Protein AF-A0A8K0JZA3-F1 (afdb_monomer_lite)

Structure (mmCIF, N/CA/C/O backbone):
data_AF-A0A8K0JZA3-F1
#
_entry.id   AF-A0A8K0JZA3-F1
#
loop_
_atom_site.group_PDB
_atom_site.id
_atom_site.type_symbol
_atom_site.label_atom_id
_atom_site.label_alt_id
_atom_site.label_comp_id
_atom_site.label_asym_id
_atom_site.label_entity_id
_atom_site.label_seq_id
_atom_site.pdbx_PDB_ins_code
_atom_site.Cartn_x
_atom_site.Cartn_y
_atom_site.Cartn_z
_atom_site.occupancy
_atom_site.B_iso_or_equiv
_atom_site.auth_seq_id
_atom_site.auth_comp_id
_atom_site.auth_asym_id
_atom_site.auth_atom_id
_atom_site.pdbx_PDB_model_num
ATOM 1 N N . MET A 1 1 ? 31.450 12.610 87.658 1.00 32.62 1 MET A N 1
ATOM 2 C CA . MET A 1 1 ? 32.458 13.675 87.463 1.00 32.62 1 MET A CA 1
ATOM 3 C C . MET A 1 1 ? 33.576 13.119 86.595 1.00 32.62 1 MET A C 1
ATOM 5 O O . MET A 1 1 ? 33.932 11.978 86.837 1.00 32.62 1 MET A O 1
ATOM 9 N N . SER A 1 2 ? 34.010 13.923 85.608 1.00 32.12 2 SER A N 1
ATOM 10 C CA . SER A 1 2 ? 35.163 13.786 84.678 1.00 32.12 2 SER A CA 1
ATOM 11 C C . SER A 1 2 ? 35.327 12.461 83.903 1.00 32.12 2 SER A C 1
ATOM 13 O O . SER A 1 2 ? 35.294 11.382 84.459 1.00 32.12 2 SER A O 1
ATOM 15 N N . GLY A 1 3 ? 35.555 12.414 82.592 1.00 28.33 3 GLY A N 1
ATOM 16 C CA . GLY A 1 3 ? 35.826 13.428 81.578 1.00 28.33 3 GLY A CA 1
ATOM 17 C C . GLY A 1 3 ? 36.446 12.730 80.350 1.00 28.33 3 GLY A C 1
ATOM 18 O O . GLY A 1 3 ? 37.358 11.930 80.499 1.00 28.33 3 GLY A O 1
ATOM 19 N N . ARG A 1 4 ? 35.880 13.009 79.165 1.00 26.39 4 ARG A N 1
ATOM 20 C CA . ARG A 1 4 ? 36.310 12.740 77.766 1.00 26.39 4 ARG A CA 1
ATOM 21 C C . ARG A 1 4 ? 37.779 12.317 77.516 1.00 26.39 4 ARG A C 1
ATOM 23 O O . ARG A 1 4 ? 38.672 12.984 78.011 1.00 26.39 4 ARG A O 1
ATOM 30 N N . PHE A 1 5 ? 38.028 11.439 76.526 1.00 27.62 5 PHE A N 1
ATOM 31 C CA . PHE A 1 5 ? 38.324 11.816 75.120 1.00 27.62 5 PHE A CA 1
ATOM 32 C C . PHE A 1 5 ? 38.429 10.614 74.137 1.00 27.62 5 PHE A C 1
ATOM 34 O O . PHE A 1 5 ? 38.645 9.475 74.528 1.00 27.62 5 PHE A O 1
ATOM 41 N N . LYS A 1 6 ? 38.202 10.955 72.856 1.00 26.27 6 LYS A N 1
ATOM 42 C CA . LYS A 1 6 ? 38.154 10.237 71.550 1.00 26.27 6 LYS A CA 1
ATOM 43 C C . LYS A 1 6 ? 39.289 9.197 71.331 1.00 26.27 6 LYS A C 1
ATOM 45 O O . LYS A 1 6 ? 40.330 9.330 71.945 1.00 26.27 6 LYS A O 1
ATOM 50 N N . SER A 1 7 ? 39.246 8.193 70.441 1.00 24.97 7 SER A N 1
ATOM 51 C CA . SER A 1 7 ? 38.935 8.202 68.997 1.00 24.97 7 SER A CA 1
ATOM 52 C C . SER A 1 7 ? 39.019 6.769 68.402 1.00 24.97 7 SER A C 1
ATOM 54 O O . SER A 1 7 ? 39.727 5.922 68.932 1.00 24.97 7 SER A O 1
ATOM 56 N N . SER A 1 8 ? 38.352 6.575 67.252 1.00 24.91 8 SER A N 1
ATOM 57 C CA . SER A 1 8 ? 38.540 5.553 66.196 1.00 24.91 8 SER A CA 1
ATOM 58 C C . SER A 1 8 ? 38.283 4.070 66.512 1.00 24.91 8 SER A C 1
ATOM 60 O O . SER A 1 8 ? 39.166 3.326 66.927 1.00 24.91 8 SER A O 1
ATOM 62 N N . LYS A 1 9 ? 37.069 3.621 66.153 1.00 27.72 9 LYS A N 1
ATOM 63 C CA . LYS A 1 9 ? 36.720 2.214 65.911 1.00 27.72 9 LYS A CA 1
ATOM 64 C C . LYS A 1 9 ? 37.271 1.763 64.555 1.00 27.72 9 LYS A C 1
ATOM 66 O O . LYS A 1 9 ? 36.874 2.283 63.517 1.00 27.72 9 LYS A O 1
ATOM 71 N N . VAL A 1 10 ? 38.127 0.749 64.595 1.00 25.98 10 VAL A N 1
ATOM 72 C CA . VAL A 1 10 ? 38.467 -0.138 63.479 1.00 25.98 10 VAL A CA 1
ATOM 73 C C . VAL A 1 10 ? 37.541 -1.350 63.579 1.00 25.98 10 VAL A C 1
ATOM 75 O O . VAL A 1 10 ? 37.567 -2.048 64.591 1.00 25.98 10 VAL A O 1
ATOM 78 N N . THR A 1 11 ? 36.728 -1.627 62.559 1.00 28.22 11 THR A N 1
ATOM 79 C CA . THR A 1 11 ? 35.971 -2.886 62.460 1.00 28.22 11 THR A CA 1
ATOM 80 C C . THR A 1 11 ? 36.545 -3.767 61.357 1.00 28.22 11 THR A C 1
ATOM 82 O O . THR A 1 11 ? 36.472 -3.460 60.170 1.00 28.22 11 THR A O 1
ATOM 85 N N . ARG A 1 12 ? 37.127 -4.888 61.796 1.00 25.56 12 ARG A N 1
ATOM 86 C CA . ARG A 1 12 ? 37.424 -6.089 61.008 1.00 25.56 12 ARG A CA 1
ATOM 87 C C . ARG A 1 12 ? 36.131 -6.860 60.713 1.00 25.56 12 ARG A C 1
ATOM 89 O O . ARG A 1 12 ? 35.264 -6.929 61.576 1.00 25.56 12 ARG A O 1
ATOM 96 N N . GLY A 1 13 ? 36.122 -7.584 59.593 1.00 25.00 13 GLY A N 1
ATOM 97 C CA . GLY A 1 13 ? 35.506 -8.916 59.519 1.00 25.00 13 GLY A CA 1
ATOM 98 C C . GLY A 1 13 ? 34.407 -9.083 58.473 1.00 25.00 13 GLY A C 1
ATOM 99 O O . GLY A 1 13 ? 33.308 -8.573 58.642 1.00 25.00 13 GLY A O 1
ATOM 100 N N . GLY A 1 14 ? 34.688 -9.869 57.427 1.00 25.42 14 GLY A N 1
ATOM 101 C CA . GLY A 1 14 ? 33.659 -10.348 56.500 1.00 25.42 14 GLY A CA 1
ATOM 102 C C . GLY A 1 14 ? 34.181 -10.875 55.165 1.00 25.42 14 GLY A C 1
ATOM 103 O O . GLY A 1 14 ? 33.793 -10.379 54.116 1.00 25.42 14 GLY A O 1
ATOM 104 N N . VAL A 1 15 ? 35.080 -11.863 55.190 1.00 24.34 15 VAL A N 1
ATOM 105 C CA . VAL A 1 15 ? 35.557 -12.582 53.998 1.00 24.34 15 VAL A CA 1
ATOM 106 C C . VAL A 1 15 ? 34.546 -13.669 53.621 1.00 24.34 15 VAL A C 1
ATOM 108 O O . VAL A 1 15 ? 34.349 -14.598 54.394 1.00 24.34 15 VAL A O 1
ATOM 111 N N . TYR A 1 16 ? 33.999 -13.625 52.404 1.00 27.30 16 TYR A N 1
ATOM 112 C CA . TYR A 1 16 ? 33.549 -14.826 51.690 1.00 27.30 16 TYR A CA 1
ATOM 113 C C . TYR A 1 16 ? 34.150 -14.830 50.280 1.00 27.30 16 TYR A C 1
ATOM 115 O O . TYR A 1 16 ? 33.793 -14.040 49.410 1.00 27.30 16 TYR A O 1
ATOM 123 N N . LYS A 1 17 ? 35.116 -15.733 50.075 1.00 26.08 17 LYS A N 1
ATOM 124 C CA . LYS A 1 17 ? 35.768 -16.018 48.792 1.00 26.08 17 LYS A CA 1
ATOM 125 C C . LYS A 1 17 ? 34.763 -16.656 47.823 1.00 26.08 17 LYS A C 1
ATOM 127 O O . LYS A 1 17 ? 34.234 -17.726 48.116 1.00 26.08 17 LYS A O 1
ATOM 132 N N . ARG A 1 18 ? 34.618 -16.107 46.613 1.00 28.50 18 ARG A N 1
ATOM 133 C CA . ARG A 1 18 ? 34.244 -16.889 45.421 1.00 28.50 18 ARG A CA 1
ATOM 134 C C . ARG A 1 18 ? 35.280 -16.666 44.320 1.00 28.50 18 ARG A C 1
ATOM 136 O O . ARG A 1 18 ? 35.615 -15.540 43.974 1.00 28.50 18 ARG A O 1
ATOM 143 N N . ARG A 1 19 ? 35.840 -17.789 43.868 1.00 28.19 19 ARG A N 1
ATOM 144 C CA . ARG A 1 19 ? 36.929 -17.938 42.896 1.00 28.19 19 ARG A CA 1
ATOM 145 C C . ARG A 1 19 ? 36.584 -17.277 41.555 1.00 28.19 19 ARG A C 1
ATOM 147 O O . ARG A 1 19 ? 35.463 -17.410 41.074 1.00 28.19 19 ARG A O 1
ATOM 154 N N . GLY A 1 20 ? 37.569 -16.597 40.968 1.00 25.92 20 GLY A N 1
ATOM 155 C CA . GLY A 1 20 ? 37.455 -15.896 39.691 1.00 25.92 20 GLY A CA 1
ATOM 156 C C . GLY A 1 20 ? 37.364 -16.817 38.469 1.00 25.92 20 GLY A C 1
ATOM 157 O O . GLY A 1 20 ? 37.893 -17.928 38.462 1.00 25.92 20 GLY A O 1
ATOM 158 N N . ARG A 1 21 ? 36.721 -16.301 37.416 1.00 29.25 21 ARG A N 1
ATOM 159 C CA . ARG A 1 21 ? 36.927 -16.704 36.017 1.00 29.25 21 ARG A CA 1
ATOM 160 C C . ARG A 1 21 ? 37.702 -15.581 35.304 1.00 29.25 21 ARG A C 1
ATOM 162 O O . ARG A 1 21 ? 37.445 -14.418 35.618 1.00 29.25 21 ARG A O 1
ATOM 169 N N . PRO A 1 22 ? 38.627 -15.878 34.374 1.00 29.88 22 PRO A N 1
ATOM 170 C CA . PRO A 1 22 ? 39.445 -14.857 33.722 1.00 29.88 22 PRO A CA 1
ATOM 171 C C . PRO A 1 22 ? 38.596 -14.015 32.763 1.00 29.88 22 PRO A C 1
ATOM 173 O O . PRO A 1 22 ? 37.833 -14.559 31.964 1.00 29.88 22 PRO A O 1
ATOM 176 N N . GLY A 1 23 ? 38.733 -12.691 32.834 1.00 28.09 23 GLY A N 1
ATOM 177 C CA . GLY A 1 23 ? 38.077 -11.765 31.916 1.00 28.09 23 GLY A CA 1
ATOM 178 C C . GLY A 1 23 ? 38.644 -11.880 30.499 1.00 28.09 23 GLY A C 1
ATOM 179 O O . GLY A 1 23 ? 39.848 -11.737 30.293 1.00 28.09 23 GLY A O 1
ATOM 180 N N . ARG A 1 24 ? 37.772 -12.096 29.508 1.00 30.92 24 ARG A N 1
ATOM 181 C CA . ARG A 1 24 ? 38.084 -11.804 28.102 1.00 30.92 24 ARG A CA 1
ATOM 182 C C . ARG A 1 24 ? 38.121 -10.283 27.947 1.00 30.92 24 ARG A C 1
ATOM 184 O O . ARG A 1 24 ? 37.105 -9.625 28.157 1.00 30.92 24 ARG A O 1
ATOM 191 N N . LYS A 1 25 ? 39.284 -9.729 27.595 1.00 27.75 25 LYS A N 1
ATOM 192 C CA . LYS A 1 25 ? 39.409 -8.335 27.152 1.00 27.75 25 LYS A CA 1
ATOM 193 C C . LYS A 1 25 ? 38.582 -8.167 25.873 1.00 27.75 25 LYS A C 1
ATOM 195 O O . LYS A 1 25 ? 38.915 -8.757 24.853 1.00 27.75 25 LYS A O 1
ATOM 200 N N . ILE A 1 26 ? 37.507 -7.389 25.947 1.00 30.97 26 ILE A N 1
ATOM 201 C CA . ILE A 1 26 ? 36.819 -6.854 24.771 1.00 30.97 26 ILE A CA 1
ATOM 202 C C . ILE A 1 26 ? 37.667 -5.669 24.308 1.00 30.97 26 ILE A C 1
ATOM 204 O O . ILE A 1 26 ? 37.708 -4.636 24.974 1.00 30.97 26 ILE A O 1
ATOM 208 N N . THR A 1 27 ? 38.401 -5.831 23.213 1.00 30.30 27 THR A N 1
ATOM 209 C CA . THR A 1 27 ? 39.021 -4.712 22.501 1.00 30.30 27 THR A CA 1
ATOM 210 C C . THR A 1 27 ? 37.911 -3.910 21.828 1.00 30.30 27 THR A C 1
ATOM 212 O O . THR A 1 27 ? 37.308 -4.368 20.862 1.00 30.30 27 THR A O 1
ATOM 215 N N . GLN A 1 28 ? 37.600 -2.735 22.379 1.00 29.44 28 GLN A N 1
ATOM 216 C CA . GLN A 1 28 ? 36.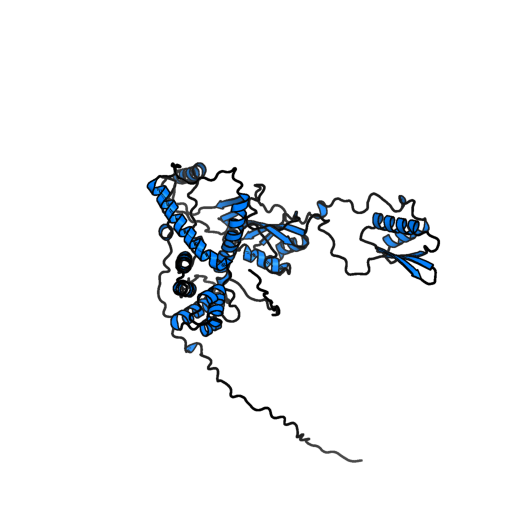791 -1.728 21.694 1.00 29.44 28 GLN A CA 1
ATOM 217 C C . GLN A 1 28 ? 37.588 -1.224 20.488 1.00 29.44 28 GLN A C 1
ATOM 219 O O . GLN A 1 28 ? 38.652 -0.632 20.667 1.00 29.44 28 GLN A O 1
ATOM 224 N N . ILE A 1 29 ? 37.091 -1.482 19.280 1.00 31.00 29 ILE A N 1
ATOM 225 C CA . ILE A 1 29 ? 37.591 -0.841 18.060 1.00 31.00 29 ILE A CA 1
ATOM 226 C C . ILE A 1 29 ? 37.149 0.623 18.136 1.00 31.00 29 ILE A C 1
ATOM 228 O O . ILE A 1 29 ? 35.961 0.893 18.325 1.00 31.00 29 ILE A O 1
ATOM 232 N N . LYS A 1 30 ? 38.102 1.557 18.080 1.00 32.06 30 LYS A N 1
ATOM 233 C CA . LYS A 1 30 ? 37.809 2.994 18.084 1.00 32.06 30 LYS A CA 1
ATOM 234 C C . LYS A 1 30 ? 37.368 3.404 16.679 1.00 32.06 30 LYS A C 1
ATOM 236 O O . LYS A 1 30 ? 37.878 2.868 15.702 1.00 32.06 30 LYS A O 1
ATOM 241 N N . ASP A 1 31 ? 36.466 4.380 16.566 1.00 34.53 31 ASP A N 1
ATOM 242 C CA . ASP A 1 31 ? 35.983 4.887 15.264 1.00 34.53 31 ASP A CA 1
ATOM 243 C C . ASP A 1 31 ? 37.113 5.395 14.343 1.00 34.53 31 ASP A C 1
ATOM 245 O O . ASP A 1 31 ? 36.930 5.466 13.133 1.00 34.53 31 ASP A O 1
ATOM 249 N N . SER A 1 32 ? 38.298 5.692 14.892 1.00 36.44 32 SER A N 1
ATOM 250 C CA . SER A 1 32 ? 39.508 6.062 14.146 1.00 36.44 32 SER A CA 1
ATOM 251 C C . SER A 1 32 ? 40.153 4.923 13.349 1.00 36.44 32 SER A C 1
ATOM 253 O O . SER A 1 32 ? 41.019 5.195 12.525 1.00 36.44 32 SER A O 1
ATOM 255 N N . ASP A 1 33 ? 39.771 3.670 13.612 1.00 35.78 33 ASP A N 1
ATOM 256 C CA . ASP A 1 33 ? 40.395 2.476 13.025 1.00 35.78 33 ASP A CA 1
ATOM 257 C C . ASP A 1 33 ? 39.590 1.923 11.829 1.00 35.78 33 ASP A C 1
ATOM 259 O O . ASP A 1 33 ? 39.936 0.887 11.260 1.00 35.78 33 ASP A O 1
ATOM 263 N N . LEU A 1 34 ? 38.498 2.597 11.445 1.00 33.66 34 LEU A N 1
ATOM 264 C CA . LEU A 1 34 ? 37.743 2.294 10.231 1.00 33.66 34 LEU A CA 1
ATOM 265 C C . LEU A 1 34 ? 38.430 2.968 9.032 1.00 33.66 34 LEU A C 1
ATOM 267 O O . LEU A 1 34 ? 38.710 4.167 9.101 1.00 33.66 34 LEU A O 1
ATOM 271 N N . PRO A 1 35 ? 38.696 2.243 7.929 1.00 31.50 35 PRO A N 1
ATOM 272 C CA . PRO A 1 35 ? 39.257 2.858 6.734 1.00 31.50 35 PRO A CA 1
ATOM 273 C C . PRO A 1 35 ? 38.313 3.962 6.228 1.00 31.50 35 PRO A C 1
ATOM 275 O O . PRO A 1 35 ? 37.089 3.808 6.354 1.00 31.50 35 PRO A O 1
ATOM 278 N N . PRO A 1 36 ? 38.853 5.062 5.664 1.00 30.16 36 PRO A N 1
ATOM 279 C CA . PRO A 1 36 ? 38.032 6.105 5.070 1.00 30.16 36 PRO A CA 1
ATOM 280 C C . PRO A 1 36 ? 37.081 5.470 4.054 1.00 30.16 36 PRO A C 1
ATOM 282 O O . PRO A 1 36 ? 37.461 4.578 3.293 1.00 30.16 36 PRO A O 1
ATOM 285 N N . VAL A 1 37 ? 35.815 5.880 4.096 1.00 36.59 37 VAL A N 1
ATOM 286 C CA . VAL A 1 37 ? 34.841 5.493 3.079 1.00 36.59 37 VAL A CA 1
ATOM 287 C C . VAL A 1 37 ? 35.297 6.184 1.800 1.00 36.59 37 VAL A C 1
ATOM 289 O O . VAL A 1 37 ? 35.126 7.388 1.667 1.00 36.59 37 VAL A O 1
ATOM 292 N N . GLU A 1 38 ? 35.971 5.449 0.918 1.00 30.25 38 GLU A N 1
ATOM 293 C CA . GLU A 1 38 ? 36.236 5.926 -0.435 1.00 30.25 38 GLU A CA 1
ATOM 294 C C . GLU A 1 38 ? 34.886 6.225 -1.090 1.00 30.25 38 GLU A C 1
ATOM 296 O O . GLU A 1 38 ? 34.004 5.359 -1.140 1.00 30.25 38 GLU A O 1
ATOM 301 N N . ASP A 1 39 ? 34.720 7.467 -1.541 1.00 30.30 39 ASP A N 1
ATOM 302 C CA . ASP A 1 39 ? 33.587 7.908 -2.343 1.00 30.30 39 ASP A CA 1
ATOM 303 C C . ASP A 1 39 ? 33.657 7.188 -3.692 1.00 30.30 39 ASP A C 1
ATOM 305 O O . ASP A 1 39 ? 34.212 7.683 -4.672 1.00 30.30 39 ASP A O 1
ATOM 309 N N . VAL A 1 40 ? 33.133 5.964 -3.743 1.00 34.38 40 VAL A N 1
ATOM 310 C CA . VAL A 1 40 ? 32.890 5.296 -5.015 1.00 34.38 40 VAL A CA 1
ATOM 311 C C . VAL A 1 40 ? 31.726 6.044 -5.660 1.00 34.38 40 VAL A C 1
ATOM 313 O O . VAL A 1 40 ? 30.565 5.817 -5.309 1.00 34.38 40 VAL A O 1
ATOM 316 N N . GLU A 1 41 ? 32.037 6.965 -6.575 1.00 33.88 41 GLU A N 1
ATOM 317 C CA . GLU A 1 41 ? 31.081 7.548 -7.520 1.00 33.88 41 GLU A CA 1
ATOM 318 C C . GLU A 1 41 ? 30.487 6.418 -8.370 1.00 33.88 41 GLU A C 1
ATOM 320 O O . GLU A 1 41 ? 30.952 6.081 -9.454 1.00 33.88 41 GLU A O 1
ATOM 325 N N . MET A 1 42 ? 29.462 5.769 -7.829 1.00 43.28 42 MET A N 1
ATOM 326 C CA . MET A 1 42 ? 28.633 4.811 -8.536 1.00 43.28 42 MET A CA 1
ATOM 327 C C . MET A 1 42 ? 27.332 5.527 -8.835 1.00 43.28 42 MET A C 1
ATOM 329 O O . MET A 1 42 ? 26.471 5.649 -7.959 1.00 43.28 42 MET A O 1
ATOM 333 N N . GLU A 1 43 ? 27.194 6.004 -10.071 1.00 38.81 43 GLU A N 1
ATOM 334 C CA . GLU A 1 43 ? 25.904 6.388 -10.631 1.00 38.81 43 GLU A CA 1
ATOM 335 C C . GLU A 1 43 ? 24.904 5.283 -10.293 1.00 38.81 43 GLU A C 1
ATOM 337 O O . GLU A 1 43 ? 25.018 4.139 -10.741 1.00 38.81 43 GLU A O 1
ATOM 342 N N . ALA A 1 44 ? 23.955 5.597 -9.413 1.00 43.03 44 ALA A N 1
ATOM 343 C CA . ALA A 1 44 ? 22.865 4.699 -9.101 1.00 43.03 44 ALA A CA 1
ATOM 344 C C . ALA A 1 44 ? 22.115 4.462 -10.413 1.00 43.03 44 ALA A C 1
ATOM 346 O O . ALA A 1 44 ? 21.348 5.325 -10.833 1.00 43.03 44 ALA A O 1
ATOM 347 N N . LEU A 1 45 ? 22.395 3.333 -11.078 1.00 51.88 45 LEU A N 1
ATOM 348 C CA . LEU A 1 45 ? 21.736 2.890 -12.305 1.00 51.88 45 LEU A CA 1
ATOM 349 C C . LEU A 1 45 ? 20.230 3.062 -12.123 1.00 51.88 45 LEU A C 1
ATOM 351 O O . LEU A 1 45 ? 19.568 2.300 -11.410 1.00 51.88 45 LEU A O 1
ATOM 355 N N . LYS A 1 46 ? 19.704 4.139 -12.706 1.00 65.44 46 LYS A N 1
ATOM 356 C CA . LYS A 1 46 ? 18.300 4.495 -12.605 1.00 65.44 46 LYS A CA 1
ATOM 357 C C . LYS A 1 46 ? 17.559 3.510 -13.492 1.00 65.44 46 LYS A C 1
ATOM 359 O O . LYS A 1 46 ? 17.600 3.632 -14.710 1.00 65.44 46 LYS A O 1
ATOM 364 N N . ARG A 1 47 ? 16.943 2.506 -12.866 1.00 77.50 47 ARG A N 1
ATOM 365 C CA . ARG A 1 47 ? 16.169 1.476 -13.565 1.00 77.50 47 ARG A CA 1
ATOM 366 C C . ARG A 1 47 ? 15.119 2.121 -14.458 1.00 77.50 47 ARG A C 1
ATOM 368 O O . ARG A 1 47 ? 14.419 3.043 -14.030 1.00 77.50 47 ARG A O 1
ATOM 375 N N . THR A 1 48 ? 15.039 1.631 -15.684 1.00 89.81 48 THR A N 1
ATOM 376 C CA . THR A 1 48 ? 14.108 2.099 -16.705 1.00 89.81 48 THR A CA 1
ATOM 377 C C . THR A 1 48 ? 12.904 1.166 -16.798 1.00 89.81 48 THR A C 1
ATOM 379 O O . THR A 1 48 ? 12.941 0.025 -16.342 1.00 89.81 48 THR A O 1
ATOM 382 N N . GLU A 1 49 ? 11.816 1.653 -17.389 1.00 93.75 49 GLU A N 1
ATOM 383 C CA . GLU A 1 49 ? 10.623 0.850 -17.691 1.00 93.75 49 GLU A CA 1
ATOM 384 C C . GLU A 1 49 ? 10.948 -0.331 -18.625 1.00 93.75 49 GLU A C 1
ATOM 386 O O . GLU A 1 49 ? 10.470 -1.448 -18.414 1.00 93.75 49 GLU A O 1
ATOM 391 N N . ALA A 1 50 ? 11.862 -0.121 -19.576 1.00 94.00 50 ALA A N 1
ATOM 392 C CA . ALA A 1 50 ? 12.316 -1.153 -20.501 1.00 94.00 50 ALA A CA 1
ATOM 393 C C . ALA A 1 50 ? 13.033 -2.320 -19.796 1.00 94.00 50 ALA A C 1
ATOM 395 O O . ALA A 1 50 ? 12.844 -3.472 -20.191 1.00 94.00 50 ALA A O 1
ATOM 396 N N . ASP A 1 51 ? 13.787 -2.053 -18.720 1.00 92.25 51 ASP A N 1
ATOM 397 C CA . ASP A 1 51 ? 14.495 -3.091 -17.948 1.00 92.25 51 ASP A CA 1
ATOM 398 C C . ASP A 1 51 ? 13.542 -4.116 -17.313 1.00 92.25 51 ASP A C 1
ATOM 400 O O . ASP A 1 51 ? 13.960 -5.220 -16.964 1.00 92.25 51 ASP A O 1
ATOM 404 N N . VAL A 1 52 ? 12.268 -3.752 -17.144 1.00 93.94 52 VAL A N 1
ATOM 405 C CA . VAL A 1 52 ? 11.226 -4.592 -16.535 1.00 93.94 52 VAL A CA 1
ATOM 406 C C . VAL A 1 52 ? 10.093 -4.919 -17.507 1.00 93.94 52 VAL A C 1
ATOM 408 O O . VAL A 1 52 ? 8.987 -5.260 -17.085 1.00 93.94 52 VAL A O 1
ATOM 411 N N . GLY A 1 53 ? 10.362 -4.804 -18.809 1.00 95.88 53 GLY A N 1
ATOM 412 C CA . GLY A 1 53 ? 9.458 -5.248 -19.862 1.00 95.88 53 GLY A CA 1
ATOM 413 C C . GLY A 1 53 ? 8.272 -4.328 -20.131 1.00 95.88 53 GLY A C 1
ATOM 414 O O . GLY A 1 53 ? 7.329 -4.781 -20.764 1.00 95.88 53 GLY A O 1
ATOM 415 N N . ILE A 1 54 ? 8.294 -3.071 -19.684 1.00 96.88 54 ILE A N 1
ATOM 416 C CA . ILE A 1 54 ? 7.269 -2.070 -20.013 1.00 96.88 54 ILE A CA 1
ATOM 417 C C . ILE A 1 54 ? 7.733 -1.345 -21.282 1.00 96.88 54 ILE A C 1
ATOM 419 O O . ILE A 1 54 ? 8.608 -0.481 -21.216 1.00 96.88 54 ILE A O 1
ATOM 423 N N . THR A 1 55 ? 7.217 -1.754 -22.445 1.00 95.94 55 THR A N 1
ATOM 424 C CA . THR A 1 55 ? 7.707 -1.254 -23.747 1.00 95.94 55 THR A CA 1
ATOM 425 C C . THR A 1 55 ? 6.620 -0.812 -24.716 1.00 95.94 55 THR A C 1
ATOM 427 O O . THR A 1 55 ? 6.912 -0.013 -25.603 1.00 95.94 55 THR A O 1
ATOM 430 N N . GLU A 1 56 ? 5.393 -1.315 -24.579 1.00 95.44 56 GLU A N 1
ATOM 431 C CA . GLU A 1 56 ? 4.315 -1.048 -25.533 1.00 95.44 56 GLU A CA 1
ATOM 432 C C . GLU A 1 56 ? 3.337 0.013 -25.006 1.00 95.44 56 GLU A C 1
ATOM 434 O O . GLU A 1 56 ? 3.217 0.233 -23.800 1.00 95.44 56 GLU A O 1
ATOM 439 N N . TYR A 1 57 ? 2.600 0.647 -25.924 1.00 93.88 57 TYR A N 1
ATOM 440 C CA . TYR A 1 57 ? 1.582 1.664 -25.641 1.00 93.88 57 TYR A CA 1
ATOM 441 C C . TYR A 1 57 ? 0.330 1.426 -26.502 1.00 93.88 57 TYR A C 1
ATOM 443 O O . TYR A 1 57 ? 0.416 0.868 -27.594 1.00 93.88 57 TYR A O 1
ATOM 451 N N . ILE A 1 58 ? -0.844 1.866 -26.033 1.00 89.75 58 ILE A N 1
ATOM 452 C CA . ILE A 1 58 ? -2.120 1.728 -26.773 1.00 89.75 58 ILE A CA 1
ATOM 453 C C . ILE A 1 58 ? -2.353 2.885 -27.756 1.00 89.75 58 ILE A C 1
ATOM 455 O O . ILE A 1 58 ? -2.954 2.693 -28.816 1.00 89.75 58 ILE A O 1
ATOM 459 N N . GLY A 1 59 ? -1.916 4.094 -27.402 1.00 83.06 59 GLY A N 1
ATOM 460 C CA . GLY A 1 59 ? -2.122 5.290 -28.214 1.00 83.06 59 GLY A CA 1
ATOM 461 C C . GLY A 1 59 ? -1.012 5.499 -29.239 1.00 83.06 59 GLY A C 1
ATOM 462 O O . GLY A 1 59 ? 0.161 5.396 -28.900 1.00 83.06 59 GLY A O 1
ATOM 463 N N . ALA A 1 60 ? -1.386 5.862 -30.468 1.00 86.00 60 ALA A N 1
ATOM 464 C CA . ALA A 1 60 ? -0.448 6.255 -31.529 1.00 86.00 60 ALA A CA 1
ATOM 465 C C . ALA A 1 60 ? -0.111 7.761 -31.518 1.00 86.00 60 ALA A C 1
ATOM 467 O O . ALA A 1 60 ? 0.734 8.210 -32.289 1.00 86.00 60 ALA A O 1
ATOM 468 N N . HIS A 1 61 ? -0.775 8.525 -30.648 1.00 89.38 61 HIS A N 1
ATOM 469 C CA . HIS A 1 61 ? -0.509 9.937 -30.392 1.00 89.38 61 HIS A CA 1
ATOM 470 C C . HIS A 1 61 ? 0.939 10.200 -29.953 1.00 89.38 61 HIS A C 1
ATOM 472 O O . HIS A 1 61 ? 1.637 9.325 -29.428 1.00 89.38 61 HIS A O 1
ATOM 478 N N . LYS A 1 62 ? 1.389 11.439 -30.147 1.00 90.56 62 LYS A N 1
ATOM 479 C CA . LYS A 1 62 ? 2.740 11.868 -29.791 1.00 90.56 62 LYS A CA 1
ATOM 480 C C . LYS A 1 62 ? 2.892 11.974 -28.269 1.00 90.56 62 LYS A C 1
ATOM 482 O O . LYS A 1 62 ? 2.128 12.660 -27.600 1.00 90.56 62 LYS A O 1
ATOM 487 N N . GLY A 1 63 ? 3.930 11.341 -27.725 1.00 93.12 63 GLY A N 1
ATOM 488 C CA . GLY A 1 63 ? 4.277 11.480 -26.310 1.00 93.12 63 GLY A CA 1
ATOM 489 C C . GLY A 1 63 ? 4.757 12.892 -25.953 1.00 93.12 63 GLY A C 1
ATOM 490 O O . GLY A 1 63 ? 5.377 13.584 -26.766 1.00 93.12 63 GLY A O 1
ATOM 491 N N . PHE A 1 64 ? 4.520 13.299 -24.708 1.00 95.25 64 PHE A N 1
ATOM 492 C CA . PHE A 1 64 ? 4.949 14.588 -24.168 1.00 95.25 64 PHE A CA 1
ATOM 493 C C . PHE A 1 64 ? 5.485 14.461 -22.741 1.00 95.25 64 PHE A C 1
ATOM 495 O O . PHE A 1 64 ? 5.310 13.441 -22.076 1.00 95.25 64 PHE A O 1
ATOM 502 N N . SER A 1 65 ? 6.164 15.507 -22.268 1.00 96.31 65 SER A N 1
ATOM 503 C CA . SER A 1 65 ? 6.729 15.546 -20.923 1.00 96.31 65 SER A CA 1
ATOM 504 C C . SER A 1 65 ? 5.808 16.289 -19.964 1.00 96.31 65 SER A C 1
ATOM 506 O O . SER A 1 65 ? 5.200 17.303 -20.315 1.00 96.31 65 SER A O 1
ATOM 508 N N . ALA A 1 66 ? 5.729 15.784 -18.737 1.00 96.50 66 ALA A N 1
ATOM 509 C CA . ALA A 1 66 ? 5.082 16.444 -17.620 1.00 96.50 66 ALA A CA 1
ATOM 510 C C . ALA A 1 66 ? 5.713 15.991 -16.298 1.00 96.50 66 ALA A C 1
ATOM 512 O O . ALA A 1 66 ? 6.300 14.914 -16.184 1.00 96.50 66 ALA A O 1
ATOM 513 N N . VAL A 1 67 ? 5.560 16.811 -15.264 1.00 95.56 67 VAL A N 1
ATOM 514 C CA . VAL A 1 67 ? 6.005 16.518 -13.903 1.00 95.56 67 VAL A CA 1
ATOM 515 C C . VAL A 1 67 ? 4.812 16.038 -13.083 1.00 95.56 67 VAL A C 1
ATOM 517 O O . VAL A 1 67 ? 3.884 16.799 -12.805 1.00 95.56 67 VAL A O 1
ATOM 520 N N . ILE A 1 68 ? 4.863 14.778 -12.654 1.00 94.25 68 ILE A N 1
ATOM 521 C CA . ILE A 1 68 ? 3.896 14.178 -11.728 1.00 94.25 68 ILE A CA 1
ATOM 522 C C . ILE A 1 68 ? 4.381 14.297 -10.275 1.00 94.25 68 ILE A C 1
ATOM 524 O O . ILE A 1 68 ? 5.584 14.291 -10.000 1.00 94.25 68 ILE A O 1
ATOM 528 N N . LYS A 1 69 ? 3.445 14.400 -9.319 1.00 90.94 69 LYS A N 1
ATOM 529 C CA . LYS A 1 69 ? 3.726 14.470 -7.870 1.00 90.94 69 LYS A CA 1
ATOM 530 C C . LYS A 1 69 ? 4.701 15.604 -7.492 1.00 90.94 69 LYS A C 1
ATOM 532 O O . LYS A 1 69 ? 5.434 15.468 -6.510 1.00 90.94 69 LYS A O 1
ATOM 537 N N . GLN A 1 70 ? 4.710 16.738 -8.214 1.00 93.25 70 GLN A N 1
ATOM 538 C CA . GLN A 1 70 ? 5.556 17.894 -7.865 1.00 93.25 70 GLN A CA 1
ATOM 539 C C . GLN A 1 70 ? 5.294 18.321 -6.413 1.00 93.25 70 GLN A C 1
ATOM 541 O O . GLN A 1 70 ? 6.223 18.391 -5.603 1.00 93.25 70 GLN A O 1
ATOM 546 N N . ARG A 1 71 ? 4.016 18.477 -6.050 1.00 93.62 71 ARG A N 1
ATOM 547 C CA . ARG A 1 71 ? 3.529 18.546 -4.665 1.00 93.62 71 ARG A CA 1
ATOM 548 C C . ARG A 1 71 ? 2.775 17.258 -4.323 1.00 93.62 71 ARG A C 1
ATOM 550 O O . ARG A 1 71 ? 2.179 16.643 -5.198 1.00 93.62 71 ARG A O 1
ATOM 557 N N . TYR A 1 72 ? 2.741 16.850 -3.051 1.00 91.12 72 TYR A N 1
ATOM 558 C CA . TYR A 1 72 ? 1.896 15.709 -2.645 1.00 91.12 72 TYR A CA 1
ATOM 559 C C . TYR A 1 72 ? 0.398 16.007 -2.850 1.00 91.12 72 TYR A C 1
ATOM 561 O O . TYR A 1 72 ? -0.382 15.101 -3.097 1.00 91.12 72 TYR A O 1
ATOM 569 N N . SER A 1 73 ? -0.001 17.283 -2.824 1.00 94.62 73 SER A N 1
ATOM 570 C CA . SER A 1 73 ? -1.361 17.734 -3.142 1.00 94.62 73 SER A CA 1
ATOM 571 C C . SER A 1 73 ? -1.719 17.655 -4.629 1.00 94.62 73 SER A C 1
ATOM 573 O O . SER A 1 73 ? -2.856 17.919 -4.987 1.00 94.62 73 SER A O 1
ATOM 575 N N . ASP A 1 74 ? -0.764 17.356 -5.511 1.00 96.00 74 ASP A N 1
ATOM 576 C CA . ASP A 1 74 ? -1.045 17.133 -6.934 1.00 96.00 74 ASP A CA 1
ATOM 577 C C . ASP A 1 74 ? -1.536 15.696 -7.193 1.00 96.00 74 ASP A C 1
ATOM 579 O O . ASP A 1 74 ? -1.861 15.354 -8.325 1.00 96.00 74 ASP A O 1
ATOM 583 N N . PHE A 1 75 ? -1.573 14.841 -6.165 1.00 97.00 75 PHE A N 1
ATOM 584 C CA . PHE A 1 75 ? -1.925 13.431 -6.284 1.00 97.00 75 PHE A CA 1
ATOM 585 C C . PHE A 1 75 ? -2.907 13.032 -5.185 1.00 97.00 75 PHE A C 1
ATOM 587 O O . PHE A 1 75 ? -2.546 12.920 -4.011 1.00 97.00 75 PHE A O 1
ATOM 594 N N . HIS A 1 76 ? -4.171 12.880 -5.562 1.00 97.50 76 HIS A N 1
ATOM 595 C CA . HIS A 1 76 ? -5.249 12.510 -4.658 1.00 97.50 76 HIS A CA 1
ATOM 596 C C . HIS A 1 76 ? -5.741 11.103 -4.983 1.00 97.50 76 HIS A C 1
ATOM 598 O O . HIS A 1 76 ? -5.940 10.780 -6.157 1.00 97.50 76 HIS A O 1
ATOM 604 N N . VAL A 1 77 ? -5.982 10.309 -3.943 1.00 97.69 77 VAL A N 1
ATOM 605 C CA . VAL A 1 77 ? -6.518 8.949 -4.062 1.00 97.69 77 VAL A CA 1
ATOM 606 C C . VAL A 1 77 ? -7.699 8.808 -3.118 1.00 97.69 77 VAL A C 1
ATOM 608 O O . VAL A 1 77 ? -7.559 9.030 -1.920 1.00 97.69 77 VAL A O 1
ATOM 611 N N . SER A 1 78 ? -8.855 8.431 -3.641 1.00 97.75 78 SER A N 1
ATOM 612 C CA . SER A 1 78 ? -10.040 8.166 -2.831 1.00 97.75 78 SER A CA 1
ATOM 613 C C . SER A 1 78 ? -10.532 6.759 -3.103 1.00 97.75 78 SER A C 1
ATOM 615 O O . SER A 1 78 ? -10.810 6.411 -4.248 1.00 97.75 78 SER A O 1
ATOM 617 N N . GLU A 1 79 ? -10.612 5.948 -2.058 1.00 97.94 79 GLU A N 1
ATOM 618 C CA . GLU A 1 79 ? -11.084 4.570 -2.151 1.00 97.94 79 GLU A CA 1
ATOM 619 C C . GLU A 1 79 ? -12.534 4.505 -2.648 1.00 97.94 79 GLU A C 1
ATOM 621 O O . GLU A 1 79 ? -13.351 5.384 -2.364 1.00 97.94 79 GLU A O 1
ATOM 626 N N . ILE A 1 80 ? -12.851 3.454 -3.398 1.00 97.00 80 ILE A N 1
ATOM 627 C CA . ILE A 1 80 ? -14.206 3.079 -3.788 1.00 97.00 80 ILE A CA 1
ATOM 628 C C . ILE A 1 80 ? -14.527 1.789 -3.038 1.00 97.00 80 ILE A C 1
ATOM 630 O O . ILE A 1 80 ? -13.885 0.765 -3.267 1.00 97.00 80 ILE A O 1
ATOM 634 N N . ASN A 1 81 ? -15.500 1.840 -2.133 1.00 93.25 81 ASN A N 1
ATOM 635 C CA . ASN A 1 81 ? -15.834 0.700 -1.280 1.00 93.25 81 ASN A CA 1
ATOM 636 C C . ASN A 1 81 ? -16.548 -0.431 -2.056 1.00 93.25 81 ASN A C 1
ATOM 638 O O . ASN A 1 81 ? -16.854 -0.287 -3.243 1.00 93.25 81 ASN A O 1
ATOM 642 N N . GLN A 1 82 ? -16.845 -1.551 -1.387 1.00 90.62 82 GLN A N 1
ATOM 643 C CA . GLN A 1 82 ? -17.532 -2.703 -1.996 1.00 90.62 82 GLN A CA 1
ATOM 644 C C . GLN A 1 82 ? -18.896 -2.362 -2.617 1.00 90.62 82 GLN A C 1
ATOM 646 O O . GLN A 1 82 ? -19.271 -2.940 -3.633 1.00 90.62 82 GLN A O 1
ATOM 651 N N . GLU A 1 83 ? -19.613 -1.358 -2.103 1.00 91.62 83 GLU A N 1
ATOM 652 C CA . GLU A 1 83 ? -20.873 -0.912 -2.717 1.00 91.62 83 GLU A CA 1
ATOM 653 C C . GLU A 1 83 ? -20.676 0.047 -3.905 1.00 91.62 83 GLU A C 1
ATOM 655 O O . GLU A 1 83 ? -21.645 0.586 -4.436 1.00 91.62 83 GLU A O 1
ATOM 660 N N . GLY A 1 84 ? -19.435 0.298 -4.333 1.00 91.44 84 GLY A N 1
ATOM 661 C CA . GLY A 1 84 ? -19.124 1.220 -5.426 1.00 91.44 84 GLY A CA 1
ATOM 662 C C . GLY A 1 84 ? -19.212 2.698 -5.042 1.00 91.44 84 GLY A C 1
ATOM 663 O O . GLY A 1 84 ? -19.227 3.557 -5.924 1.00 91.44 84 GLY A O 1
ATOM 664 N N . ARG A 1 85 ? -19.285 3.022 -3.746 1.00 94.75 85 ARG A N 1
ATOM 665 C CA . ARG A 1 85 ? -19.371 4.402 -3.257 1.00 94.75 85 ARG A CA 1
ATOM 666 C C . ARG A 1 85 ? -17.983 4.971 -3.001 1.00 94.75 85 ARG A C 1
ATOM 668 O O . ARG A 1 85 ? -17.109 4.299 -2.457 1.00 94.75 85 ARG A O 1
ATOM 675 N N . LEU A 1 86 ? -17.806 6.235 -3.374 1.00 96.81 86 LEU A N 1
ATOM 676 C CA . LEU A 1 86 ? -16.576 6.972 -3.115 1.00 96.81 86 LEU A CA 1
ATOM 677 C C . LEU A 1 86 ? -16.445 7.268 -1.618 1.00 96.81 86 LEU A C 1
ATOM 679 O O . LEU A 1 86 ? -17.362 7.807 -0.998 1.00 96.81 86 LEU A O 1
ATOM 683 N N . VAL A 1 87 ? -15.295 6.931 -1.050 1.00 96.75 87 VAL A N 1
ATOM 684 C CA . VAL A 1 87 ? -14.984 7.169 0.355 1.00 96.75 87 VAL A CA 1
ATOM 685 C C . VAL A 1 87 ? -14.494 8.606 0.525 1.00 96.75 87 VAL A C 1
ATOM 687 O O . VAL A 1 87 ? -13.357 8.947 0.184 1.00 96.75 87 VAL A O 1
ATOM 690 N N . GLU A 1 88 ? -15.359 9.452 1.079 1.00 95.00 88 GLU A N 1
ATOM 691 C CA . GLU A 1 88 ? -15.094 10.871 1.317 1.00 95.00 88 GLU A CA 1
ATOM 692 C C . GLU A 1 88 ? -15.225 11.218 2.801 1.00 95.00 88 GLU A C 1
ATOM 694 O O . GLU A 1 88 ? -16.136 10.763 3.495 1.00 95.00 88 GLU A O 1
ATOM 699 N N . LEU A 1 89 ? -14.310 12.060 3.287 1.00 95.75 89 LEU A N 1
ATOM 700 C CA . LEU A 1 89 ? -14.373 12.602 4.638 1.00 95.75 89 LEU A CA 1
ATOM 701 C C . LEU A 1 89 ? -15.296 13.828 4.637 1.00 95.75 89 LEU A C 1
ATOM 703 O O . LEU A 1 89 ? -14.869 14.932 4.302 1.00 95.75 89 LEU A O 1
ATOM 707 N N . THR A 1 90 ? -16.563 13.625 4.987 1.00 95.19 90 THR A N 1
ATOM 708 C CA . THR A 1 90 ? -17.605 14.667 4.957 1.00 95.19 90 THR A CA 1
ATOM 709 C C . THR A 1 90 ? -18.040 15.137 6.340 1.00 95.19 90 THR A C 1
ATOM 711 O O . THR A 1 90 ? -18.586 16.231 6.464 1.00 95.19 90 THR A O 1
ATOM 714 N N . SER A 1 91 ? -17.782 14.351 7.389 1.00 93.81 91 SER A N 1
ATOM 715 C CA . SER A 1 91 ? -18.127 14.716 8.762 1.00 93.81 91 SER A CA 1
ATOM 716 C C . SER A 1 91 ? -17.038 14.307 9.747 1.00 93.81 91 SER A C 1
ATOM 718 O O . SER A 1 91 ? -16.555 13.178 9.717 1.00 93.81 91 SER A O 1
ATOM 720 N N . LEU A 1 92 ? -16.691 15.221 10.656 1.00 93.25 92 LEU A N 1
ATOM 721 C CA . LEU A 1 92 ? -15.774 14.976 11.776 1.00 93.25 92 LEU A CA 1
ATOM 722 C C . LEU A 1 92 ? -16.515 14.716 13.097 1.00 93.25 92 LEU A C 1
ATOM 724 O O . LEU A 1 92 ? -15.880 14.388 14.102 1.00 93.25 92 LEU A O 1
ATOM 728 N N . SER A 1 93 ? -17.838 14.902 13.126 1.00 87.31 93 SER A N 1
ATOM 729 C CA . SER A 1 93 ? -18.644 14.722 14.331 1.00 87.31 93 SER A CA 1
ATOM 730 C C . SER A 1 93 ? -18.869 13.243 14.636 1.00 87.31 93 SER A C 1
ATOM 732 O O . SER A 1 93 ? -18.974 12.384 13.760 1.00 87.31 93 SER A O 1
ATOM 734 N N . CYS A 1 94 ? -18.951 12.936 15.929 1.00 80.25 94 CYS A N 1
ATOM 735 C CA . CYS A 1 94 ? -19.367 11.630 16.418 1.00 80.25 94 CYS A CA 1
ATOM 736 C C . CYS A 1 94 ? -20.890 11.637 16.614 1.00 80.25 94 CYS A C 1
ATOM 738 O O . CYS A 1 94 ? -21.374 11.778 17.736 1.00 80.25 94 CYS A O 1
ATOM 740 N N . ASP A 1 95 ? -21.647 11.445 15.533 1.00 67.56 95 ASP A N 1
ATOM 741 C CA . ASP A 1 95 ? -23.121 11.471 15.573 1.00 67.56 95 ASP A CA 1
ATOM 742 C C . ASP A 1 95 ? -23.749 10.115 15.927 1.00 67.56 95 ASP A C 1
ATOM 744 O O . ASP A 1 95 ? -24.959 9.924 15.804 1.00 67.56 95 ASP A O 1
ATOM 748 N N . ILE A 1 96 ? -22.953 9.155 16.404 1.00 62.50 96 ILE A N 1
ATOM 749 C CA . ILE A 1 96 ? -23.420 7.798 16.731 1.00 62.50 96 ILE A CA 1
ATOM 750 C C . ILE A 1 96 ? -24.465 7.804 17.865 1.00 62.50 96 ILE A C 1
ATOM 752 O O . ILE A 1 96 ? -25.331 6.932 17.899 1.00 62.50 96 ILE A O 1
ATOM 756 N N . GLU A 1 97 ? -24.481 8.833 18.719 1.00 52.44 97 GLU A N 1
ATOM 757 C CA . GLU A 1 97 ? -25.545 9.036 19.717 1.00 52.44 97 GLU A CA 1
ATOM 758 C C . GLU A 1 97 ? -26.902 9.421 19.085 1.00 52.44 97 GLU A C 1
ATOM 760 O O . GLU A 1 97 ? -27.945 9.152 19.675 1.00 52.44 97 GLU A O 1
ATOM 765 N N . SER A 1 98 ? -26.923 9.984 17.867 1.00 44.03 98 SER A N 1
ATOM 766 C CA . SER A 1 98 ? -28.155 10.360 17.144 1.00 44.03 98 SER A CA 1
ATOM 767 C C . SER A 1 98 ? -28.796 9.207 16.359 1.00 44.03 98 SER A C 1
ATOM 769 O O . SER A 1 98 ? -29.982 9.261 16.045 1.00 44.03 98 SER A O 1
ATOM 771 N N . GLN A 1 99 ? -28.040 8.133 16.096 1.00 41.16 99 GLN A N 1
ATOM 772 C CA . GLN A 1 99 ? -28.541 6.879 15.510 1.00 41.16 99 GLN A CA 1
ATOM 773 C C . GLN A 1 99 ? -28.962 5.849 16.572 1.00 41.16 99 GLN A C 1
ATOM 775 O O . GLN A 1 99 ? -29.213 4.672 16.269 1.00 41.16 99 GLN A O 1
ATOM 780 N N . ALA A 1 100 ? -29.016 6.274 17.834 1.00 37.72 100 ALA A N 1
ATOM 781 C CA . ALA A 1 100 ? -29.691 5.539 18.882 1.00 37.72 100 ALA A CA 1
ATOM 782 C C . ALA A 1 100 ? -31.203 5.588 18.614 1.00 37.72 100 ALA A C 1
ATOM 784 O O . ALA A 1 100 ? -31.767 6.678 18.480 1.00 37.72 100 ALA A O 1
ATOM 785 N N . PRO A 1 101 ? -31.910 4.446 18.606 1.00 32.75 101 PRO A N 1
ATOM 786 C CA . PRO A 1 101 ? -33.297 4.475 19.024 1.00 32.75 101 PRO A CA 1
ATOM 787 C C . PRO A 1 101 ? -33.315 5.163 20.391 1.00 32.75 101 PRO A C 1
ATOM 789 O O . PRO A 1 101 ? -32.650 4.715 21.329 1.00 32.75 101 PRO A O 1
ATOM 792 N N . LYS A 1 102 ? -34.044 6.273 20.512 1.00 36.66 102 LYS A N 1
ATOM 793 C CA . LYS A 1 102 ? -34.416 6.841 21.810 1.00 36.66 102 LYS A CA 1
ATOM 794 C C . LYS A 1 102 ? -35.395 5.883 22.502 1.00 36.66 102 LYS A C 1
ATOM 796 O O . LYS A 1 102 ? -36.540 6.242 22.726 1.00 36.66 102 LYS A O 1
ATOM 801 N N . THR A 1 103 ? -34.983 4.658 22.803 1.00 38.59 103 THR A N 1
ATOM 802 C CA . THR A 1 103 ? -35.816 3.660 23.479 1.00 38.59 103 THR A CA 1
ATOM 803 C C . THR A 1 103 ? -34.951 2.818 24.408 1.00 38.59 103 THR A C 1
ATOM 805 O O . THR A 1 103 ? -34.756 1.626 24.205 1.00 38.59 103 THR A O 1
ATOM 808 N N . PHE A 1 104 ? -34.428 3.449 25.455 1.00 41.00 104 PHE A N 1
ATOM 809 C CA . PHE A 1 104 ? -34.227 2.751 26.721 1.00 41.00 104 PHE A CA 1
ATOM 810 C C . PHE A 1 104 ? -35.049 3.492 27.772 1.00 41.00 104 PHE A C 1
ATOM 812 O O . PHE A 1 104 ? -34.700 4.609 28.147 1.00 41.00 104 PHE A O 1
ATOM 819 N N . GLY A 1 105 ? -36.168 2.875 28.167 1.00 47.69 105 GLY A N 1
ATOM 820 C CA . GLY A 1 105 ? -37.025 3.291 29.282 1.00 47.69 105 GLY A CA 1
ATOM 821 C C . GLY A 1 105 ? -37.787 4.603 29.081 1.00 47.69 105 GLY A C 1
ATOM 822 O O . GLY A 1 105 ? -37.489 5.577 29.765 1.00 47.69 105 GLY A O 1
ATOM 823 N N . LYS A 1 106 ? -38.770 4.649 28.168 1.00 43.00 106 LYS A N 1
ATOM 824 C CA . LYS A 1 106 ? -39.726 5.776 28.113 1.00 43.00 106 LYS A CA 1
ATOM 825 C C . LYS A 1 106 ? -41.215 5.430 28.043 1.00 43.00 106 LYS A C 1
ATOM 827 O O . LYS A 1 106 ? -42.002 6.342 28.252 1.00 43.00 106 LYS A O 1
ATOM 832 N N . ASP A 1 107 ? -41.600 4.169 27.857 1.00 43.53 107 ASP A N 1
ATOM 833 C CA . ASP A 1 107 ? -43.026 3.828 27.691 1.00 43.53 107 ASP A CA 1
ATOM 834 C C . ASP A 1 107 ? -43.686 3.232 28.945 1.00 43.53 107 ASP A C 1
ATOM 836 O O . ASP A 1 107 ? -44.868 2.914 28.914 1.00 43.53 107 ASP A O 1
ATOM 840 N N . VAL A 1 108 ? -42.950 3.080 30.052 1.00 51.25 108 VAL A N 1
ATOM 841 C CA . VAL A 1 108 ? -43.513 2.642 31.338 1.00 51.25 108 VAL A CA 1
ATOM 842 C C . VAL A 1 108 ? -42.980 3.557 32.428 1.00 51.25 108 VAL A C 1
ATOM 844 O O . VAL A 1 108 ? -41.806 3.483 32.801 1.00 51.25 108 VAL A O 1
ATOM 847 N N . THR A 1 109 ? -43.831 4.454 32.911 1.00 56.31 109 THR A N 1
ATOM 848 C CA . THR A 1 109 ? -43.530 5.259 34.094 1.00 56.31 109 THR A CA 1
ATOM 849 C C . THR A 1 109 ? -43.768 4.425 35.358 1.00 56.31 109 THR A C 1
ATOM 851 O O . THR A 1 109 ? -44.475 3.414 35.338 1.00 56.31 109 THR A O 1
ATOM 854 N N . LEU A 1 110 ? -43.178 4.826 36.490 1.00 57.94 110 LEU A N 1
ATOM 855 C CA . LEU A 1 110 ? -43.481 4.203 37.790 1.00 57.94 110 LEU A CA 1
ATOM 856 C C . LEU A 1 110 ? -44.988 4.271 38.116 1.00 57.94 110 LEU A C 1
ATOM 858 O O . LEU A 1 110 ? -45.504 3.408 38.835 1.00 57.94 110 LEU A O 1
ATOM 862 N N . ASP A 1 111 ? -45.701 5.244 37.544 1.00 55.62 111 ASP A N 1
ATOM 863 C CA . ASP A 1 111 ? -47.148 5.401 37.680 1.00 55.62 111 ASP A CA 1
ATOM 864 C C . ASP A 1 111 ? -47.923 4.287 36.956 1.00 55.62 111 ASP A C 1
ATOM 866 O O . ASP A 1 111 ? -48.882 3.768 37.526 1.00 55.62 111 ASP A O 1
ATOM 870 N N . ASP A 1 112 ? -47.430 3.796 35.813 1.00 54.03 112 ASP A N 1
ATOM 871 C CA . ASP A 1 112 ? -48.074 2.752 34.990 1.00 54.03 112 ASP A CA 1
ATOM 872 C C . ASP A 1 112 ? -47.924 1.323 35.553 1.00 54.03 112 ASP A C 1
ATOM 874 O O . ASP A 1 112 ? -48.518 0.362 35.058 1.00 54.03 112 ASP A O 1
ATOM 878 N N . CYS A 1 113 ? -47.118 1.149 36.602 1.00 59.66 113 CYS A N 1
ATOM 879 C CA . CYS A 1 113 ? -46.837 -0.156 37.194 1.00 59.66 113 CYS A CA 1
ATOM 880 C C . CYS A 1 113 ? -47.872 -0.520 38.274 1.00 59.66 113 CYS A C 1
ATOM 882 O O . CYS A 1 113 ? -47.726 -0.115 39.428 1.00 59.66 113 CYS A O 1
ATOM 884 N N . ASN A 1 114 ? -48.893 -1.315 37.937 1.00 61.16 114 ASN A N 1
ATOM 885 C CA . ASN A 1 114 ? -49.889 -1.811 38.908 1.00 61.16 114 ASN A CA 1
ATOM 886 C C . ASN A 1 114 ? -49.335 -2.869 39.882 1.00 61.16 114 ASN A C 1
ATOM 888 O O . ASN A 1 114 ? -49.920 -3.106 40.934 1.00 61.16 114 ASN A O 1
ATOM 892 N N . ASP A 1 115 ? -48.193 -3.479 39.556 1.00 62.50 115 ASP A N 1
ATOM 893 C CA . ASP A 1 115 ? -47.565 -4.536 40.360 1.00 62.50 115 ASP A CA 1
ATOM 894 C C . ASP A 1 115 ? -46.741 -4.012 41.555 1.00 62.50 115 ASP A C 1
ATOM 896 O O . ASP A 1 115 ? -46.183 -4.804 42.318 1.00 62.50 115 ASP A O 1
ATOM 900 N N . LEU A 1 116 ? -46.623 -2.688 41.718 1.00 65.69 116 LEU A N 1
ATOM 901 C CA . LEU A 1 116 ? -45.861 -2.054 42.798 1.00 65.69 116 LEU A CA 1
ATOM 902 C C . LEU A 1 116 ? -46.806 -1.425 43.823 1.00 65.69 116 LEU A C 1
ATOM 904 O O . LEU A 1 116 ? -47.675 -0.628 43.468 1.00 65.69 116 LEU A O 1
ATOM 908 N N . THR A 1 117 ? -46.596 -1.722 45.108 1.00 72.12 117 THR A N 1
ATOM 909 C CA . THR A 1 117 ? -47.305 -1.020 46.184 1.00 72.12 117 THR A CA 1
ATOM 910 C C . THR A 1 117 ? -46.889 0.460 46.219 1.00 72.12 117 THR A C 1
ATOM 912 O O . THR A 1 117 ? -45.753 0.784 45.853 1.00 72.12 117 THR A O 1
ATOM 915 N N . PRO A 1 118 ? -47.764 1.374 46.683 1.00 70.94 118 PRO A N 1
ATOM 916 C CA . PRO A 1 118 ? -47.446 2.803 46.779 1.00 70.94 118 PRO A CA 1
ATOM 917 C C . PRO A 1 118 ? -46.143 3.080 47.545 1.00 70.94 118 PRO A C 1
ATOM 919 O O . PRO A 1 118 ? -45.320 3.877 47.110 1.00 70.94 118 PRO A O 1
ATOM 922 N N . GLU A 1 119 ? -45.889 2.320 48.614 1.00 70.75 119 GLU A N 1
ATOM 923 C CA . GLU A 1 119 ? -44.670 2.433 49.422 1.00 70.75 119 GLU A CA 1
ATOM 924 C C . GLU A 1 119 ? -43.387 2.091 48.636 1.00 70.75 119 GLU A C 1
ATOM 926 O O . GLU A 1 119 ? -42.333 2.696 48.841 1.00 70.75 119 GLU A O 1
ATOM 931 N N . VAL A 1 120 ? -43.463 1.129 47.710 1.00 71.00 120 VAL A N 1
ATOM 932 C CA . VAL A 1 120 ? -42.339 0.752 46.840 1.00 71.00 120 VAL A CA 1
ATOM 933 C C . VAL A 1 120 ? -42.117 1.812 45.764 1.00 71.00 120 VAL A C 1
ATOM 935 O O . VAL A 1 120 ? -40.967 2.152 45.481 1.00 71.00 120 VAL A O 1
ATOM 938 N N . LYS A 1 121 ? -43.194 2.373 45.198 1.00 74.25 121 LYS A N 1
ATOM 939 C CA . LYS A 1 121 ? -43.107 3.465 44.216 1.00 74.25 121 LYS A CA 1
ATOM 940 C C . LYS A 1 121 ? -42.430 4.699 44.814 1.00 74.25 121 LYS A C 1
ATOM 942 O O . LYS A 1 121 ? -41.476 5.200 44.223 1.00 74.25 121 LYS A O 1
ATOM 947 N N . ASP A 1 122 ? -42.831 5.118 46.013 1.00 75.12 122 ASP A N 1
ATOM 948 C CA . ASP A 1 122 ? -42.251 6.286 46.688 1.00 75.12 122 ASP A CA 1
ATOM 949 C C . ASP A 1 122 ? -40.751 6.116 46.959 1.00 75.12 122 ASP A C 1
ATOM 951 O O . ASP A 1 122 ? -39.951 7.019 46.691 1.00 75.12 122 ASP A O 1
ATOM 955 N N . LYS A 1 123 ? -40.340 4.925 47.411 1.00 75.38 123 LYS A N 1
ATOM 956 C CA . LYS A 1 123 ? -38.925 4.600 47.643 1.00 75.38 123 LYS A CA 1
ATOM 957 C C . LYS A 1 123 ? -38.107 4.582 46.343 1.00 75.38 123 LYS A C 1
ATOM 959 O O . LYS A 1 123 ? -36.959 5.027 46.342 1.00 75.38 123 LYS A O 1
ATOM 964 N N . LEU A 1 124 ? -38.683 4.129 45.226 1.00 72.50 124 LEU A N 1
ATOM 965 C CA . LEU A 1 124 ? -38.034 4.153 43.907 1.00 72.50 124 LEU A CA 1
ATOM 966 C C . LEU A 1 124 ? -37.925 5.575 43.327 1.00 72.50 124 LEU A C 1
ATOM 968 O O . LEU A 1 124 ? -36.893 5.916 42.750 1.00 72.50 124 LEU A O 1
ATOM 972 N N . ILE A 1 125 ? -38.930 6.430 43.539 1.00 74.19 125 ILE A N 1
ATOM 973 C CA . ILE A 1 125 ? -38.883 7.855 43.160 1.00 74.19 125 ILE A CA 1
ATOM 974 C C . ILE A 1 125 ? -37.827 8.594 43.994 1.00 74.19 125 ILE A C 1
ATOM 976 O O . ILE A 1 125 ? -37.070 9.422 43.480 1.00 74.19 125 ILE A O 1
ATOM 980 N N . GLN A 1 126 ? -37.739 8.292 45.292 1.00 73.94 126 GLN A N 1
ATOM 981 C CA . GLN A 1 126 ? -36.710 8.852 46.166 1.00 73.94 126 GLN A CA 1
ATOM 982 C C . GLN A 1 126 ? -35.305 8.402 45.744 1.00 73.94 126 GLN A C 1
ATOM 984 O O . GLN A 1 126 ? -34.377 9.213 45.749 1.00 73.94 126 GLN A O 1
ATOM 989 N N . MET A 1 127 ? -35.146 7.142 45.331 1.00 75.00 127 MET A N 1
ATOM 990 C CA . MET A 1 127 ? -33.899 6.613 44.772 1.00 75.00 127 MET A CA 1
ATOM 991 C C . MET A 1 127 ? -33.473 7.371 43.509 1.00 75.00 127 MET A C 1
ATOM 993 O O . MET A 1 127 ? -32.308 7.747 43.383 1.00 75.00 127 MET A O 1
ATOM 997 N N . GLU A 1 128 ? -34.408 7.630 42.593 1.00 67.19 128 GLU A N 1
ATOM 998 C CA . GLU A 1 128 ? -34.133 8.373 41.359 1.00 67.19 128 GLU A CA 1
ATOM 999 C C . GLU A 1 128 ? -33.677 9.813 41.649 1.00 67.19 128 GLU A C 1
ATOM 1001 O O . GLU A 1 128 ? -32.722 10.301 41.045 1.00 67.19 128 GLU A O 1
ATOM 1006 N N . LYS A 1 129 ? -34.285 10.469 42.646 1.00 72.94 129 LYS A N 1
ATOM 1007 C CA . LYS A 1 129 ? -33.901 11.821 43.094 1.00 72.94 129 LYS A CA 1
ATOM 1008 C C . LYS A 1 129 ? -32.580 11.872 43.875 1.00 72.94 129 LYS A C 1
ATOM 1010 O O . LYS A 1 129 ? -32.009 12.949 44.014 1.00 72.94 129 LYS A O 1
ATOM 1015 N N . SER A 1 130 ? -32.094 10.740 44.388 1.00 67.31 130 SER A N 1
ATOM 1016 C CA . SER A 1 130 ? -30.911 10.645 45.262 1.00 67.31 130 SER A CA 1
ATOM 1017 C C . SER A 1 130 ? -29.732 9.907 44.614 1.00 67.31 130 SER A C 1
ATOM 1019 O O . SER A 1 130 ? -28.985 9.203 45.294 1.00 67.31 130 SER A O 1
ATOM 1021 N N . ASP A 1 131 ? -29.565 10.059 43.295 1.00 69.06 131 ASP A N 1
ATOM 1022 C CA . ASP A 1 131 ? -28.475 9.450 42.511 1.00 69.06 131 ASP A CA 1
ATOM 1023 C C . ASP A 1 131 ? -28.330 7.930 42.747 1.00 69.06 131 ASP A C 1
ATOM 1025 O O . ASP A 1 131 ? -27.233 7.393 42.920 1.00 69.06 131 ASP A O 1
ATOM 1029 N N . PHE A 1 132 ? -29.457 7.212 42.758 1.00 70.06 132 PHE A N 1
ATOM 1030 C CA . PHE A 1 132 ? -29.513 5.751 42.879 1.00 70.06 132 PHE A CA 1
ATOM 1031 C C . PHE A 1 132 ? -28.815 5.195 44.131 1.00 70.06 132 PHE A C 1
ATOM 1033 O O . PHE A 1 132 ? -28.094 4.191 44.071 1.00 70.06 132 PHE A O 1
ATOM 1040 N N . SER A 1 133 ? -29.022 5.860 45.270 1.00 72.69 133 SER A N 1
ATOM 1041 C CA . SER A 1 133 ? -28.655 5.331 46.586 1.00 72.69 133 SER A CA 1
ATOM 1042 C C . SER A 1 133 ? -29.345 3.982 46.862 1.00 72.69 133 SER A C 1
ATOM 1044 O O . SER A 1 133 ? -30.402 3.687 46.305 1.00 72.69 133 SER A O 1
ATOM 1046 N N . ASN A 1 134 ? -28.720 3.117 47.670 1.00 78.88 134 ASN A N 1
ATOM 1047 C CA . ASN A 1 134 ? -29.286 1.792 47.944 1.00 78.88 134 ASN A CA 1
ATOM 1048 C C . ASN A 1 134 ? -30.596 1.929 48.730 1.00 78.88 134 ASN A C 1
ATOM 1050 O O . ASN A 1 134 ? -30.619 2.558 49.787 1.00 78.88 134 ASN A O 1
ATOM 1054 N N . VAL A 1 135 ? -31.646 1.277 48.247 1.00 82.25 135 VAL A N 1
ATOM 1055 C CA . VAL A 1 135 ? -32.953 1.183 48.893 1.00 82.25 135 VAL A CA 1
ATOM 1056 C C . VAL A 1 135 ? -33.187 -0.248 49.351 1.00 82.25 135 VAL A C 1
ATOM 1058 O O . VAL A 1 135 ? -32.930 -1.200 48.613 1.00 82.25 135 VAL A O 1
ATOM 1061 N N . GLU A 1 136 ? -33.702 -0.395 50.567 1.00 82.44 136 GLU A N 1
ATOM 1062 C CA . GLU A 1 136 ? -34.088 -1.678 51.147 1.00 82.44 136 GLU A CA 1
ATOM 1063 C C . GLU A 1 136 ? -35.610 -1.740 51.300 1.00 82.44 136 GLU A C 1
ATOM 1065 O O . GLU A 1 136 ? -36.242 -0.828 51.841 1.00 82.44 136 GLU A O 1
ATOM 1070 N N . ILE A 1 137 ? -36.206 -2.820 50.798 1.00 81.81 137 ILE A N 1
ATOM 1071 C CA . ILE A 1 137 ? -37.651 -3.052 50.832 1.00 81.81 137 ILE A CA 1
ATOM 1072 C C . ILE A 1 137 ? -37.904 -4.392 51.512 1.00 81.81 137 ILE A C 1
ATOM 1074 O O . ILE A 1 137 ? -37.426 -5.423 51.045 1.00 81.81 137 ILE A O 1
ATOM 1078 N N . GLU A 1 138 ? -38.654 -4.397 52.611 1.00 80.12 138 GLU A N 1
ATOM 1079 C CA . GLU A 1 138 ? -39.057 -5.640 53.270 1.00 80.12 138 GLU A CA 1
ATOM 1080 C C . GLU A 1 138 ? -40.133 -6.349 52.428 1.00 80.12 138 GLU A C 1
ATOM 1082 O O . GLU A 1 138 ? -41.202 -5.805 52.172 1.00 80.12 138 GLU A O 1
ATOM 1087 N N . VAL A 1 139 ? -39.839 -7.571 51.983 1.00 79.31 139 VAL A N 1
ATOM 1088 C CA . VAL A 1 139 ? -40.687 -8.407 51.111 1.00 79.31 139 VAL A CA 1
ATOM 1089 C C . VAL A 1 139 ? -41.012 -9.760 51.763 1.00 79.31 139 VAL A C 1
ATOM 1091 O O . VAL A 1 139 ? -41.288 -10.745 51.077 1.00 79.31 139 VAL A O 1
ATOM 1094 N N . THR A 1 140 ? -40.964 -9.829 53.100 1.00 75.50 140 THR A N 1
ATOM 1095 C CA . THR A 1 140 ? -41.159 -11.052 53.905 1.00 75.50 140 THR A CA 1
ATOM 1096 C C . THR A 1 140 ? -42.508 -11.724 53.644 1.00 75.50 140 THR A C 1
ATOM 1098 O O . THR A 1 140 ? -42.562 -12.944 53.497 1.00 75.50 140 THR A O 1
ATOM 1101 N N . ASN A 1 141 ? -43.571 -10.930 53.491 1.00 76.44 141 ASN A N 1
ATOM 1102 C CA . ASN A 1 141 ? -44.939 -11.416 53.274 1.00 76.44 141 ASN A CA 1
ATOM 1103 C C . ASN A 1 141 ? -45.283 -11.667 51.792 1.00 76.44 141 ASN A C 1
ATOM 1105 O O . ASN A 1 141 ? -46.431 -11.966 51.483 1.00 76.44 141 ASN A O 1
ATOM 1109 N N . MET A 1 142 ? -44.316 -11.540 50.874 1.00 78.56 142 MET A N 1
ATOM 1110 C CA . MET A 1 142 ? -44.547 -11.682 49.432 1.00 78.56 142 MET A CA 1
ATOM 1111 C C . MET A 1 142 ? -44.127 -13.063 48.920 1.00 78.56 142 MET A C 1
ATOM 1113 O O . MET A 1 142 ? -43.054 -13.596 49.239 1.00 78.56 142 MET A O 1
ATOM 1117 N N . SER A 1 143 ? -44.952 -13.632 48.047 1.00 79.69 143 SER A N 1
ATOM 1118 C CA . SER A 1 143 ? -44.665 -14.878 47.342 1.00 79.69 143 SER A CA 1
ATOM 1119 C C . SER A 1 143 ? -43.427 -14.755 46.438 1.00 79.69 143 SER A C 1
ATOM 1121 O O . SER A 1 143 ? -42.888 -13.678 46.162 1.00 79.69 143 SER A O 1
ATOM 1123 N N . LYS A 1 144 ? -42.908 -15.899 45.978 1.00 75.50 144 LYS A N 1
ATOM 1124 C CA . LYS A 1 144 ? -41.765 -15.931 45.050 1.00 75.50 144 LYS A CA 1
ATOM 1125 C C . LYS A 1 144 ? -42.108 -15.285 43.699 1.00 75.50 144 LYS A C 1
ATOM 1127 O O . LYS A 1 144 ? -41.251 -14.613 43.130 1.00 75.50 144 LYS A O 1
ATOM 1132 N N . ASP A 1 145 ? -43.346 -15.442 43.235 1.00 74.12 145 ASP A N 1
ATOM 1133 C CA . ASP A 1 145 ? -43.806 -14.896 41.955 1.00 74.12 145 ASP A CA 1
ATOM 1134 C C . ASP A 1 145 ? -44.021 -13.381 42.021 1.00 74.12 145 ASP A C 1
ATOM 1136 O O . ASP A 1 145 ? -43.644 -12.672 41.092 1.00 74.12 145 ASP A O 1
ATOM 1140 N N . GLU A 1 146 ? -44.524 -12.859 43.143 1.00 73.56 146 GLU A N 1
ATOM 1141 C CA . GLU A 1 146 ? -44.630 -11.411 43.374 1.00 73.56 146 GLU A CA 1
ATOM 1142 C C . GLU A 1 146 ? -43.255 -10.739 43.411 1.00 73.56 146 GLU A C 1
ATOM 1144 O O . GLU A 1 146 ? -43.042 -9.720 42.757 1.00 73.56 146 GLU A O 1
ATOM 1149 N N . ARG A 1 147 ? -42.276 -11.349 44.092 1.00 76.81 147 ARG A N 1
ATOM 1150 C CA . ARG A 1 147 ? -40.893 -10.843 44.100 1.00 76.81 147 ARG A CA 1
ATOM 1151 C C . ARG A 1 147 ? -40.273 -10.859 42.703 1.00 76.81 147 ARG A C 1
ATOM 1153 O O . ARG A 1 147 ? -39.568 -9.922 42.338 1.00 76.81 147 ARG A O 1
ATOM 1160 N N . LYS A 1 148 ? -40.548 -11.898 41.907 1.00 77.19 148 LYS A N 1
ATOM 1161 C CA . LYS A 1 148 ? -40.079 -11.993 40.519 1.00 77.19 148 LYS A CA 1
ATOM 1162 C C . LYS A 1 148 ? -40.673 -10.885 39.642 1.00 77.19 148 LYS A C 1
ATOM 1164 O O . LYS A 1 148 ? -39.913 -10.249 38.917 1.00 77.19 148 LYS A O 1
ATOM 1169 N N . ARG A 1 149 ? -41.978 -10.608 39.766 1.00 76.88 149 ARG A N 1
ATOM 1170 C CA . ARG A 1 149 ? -42.638 -9.494 39.063 1.00 76.88 149 ARG A CA 1
ATOM 1171 C C . ARG A 1 149 ? -41.998 -8.152 39.406 1.00 76.88 149 ARG A C 1
ATOM 1173 O O . ARG A 1 149 ? -41.652 -7.404 38.506 1.00 76.88 149 ARG A O 1
ATOM 1180 N N . ILE A 1 150 ? -41.715 -7.894 40.684 1.00 76.81 150 ILE A N 1
ATOM 1181 C CA . ILE A 1 150 ? -41.027 -6.662 41.108 1.00 76.81 150 ILE A CA 1
ATOM 1182 C C . ILE A 1 150 ? -39.629 -6.548 40.477 1.00 76.81 150 ILE A C 1
ATOM 1184 O O . ILE A 1 150 ? -39.266 -5.482 39.978 1.00 76.81 150 ILE A O 1
ATOM 1188 N N . HIS A 1 151 ? -38.848 -7.634 40.441 1.00 76.25 151 HIS A N 1
ATOM 1189 C CA . HIS A 1 151 ? -37.546 -7.645 39.763 1.00 76.25 151 HIS A CA 1
ATOM 1190 C C . HIS A 1 151 ? -37.664 -7.337 38.259 1.00 76.25 151 HIS A C 1
ATOM 1192 O O . HIS A 1 151 ? -36.848 -6.581 37.727 1.00 76.25 151 HIS A O 1
ATOM 1198 N N . GLU A 1 152 ? -38.665 -7.902 37.579 1.00 75.19 152 GLU A N 1
ATOM 1199 C CA . GLU A 1 152 ? -38.936 -7.655 36.157 1.00 75.19 152 GLU A CA 1
ATOM 1200 C C . GLU A 1 152 ? -39.362 -6.202 35.910 1.00 75.19 152 GLU A C 1
ATOM 1202 O O . GLU A 1 152 ? -38.801 -5.547 35.034 1.00 75.19 152 GLU A O 1
ATOM 1207 N N . THR A 1 153 ? -40.248 -5.651 36.741 1.00 74.81 153 THR A N 1
ATOM 1208 C CA . THR A 1 153 ? -40.690 -4.253 36.658 1.00 74.81 153 THR A CA 1
ATOM 1209 C C . THR A 1 153 ? -39.537 -3.274 36.882 1.00 74.81 153 THR A C 1
ATOM 1211 O O . THR A 1 153 ? -39.347 -2.360 36.084 1.00 74.81 153 THR A O 1
ATOM 1214 N N . ILE A 1 154 ? -38.688 -3.493 37.894 1.00 75.44 154 ILE A N 1
ATOM 1215 C CA . ILE A 1 154 ? -37.494 -2.659 38.137 1.00 75.44 154 ILE A CA 1
ATOM 1216 C C . ILE A 1 154 ? -36.536 -2.718 36.941 1.00 75.44 154 ILE A C 1
ATOM 1218 O O . ILE A 1 154 ? -35.984 -1.694 36.536 1.00 75.44 154 ILE A O 1
ATOM 1222 N N . LYS A 1 155 ? -36.349 -3.905 36.355 1.00 72.75 155 LYS A N 1
ATOM 1223 C CA . LYS A 1 155 ? -35.503 -4.094 35.172 1.00 72.75 155 LYS A CA 1
ATOM 1224 C C . LYS A 1 155 ? -36.074 -3.386 33.940 1.00 72.75 155 LYS A C 1
ATOM 1226 O O . LYS A 1 155 ? -35.298 -2.845 33.156 1.00 72.75 155 LYS A O 1
ATOM 1231 N N . ASN A 1 156 ? -37.396 -3.357 33.788 1.00 69.75 156 ASN A N 1
ATOM 1232 C CA . ASN A 1 156 ? -38.070 -2.675 32.684 1.00 69.75 156 ASN A CA 1
ATOM 1233 C C . ASN A 1 156 ? -38.011 -1.144 32.825 1.00 69.75 156 ASN A C 1
ATOM 1235 O O . ASN A 1 156 ? -37.778 -0.458 31.833 1.00 69.75 156 ASN A O 1
ATOM 1239 N N . VAL A 1 157 ? -38.158 -0.617 34.047 1.00 69.25 157 VAL A N 1
ATOM 1240 C CA . VAL A 1 157 ? -38.155 0.831 34.327 1.00 69.25 157 VAL A CA 1
ATOM 1241 C C . VAL A 1 157 ? -36.734 1.413 34.346 1.00 69.25 157 VAL A C 1
ATOM 1243 O O . VAL A 1 157 ? -36.464 2.416 33.692 1.00 69.25 157 VAL A O 1
ATOM 1246 N N . PHE A 1 158 ? -35.794 0.784 35.062 1.00 69.25 158 PHE A N 1
ATOM 1247 C CA . PHE A 1 158 ? -34.453 1.345 35.302 1.00 69.25 158 PHE A CA 1
ATOM 1248 C C . PHE A 1 158 ? -33.336 0.711 34.456 1.00 69.25 158 PHE A C 1
ATOM 1250 O O . PHE A 1 158 ? -32.205 1.215 34.434 1.00 69.25 158 PHE A O 1
ATOM 1257 N N . GLY A 1 159 ? -33.621 -0.380 33.739 1.00 67.75 159 GLY A N 1
ATOM 1258 C CA . GLY A 1 159 ? -32.665 -1.042 32.853 1.00 67.75 159 GLY A CA 1
ATOM 1259 C C . GLY A 1 159 ? -31.379 -1.470 33.568 1.00 67.75 159 GLY A C 1
ATOM 1260 O O . GLY A 1 159 ? -31.402 -2.038 34.656 1.00 67.75 159 GLY A O 1
ATOM 1261 N N . ALA A 1 160 ? -30.230 -1.185 32.950 1.00 60.78 160 ALA A N 1
ATOM 1262 C CA . ALA A 1 160 ? -28.908 -1.550 33.472 1.00 60.78 160 ALA A CA 1
ATOM 1263 C C . ALA A 1 160 ? -28.369 -0.613 34.576 1.00 60.78 160 ALA A C 1
ATOM 1265 O O . ALA A 1 160 ? -27.261 -0.830 35.068 1.00 60.78 160 ALA A O 1
ATOM 1266 N N . ARG A 1 161 ? -29.109 0.441 34.960 1.00 65.19 161 ARG A N 1
ATOM 1267 C CA . ARG A 1 161 ? -28.650 1.436 35.952 1.00 65.19 161 ARG A CA 1
ATOM 1268 C C . ARG A 1 161 ? -28.698 0.912 37.387 1.00 65.19 161 ARG A C 1
ATOM 1270 O O . ARG A 1 161 ? -27.955 1.396 38.239 1.00 65.19 161 ARG A O 1
ATOM 1277 N N . VAL A 1 162 ? -29.560 -0.067 37.645 1.00 74.25 162 VAL A N 1
ATOM 1278 C CA . VAL A 1 162 ? -29.891 -0.558 38.983 1.00 74.25 162 VAL A CA 1
ATOM 1279 C C . VAL A 1 162 ? -29.954 -2.083 38.964 1.00 74.25 162 VAL A C 1
ATOM 1281 O O . VAL A 1 162 ? -30.400 -2.684 37.990 1.00 74.25 162 VAL A O 1
ATOM 1284 N N . VAL A 1 163 ? -29.509 -2.718 40.045 1.00 76.69 163 VAL A N 1
ATOM 1285 C CA . VAL A 1 163 ? -29.667 -4.158 40.273 1.00 76.69 163 VAL A CA 1
ATOM 1286 C C . VAL A 1 163 ? -30.509 -4.358 41.523 1.00 76.69 163 VAL A C 1
ATOM 1288 O O . VAL A 1 163 ? -30.288 -3.702 42.539 1.00 76.69 163 VAL A O 1
ATOM 1291 N N . SER A 1 164 ? -31.467 -5.277 41.445 1.00 81.50 164 SER A N 1
ATOM 1292 C CA . SER A 1 164 ? -32.305 -5.690 42.564 1.00 81.50 164 SER A CA 1
ATOM 1293 C C . SER A 1 164 ? -31.930 -7.111 42.988 1.00 81.50 164 SER A C 1
ATOM 1295 O O . SER A 1 164 ? -31.930 -8.031 42.174 1.00 81.50 164 SER A O 1
ATOM 1297 N N . ASN A 1 165 ? -31.615 -7.299 44.270 1.00 81.81 165 ASN A N 1
ATOM 1298 C CA . ASN A 1 165 ? -31.280 -8.594 44.867 1.00 81.81 165 ASN A CA 1
ATOM 1299 C C . ASN A 1 165 ? -32.163 -8.839 46.091 1.00 81.81 165 ASN A C 1
ATOM 1301 O O . ASN A 1 165 ? -32.308 -7.951 46.923 1.00 81.81 165 ASN A O 1
ATOM 1305 N N . THR A 1 166 ? -32.713 -10.044 46.239 1.00 82.56 166 THR A N 1
ATOM 1306 C CA . THR A 1 166 ? -33.404 -10.437 47.477 1.00 82.56 166 THR A CA 1
ATOM 1307 C C . THR A 1 166 ? -32.421 -11.143 48.409 1.00 82.56 166 THR A C 1
ATOM 1309 O O . THR A 1 166 ? -31.842 -12.158 48.026 1.00 82.56 166 THR A O 1
ATOM 1312 N N . ILE A 1 167 ? -32.247 -10.622 49.620 1.00 82.56 167 ILE A N 1
ATOM 1313 C CA . ILE A 1 167 ? -31.426 -11.193 50.692 1.00 82.56 167 ILE A CA 1
ATOM 1314 C C . ILE A 1 167 ? -32.306 -11.600 51.877 1.00 82.56 167 ILE A C 1
ATOM 1316 O O . ILE A 1 167 ? -33.395 -11.063 52.070 1.00 82.56 167 ILE A O 1
ATOM 1320 N N . GLU A 1 168 ? -31.833 -12.550 52.674 1.00 82.50 168 GLU A N 1
ATOM 1321 C CA . GLU A 1 168 ? -32.469 -12.960 53.927 1.00 82.50 168 GLU A CA 1
ATOM 1322 C C . GLU A 1 168 ? -31.612 -12.449 55.089 1.00 82.50 168 GLU A C 1
ATOM 1324 O O . GLU A 1 168 ? -30.409 -12.713 55.140 1.00 82.50 168 GLU A O 1
ATOM 1329 N N . LYS A 1 169 ? -32.205 -11.644 55.974 1.00 79.69 169 LYS A N 1
ATOM 1330 C CA . LYS A 1 169 ? -31.525 -11.002 57.103 1.00 79.69 169 LYS A CA 1
ATOM 1331 C C . LYS A 1 169 ? -32.457 -11.044 58.310 1.00 79.69 169 LYS A C 1
ATOM 1333 O O . LYS A 1 169 ? -33.584 -10.579 58.203 1.00 79.69 169 LYS A O 1
ATOM 1338 N N . GLU A 1 170 ? -31.991 -11.600 59.430 1.00 75.25 170 GLU A N 1
ATOM 1339 C CA . GLU A 1 170 ? -32.753 -11.655 60.696 1.00 75.25 170 GLU A CA 1
ATOM 1340 C C . GLU A 1 170 ? -34.174 -12.242 60.520 1.00 75.25 170 GLU A C 1
ATOM 1342 O O . GLU A 1 170 ? -35.156 -11.647 60.947 1.00 75.25 170 GLU A O 1
ATOM 1347 N N . GLU A 1 171 ? -34.288 -13.382 59.820 1.00 74.75 171 GLU A N 1
ATOM 1348 C CA . GLU A 1 171 ? -35.561 -14.071 59.490 1.00 74.75 171 GLU A CA 1
ATOM 1349 C C . GLU A 1 171 ? -36.551 -13.271 58.615 1.00 74.75 171 GLU A C 1
ATOM 1351 O O . GLU A 1 171 ? -37.677 -13.705 58.364 1.00 74.75 171 GLU A O 1
ATOM 1356 N N . LYS A 1 172 ? -36.120 -12.130 58.068 1.00 79.19 172 LYS A N 1
ATOM 1357 C CA . LYS A 1 172 ? -36.884 -11.303 57.129 1.00 79.19 172 LYS A CA 1
ATOM 1358 C C . LYS A 1 172 ? -36.276 -11.352 55.731 1.00 79.19 172 LYS A C 1
ATOM 1360 O O . LYS A 1 172 ? -35.056 -11.401 55.558 1.00 79.19 172 LYS A O 1
ATOM 1365 N N . LYS A 1 173 ? -37.124 -11.293 54.700 1.00 80.81 173 LYS A N 1
ATOM 1366 C CA . LYS A 1 173 ? -36.675 -11.204 53.298 1.00 80.81 173 LYS A CA 1
ATOM 1367 C C . LYS A 1 173 ? -36.668 -9.744 52.881 1.00 80.81 173 LYS A C 1
ATOM 1369 O O . LYS A 1 173 ? -37.710 -9.099 52.902 1.00 80.81 173 LYS A O 1
ATOM 1374 N N . ILE A 1 174 ? -35.512 -9.236 52.474 1.00 83.69 174 ILE A N 1
ATOM 1375 C CA . ILE A 1 174 ? -35.312 -7.837 52.092 1.00 83.69 174 ILE A CA 1
ATOM 1376 C C . ILE A 1 174 ? -34.844 -7.786 50.640 1.00 83.69 174 ILE A C 1
ATOM 1378 O O . ILE A 1 174 ? -33.888 -8.458 50.260 1.00 83.69 174 ILE A O 1
ATOM 1382 N N . MET A 1 175 ? -35.507 -6.986 49.813 1.00 81.31 175 MET A N 1
ATOM 1383 C CA . MET A 1 175 ? -35.064 -6.669 48.463 1.00 81.31 175 MET A CA 1
ATOM 1384 C C . MET A 1 175 ? -34.212 -5.401 48.503 1.00 81.31 175 MET A C 1
ATOM 1386 O O . MET A 1 175 ? -34.704 -4.320 48.819 1.00 81.31 175 MET A O 1
ATOM 1390 N N . VAL A 1 176 ? -32.927 -5.547 48.194 1.00 82.19 176 VAL A N 1
ATOM 1391 C CA . VAL A 1 176 ? -31.966 -4.448 48.096 1.00 82.19 176 VAL A CA 1
ATOM 1392 C C . VAL A 1 176 ? -31.857 -4.032 46.638 1.00 82.19 176 VAL A C 1
ATOM 1394 O O . VAL A 1 176 ? -31.530 -4.846 45.772 1.00 82.19 176 VAL A O 1
ATOM 1397 N N . ILE A 1 177 ? -32.126 -2.761 46.378 1.00 81.94 177 ILE A N 1
ATOM 1398 C CA . ILE A 1 177 ? -32.143 -2.143 45.056 1.00 81.94 177 ILE A CA 1
ATOM 1399 C C . ILE A 1 177 ? -31.079 -1.048 45.058 1.00 81.94 177 ILE A C 1
ATOM 1401 O O . ILE A 1 177 ? -31.104 -0.174 45.916 1.00 81.94 177 ILE A O 1
ATOM 1405 N N . GLY A 1 178 ? -30.123 -1.083 44.135 1.00 78.25 178 GLY A N 1
ATOM 1406 C CA . GLY A 1 178 ? -29.083 -0.055 44.092 1.00 78.25 178 GLY A CA 1
ATOM 1407 C C . GLY A 1 178 ? -28.124 -0.186 42.919 1.00 78.25 178 GLY A C 1
ATOM 1408 O O . GLY A 1 178 ? -28.311 -1.027 42.033 1.00 78.25 178 GLY A O 1
ATOM 1409 N N . LYS A 1 179 ? -27.079 0.651 42.901 1.00 75.06 179 LYS A N 1
ATOM 1410 C CA . LYS A 1 179 ? -26.049 0.600 41.852 1.00 75.06 179 LYS A CA 1
ATOM 1411 C C . LYS A 1 179 ? -25.367 -0.783 41.840 1.00 75.06 179 LYS A C 1
ATOM 1413 O O . LYS A 1 179 ? -25.048 -1.319 42.907 1.00 75.06 179 LYS A O 1
ATOM 1418 N N . PRO A 1 180 ? -25.099 -1.368 40.658 1.00 66.00 180 PRO A N 1
ATOM 1419 C CA . PRO A 1 180 ? -24.383 -2.635 40.561 1.00 66.00 180 PRO A CA 1
ATOM 1420 C C . PRO A 1 180 ? -23.033 -2.562 41.290 1.00 66.00 180 PRO A C 1
ATOM 1422 O O . PRO A 1 180 ? -22.172 -1.751 40.952 1.00 66.00 180 PRO A O 1
ATOM 1425 N N . LYS A 1 181 ? -22.823 -3.429 42.290 1.00 53.56 181 LYS A N 1
ATOM 1426 C CA . LYS A 1 181 ? -21.521 -3.580 42.956 1.00 53.56 181 LYS A CA 1
ATOM 1427 C C . LYS A 1 181 ? -20.581 -4.387 42.056 1.00 53.56 181 LYS A C 1
ATOM 1429 O O . LYS A 1 181 ? -20.598 -5.612 42.057 1.00 53.56 181 LYS A O 1
ATOM 1434 N N . GLY A 1 182 ? -19.771 -3.681 41.275 1.00 52.34 182 GLY A N 1
ATOM 1435 C CA . GLY A 1 182 ? -18.749 -4.234 40.385 1.00 52.34 182 GLY A CA 1
ATOM 1436 C C . GLY A 1 182 ? -18.272 -3.170 39.398 1.00 52.34 182 GLY A C 1
ATOM 1437 O O . GLY A 1 182 ? -18.979 -2.191 39.171 1.00 52.34 182 GLY A O 1
ATOM 1438 N N . LYS A 1 183 ? -17.074 -3.332 38.812 1.00 41.09 183 LYS A N 1
ATOM 1439 C CA . LYS A 1 183 ? -16.646 -2.489 37.680 1.00 41.09 183 LYS A CA 1
ATOM 1440 C C . LYS A 1 183 ? -17.768 -2.516 36.644 1.00 41.09 183 LYS A C 1
ATOM 1442 O O . LYS A 1 183 ? -18.102 -3.605 36.179 1.00 41.09 183 LYS A O 1
ATOM 1447 N N . GLN A 1 184 ? -18.336 -1.349 36.327 1.00 41.59 184 GLN A N 1
ATOM 1448 C CA . GLN A 1 184 ? -19.269 -1.170 35.216 1.00 41.59 184 GLN A CA 1
ATOM 1449 C C . GLN A 1 184 ? -18.778 -2.022 34.049 1.00 41.59 184 GLN A C 1
ATOM 1451 O O . GLN A 1 184 ? -17.657 -1.843 33.560 1.00 41.59 184 GLN A O 1
ATOM 1456 N N . ARG A 1 185 ? -19.584 -3.011 33.651 1.00 44.44 185 ARG A N 1
ATOM 1457 C CA . ARG A 1 185 ? -19.394 -3.645 32.354 1.00 44.44 185 ARG A CA 1
ATOM 1458 C C . ARG A 1 185 ? -19.514 -2.500 31.360 1.00 44.44 185 ARG A C 1
ATOM 1460 O O . ARG A 1 185 ? -20.548 -1.843 31.346 1.00 44.44 185 ARG A O 1
ATOM 1467 N N . VAL A 1 186 ? -18.394 -2.240 30.681 1.00 46.12 186 VAL A N 1
ATOM 1468 C CA . VAL A 1 186 ? -18.185 -1.250 29.620 1.00 46.12 186 VAL A CA 1
ATOM 1469 C C . VAL A 1 186 ? -19.515 -0.927 28.963 1.00 46.12 186 VAL A C 1
ATOM 1471 O O . VAL A 1 186 ? -20.155 -1.862 28.480 1.00 46.12 186 VAL A O 1
ATOM 1474 N N . ASP A 1 187 ? -19.909 0.352 28.996 1.00 49.56 187 ASP A N 1
ATOM 1475 C CA . ASP A 1 187 ? -21.071 0.864 28.273 1.00 49.56 187 ASP A CA 1
ATOM 1476 C C . ASP A 1 187 ? -21.164 0.124 26.946 1.00 49.56 187 ASP A C 1
ATOM 1478 O O . ASP A 1 187 ? -20.228 0.184 26.142 1.00 49.56 187 ASP A O 1
ATOM 1482 N N . ASP A 1 188 ? -22.241 -0.627 26.724 1.00 61.91 188 ASP A N 1
ATOM 1483 C CA . ASP A 1 188 ? -22.468 -1.250 25.427 1.00 61.91 188 ASP A CA 1
ATOM 1484 C C . ASP A 1 188 ? -22.922 -0.152 24.459 1.00 61.91 188 ASP A C 1
ATOM 1486 O O . ASP A 1 188 ? -24.040 -0.141 23.959 1.00 61.91 188 ASP A O 1
ATOM 1490 N N . TRP A 1 189 ? -22.055 0.834 24.219 1.00 68.31 189 TRP A N 1
ATOM 1491 C CA . TRP A 1 189 ? -22.246 1.909 23.248 1.00 68.31 189 TRP A CA 1
ATOM 1492 C C . TRP A 1 189 ? -22.408 1.339 21.833 1.00 68.31 189 TRP A C 1
ATOM 1494 O O . TRP A 1 189 ? -22.883 2.028 20.935 1.00 68.31 189 TRP A O 1
ATOM 1504 N N . THR A 1 190 ? -22.059 0.061 21.645 1.00 67.56 190 THR A N 1
ATOM 1505 C CA . THR A 1 190 ? -22.312 -0.671 20.411 1.00 67.56 190 THR A CA 1
ATOM 1506 C C . THR A 1 190 ? -23.751 -1.156 20.277 1.00 67.56 190 THR A C 1
ATOM 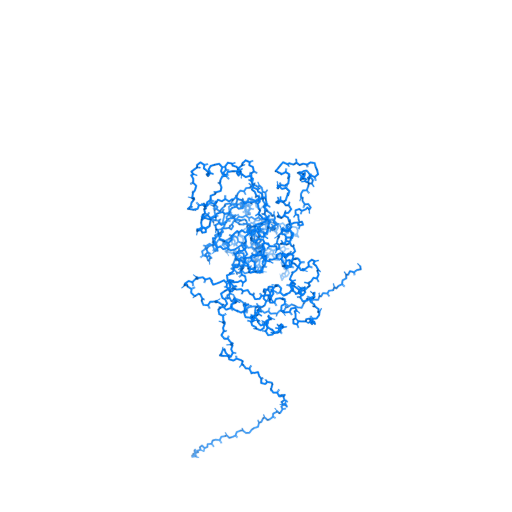1508 O O . THR A 1 190 ? -24.184 -1.404 19.155 1.00 67.56 190 THR A O 1
ATOM 1511 N N . GLN A 1 191 ? -24.510 -1.242 21.378 1.00 63.91 191 GLN A N 1
ATOM 1512 C CA . GLN A 1 191 ? -25.936 -1.589 21.409 1.00 63.91 191 GLN A CA 1
ATOM 1513 C C . GLN A 1 191 ? -26.240 -2.901 20.662 1.00 63.91 191 GLN A C 1
ATOM 1515 O O . GLN A 1 191 ? -27.242 -3.014 19.956 1.00 63.91 191 GLN A O 1
ATOM 1520 N N . GLY A 1 192 ? -25.316 -3.866 20.711 1.00 66.00 192 GLY A N 1
ATOM 1521 C CA . GLY A 1 192 ? -25.395 -5.111 19.937 1.00 66.00 192 GLY A CA 1
ATOM 1522 C C . GLY A 1 192 ? -25.279 -4.967 18.407 1.00 66.00 192 GLY A C 1
ATOM 1523 O O . GLY A 1 192 ? -25.340 -5.976 17.701 1.00 66.00 192 GLY A O 1
ATOM 1524 N N . LYS A 1 193 ? -25.080 -3.754 17.863 1.00 69.12 193 LYS A N 1
ATOM 1525 C CA . LYS A 1 193 ? -24.956 -3.498 16.411 1.00 69.12 193 LYS 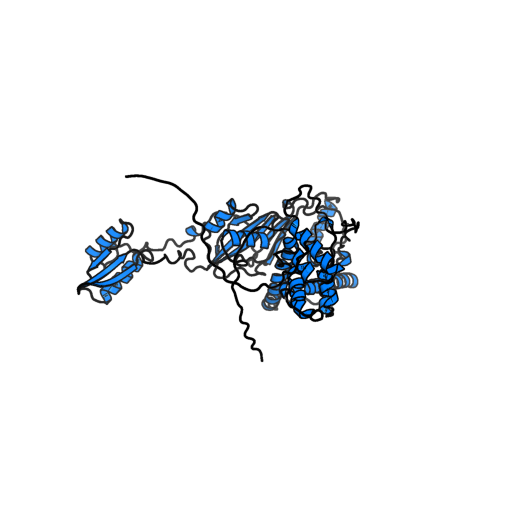A CA 1
ATOM 1526 C C . LYS A 1 193 ? -23.633 -3.993 15.828 1.00 69.12 193 LYS A C 1
ATOM 1528 O O . LYS A 1 193 ? -23.539 -4.225 14.624 1.00 69.12 193 LYS A O 1
ATOM 1533 N N . GLY A 1 194 ? -22.616 -4.189 16.660 1.00 80.75 194 GLY A N 1
ATOM 1534 C CA . GLY A 1 194 ? -21.320 -4.666 16.206 1.00 80.75 194 GLY A CA 1
ATOM 1535 C C . GLY A 1 194 ? -20.227 -4.463 17.235 1.00 80.75 194 GLY A C 1
ATOM 1536 O O . GLY A 1 194 ? -20.495 -4.151 18.385 1.00 80.75 194 GLY A O 1
ATOM 1537 N N . ARG A 1 195 ? -18.977 -4.660 16.827 1.00 87.12 195 ARG A N 1
ATOM 1538 C CA . ARG A 1 195 ? -17.813 -4.440 17.702 1.00 87.12 195 ARG A CA 1
ATOM 1539 C C . ARG A 1 195 ? -16.705 -3.626 17.044 1.00 87.12 195 ARG A C 1
ATOM 1541 O O . ARG A 1 195 ? -15.721 -3.311 17.710 1.00 87.12 195 ARG A O 1
ATOM 1548 N N . TYR A 1 196 ? -16.861 -3.305 15.762 1.00 92.06 196 TYR A N 1
ATOM 1549 C CA . TYR A 1 196 ? -15.892 -2.565 14.969 1.00 92.06 196 TYR A CA 1
ATOM 1550 C C . TYR A 1 196 ? -16.447 -1.184 14.659 1.00 92.06 196 TYR A C 1
ATOM 1552 O O . TYR A 1 196 ? -17.569 -1.069 14.164 1.00 92.06 196 TYR A O 1
ATOM 1560 N N . VAL A 1 197 ? -15.662 -0.149 14.945 1.00 93.94 197 VAL A N 1
ATOM 1561 C CA . VAL A 1 197 ? -15.939 1.197 14.443 1.00 93.94 197 VAL A CA 1
ATOM 1562 C C . VAL A 1 197 ? -15.227 1.351 13.127 1.00 93.94 197 VAL A C 1
ATOM 1564 O O . VAL A 1 197 ? -14.003 1.238 13.082 1.00 93.94 197 VAL A O 1
ATOM 1567 N N . TYR A 1 198 ? -16.002 1.613 12.091 1.00 95.44 198 TYR A N 1
ATOM 1568 C CA . TYR A 1 198 ? -15.507 2.030 10.795 1.00 95.44 198 TYR A CA 1
ATOM 1569 C C . TYR A 1 198 ? -15.419 3.547 10.804 1.00 95.44 198 TYR A C 1
ATOM 1571 O O . TYR A 1 198 ? -16.232 4.228 11.434 1.00 95.44 198 TYR A O 1
ATOM 1579 N N . PHE A 1 199 ? -14.402 4.067 10.140 1.00 97.19 199 PHE A N 1
ATOM 1580 C CA . PHE A 1 199 ? -14.189 5.490 9.972 1.00 97.19 199 PHE A CA 1
ATOM 1581 C C . PHE A 1 199 ? -13.468 5.737 8.655 1.00 97.19 199 PHE A C 1
ATOM 1583 O O . PHE A 1 199 ? -12.721 4.891 8.159 1.00 97.19 199 PHE A O 1
ATOM 1590 N N . VAL A 1 200 ? -13.680 6.922 8.099 1.00 98.12 200 VAL A N 1
ATOM 1591 C CA . VAL A 1 200 ? -12.881 7.401 6.978 1.00 98.12 200 VAL A CA 1
ATOM 1592 C C . VAL A 1 200 ? -11.573 7.940 7.530 1.00 98.12 200 VAL A C 1
ATOM 1594 O O . VAL A 1 200 ? -11.576 8.819 8.391 1.00 98.12 200 VAL A O 1
ATOM 1597 N N . LEU A 1 201 ? -10.464 7.407 7.030 1.00 98.25 201 LEU A N 1
ATOM 1598 C CA . LEU A 1 201 ? -9.112 7.877 7.277 1.00 98.25 201 LEU A CA 1
ATOM 1599 C C . LEU A 1 201 ? -8.674 8.766 6.113 1.00 98.25 201 LEU A C 1
ATOM 1601 O O . LEU A 1 201 ? -8.502 8.295 4.990 1.00 98.25 201 LEU A O 1
ATOM 1605 N N . TYR A 1 202 ? -8.459 10.045 6.398 1.00 98.44 202 TYR A N 1
ATOM 1606 C CA . TYR A 1 202 ? -7.745 10.972 5.533 1.00 98.44 202 TYR A CA 1
ATOM 1607 C C . TYR A 1 202 ? -6.298 11.094 6.007 1.00 98.44 202 TYR A C 1
ATOM 1609 O O . TYR A 1 202 ? -6.061 11.395 7.178 1.00 98.44 202 TYR A O 1
ATOM 1617 N N . LYS A 1 203 ? -5.333 10.897 5.106 1.00 97.19 203 LYS A N 1
ATOM 1618 C CA . LYS A 1 203 ? -3.904 11.075 5.398 1.00 97.19 203 LYS A CA 1
ATOM 1619 C C . LYS A 1 203 ? -3.198 11.916 4.335 1.00 97.19 203 LYS A C 1
ATOM 1621 O O . LYS A 1 203 ? -3.542 11.864 3.152 1.00 97.19 203 LYS A O 1
ATOM 1626 N N . GLU A 1 204 ? -2.193 12.683 4.755 1.00 97.31 204 GLU A N 1
ATOM 1627 C CA . GLU A 1 204 ? -1.365 13.515 3.872 1.00 97.31 204 GLU A CA 1
ATOM 1628 C C . GLU A 1 204 ? 0.121 13.157 3.976 1.00 97.31 204 GLU A C 1
ATOM 1630 O O . GLU A 1 204 ? 0.711 13.219 5.052 1.00 97.31 204 GLU A O 1
ATOM 1635 N N . ASN A 1 205 ? 0.760 12.867 2.838 1.00 94.44 205 ASN A N 1
ATOM 1636 C CA . ASN A 1 205 ? 2.198 12.574 2.754 1.00 94.44 205 ASN A CA 1
ATOM 1637 C C . ASN A 1 205 ? 2.682 11.489 3.750 1.00 94.44 205 ASN A C 1
ATOM 1639 O O . ASN A 1 205 ? 3.814 11.551 4.237 1.00 94.44 205 ASN A O 1
ATOM 1643 N N . MET A 1 206 ? 1.820 10.520 4.046 1.00 91.75 206 MET A N 1
ATOM 1644 C CA . MET A 1 206 ? 1.989 9.509 5.085 1.00 91.75 206 MET A CA 1
ATOM 1645 C C . MET A 1 206 ? 1.557 8.151 4.550 1.00 91.75 206 MET A C 1
ATOM 1647 O O . MET A 1 206 ? 0.651 8.057 3.716 1.00 91.75 206 MET A O 1
ATOM 1651 N N . ASP A 1 207 ? 2.236 7.117 5.011 1.00 89.94 207 ASP A N 1
ATOM 1652 C CA . ASP A 1 207 ? 1.988 5.736 4.634 1.00 89.94 207 ASP A CA 1
ATOM 1653 C C . ASP A 1 207 ? 0.760 5.176 5.372 1.00 89.94 207 ASP A C 1
ATOM 1655 O O . ASP A 1 207 ? 0.360 5.682 6.425 1.00 89.94 207 ASP A O 1
ATOM 1659 N N . THR A 1 208 ? 0.104 4.166 4.803 1.00 92.06 208 THR A N 1
ATOM 1660 C CA . THR A 1 208 ? -1.122 3.613 5.404 1.00 92.06 208 THR A CA 1
ATOM 1661 C C . THR A 1 208 ? -0.820 2.864 6.692 1.00 92.06 208 THR A C 1
ATOM 1663 O O . THR A 1 208 ? -1.516 3.041 7.697 1.00 92.06 208 THR A O 1
ATOM 1666 N N . MET A 1 209 ? 0.243 2.063 6.693 1.00 88.12 209 MET A N 1
ATOM 1667 C CA . MET A 1 209 ? 0.697 1.346 7.875 1.00 88.12 209 MET A CA 1
ATOM 1668 C C . MET A 1 209 ? 1.239 2.291 8.937 1.00 88.12 209 MET A C 1
ATOM 1670 O O . MET A 1 209 ? 0.990 2.076 10.122 1.00 88.12 209 MET A O 1
ATOM 1674 N N . GLU A 1 210 ? 1.971 3.329 8.532 1.00 86.69 210 GLU A N 1
ATOM 1675 C CA . GLU A 1 210 ? 2.447 4.379 9.439 1.00 86.69 210 GLU A CA 1
ATOM 1676 C C . GLU A 1 210 ? 1.260 5.031 10.163 1.00 86.69 210 GLU A C 1
ATOM 1678 O O . GLU A 1 210 ? 1.202 5.024 11.397 1.00 86.69 210 GLU A O 1
ATOM 1683 N N . ALA A 1 211 ? 0.246 5.471 9.408 1.00 94.00 211 ALA A N 1
ATOM 1684 C CA . ALA A 1 211 ? -0.984 6.023 9.965 1.00 94.00 211 ALA A CA 1
ATOM 1685 C C . ALA A 1 211 ? -1.675 5.029 10.915 1.00 94.00 211 ALA A C 1
ATOM 1687 O O . ALA A 1 211 ? -2.011 5.377 12.050 1.00 94.00 211 ALA A O 1
ATOM 1688 N N . ALA A 1 212 ? -1.833 3.770 10.496 1.00 93.88 212 ALA A N 1
ATOM 1689 C CA . ALA A 1 212 ? -2.435 2.714 11.305 1.00 93.88 212 ALA A CA 1
ATOM 1690 C C . ALA A 1 212 ? -1.660 2.454 12.612 1.00 93.88 212 ALA A C 1
ATOM 1692 O O . ALA A 1 212 ? -2.268 2.298 13.674 1.00 93.88 212 ALA A O 1
ATOM 1693 N N . ASN A 1 213 ? -0.326 2.465 12.573 1.00 88.75 213 ASN A N 1
ATOM 1694 C CA . ASN A 1 213 ? 0.531 2.277 13.742 1.00 88.75 213 ASN A CA 1
ATOM 1695 C C . ASN A 1 213 ? 0.436 3.455 14.717 1.00 88.75 213 ASN A C 1
ATOM 1697 O O . ASN A 1 213 ? 0.298 3.237 15.926 1.00 88.75 213 ASN A O 1
ATOM 1701 N N . ILE A 1 214 ? 0.446 4.693 14.210 1.00 92.19 214 ILE A N 1
ATOM 1702 C CA . ILE A 1 214 ? 0.265 5.900 15.026 1.00 92.19 214 ILE A CA 1
ATOM 1703 C C . ILE A 1 214 ? -1.102 5.866 15.718 1.00 92.19 214 ILE A C 1
ATOM 1705 O O . ILE A 1 214 ? -1.185 6.064 16.936 1.00 92.19 214 ILE A O 1
ATOM 1709 N N . ILE A 1 215 ? -2.166 5.552 14.970 1.00 95.06 215 ILE A N 1
ATOM 1710 C CA . ILE A 1 215 ? -3.530 5.412 15.497 1.00 95.06 215 ILE A CA 1
ATOM 1711 C C . ILE A 1 215 ? -3.574 4.314 16.566 1.00 95.06 215 ILE A C 1
ATOM 1713 O O . ILE A 1 215 ? -4.047 4.553 17.679 1.00 95.06 215 ILE A O 1
ATOM 1717 N N . SER A 1 216 ? -3.023 3.131 16.279 1.00 93.44 216 SER A N 1
ATOM 1718 C CA . SER A 1 216 ? -2.977 2.007 17.220 1.00 93.44 216 SER A CA 1
ATOM 1719 C C . SER A 1 216 ? -2.279 2.394 18.523 1.00 93.44 216 SER A C 1
ATOM 1721 O O . SER A 1 216 ? -2.799 2.128 19.608 1.00 93.44 216 SER A O 1
ATOM 1723 N N . HIS A 1 217 ? -1.133 3.073 18.440 1.00 91.31 217 HIS A N 1
ATOM 1724 C CA . HIS A 1 217 ? -0.380 3.510 19.612 1.00 91.31 217 HIS A CA 1
ATOM 1725 C C . HIS A 1 217 ? -1.154 4.547 20.440 1.00 91.31 217 HIS A C 1
ATOM 1727 O O . HIS A 1 217 ? -1.256 4.412 21.663 1.00 91.31 217 HIS A O 1
ATOM 1733 N N . LYS A 1 218 ? -1.763 5.550 19.791 1.00 92.94 218 LYS A N 1
ATOM 1734 C CA . LYS A 1 218 ? -2.588 6.569 20.466 1.00 92.94 218 LYS A CA 1
ATOM 1735 C C . LYS A 1 218 ? -3.807 5.960 21.162 1.00 92.94 218 LYS A C 1
ATOM 1737 O O . LYS A 1 218 ? -4.141 6.371 22.271 1.00 92.94 218 LYS A O 1
ATOM 1742 N N . LEU A 1 219 ? -4.411 4.935 20.562 1.00 92.38 219 LEU A N 1
ATOM 1743 C CA . LEU A 1 219 ? -5.551 4.207 21.125 1.00 92.38 219 LEU A CA 1
ATOM 1744 C C . LEU A 1 219 ? -5.154 3.090 22.105 1.00 92.38 219 LEU A C 1
ATOM 1746 O O . LEU A 1 219 ? -6.035 2.461 22.692 1.00 92.38 219 LEU A O 1
ATOM 1750 N N . ARG A 1 220 ? -3.849 2.857 22.320 1.00 92.06 220 ARG A N 1
ATOM 1751 C CA . ARG A 1 220 ? -3.296 1.764 23.146 1.00 92.06 220 ARG A CA 1
ATOM 1752 C C . ARG A 1 220 ? -3.754 0.374 22.690 1.00 92.06 220 ARG A C 1
ATOM 1754 O O . ARG A 1 220 ? -3.981 -0.520 23.506 1.00 92.06 220 ARG A O 1
ATOM 1761 N N . LEU A 1 221 ? -3.893 0.204 21.382 1.00 90.00 221 LEU A N 1
ATOM 1762 C CA . LEU A 1 221 ? -4.183 -1.068 20.739 1.00 90.00 221 LEU A CA 1
ATOM 1763 C C . LEU A 1 221 ? -2.884 -1.790 20.367 1.00 90.00 221 LEU A C 1
ATOM 1765 O O . LEU A 1 221 ? -1.853 -1.168 20.100 1.00 90.00 221 LEU A O 1
ATOM 1769 N N . ALA A 1 222 ? -2.946 -3.122 20.343 1.00 83.81 222 ALA A N 1
ATOM 1770 C CA . ALA A 1 222 ? -1.855 -3.939 19.825 1.00 83.81 222 ALA A CA 1
ATOM 1771 C C . ALA A 1 222 ? -1.642 -3.676 18.317 1.00 83.81 222 ALA A C 1
ATOM 1773 O O . ALA A 1 222 ? -2.622 -3.389 17.624 1.00 83.81 222 ALA A O 1
ATOM 1774 N N . PRO A 1 223 ? -0.407 -3.819 17.795 1.00 77.00 223 PRO A N 1
ATOM 1775 C CA . PRO A 1 223 ? -0.138 -3.699 16.361 1.00 77.00 223 PRO A CA 1
ATOM 1776 C C . PRO A 1 223 ? -1.072 -4.579 15.514 1.00 77.00 223 PRO A C 1
ATOM 1778 O O . PRO A 1 223 ? -1.430 -5.682 15.932 1.00 77.00 223 PRO A O 1
ATOM 1781 N N . GLY A 1 224 ? -1.488 -4.077 14.347 1.00 79.75 224 GLY A N 1
ATOM 1782 C CA . GLY A 1 224 ? -2.402 -4.774 13.430 1.00 79.75 224 GLY A CA 1
ATOM 1783 C C . GLY A 1 224 ? -3.883 -4.759 13.835 1.00 79.75 224 GLY A C 1
ATOM 1784 O O . GLY A 1 224 ? -4.698 -5.421 13.205 1.00 79.75 224 GLY A O 1
ATOM 1785 N N . LYS A 1 225 ? -4.269 -4.033 14.897 1.00 90.62 225 LYS A N 1
ATOM 1786 C CA . LYS A 1 225 ? -5.688 -3.889 15.288 1.00 90.62 225 LYS A CA 1
ATOM 1787 C C . LYS A 1 225 ? -6.439 -2.788 14.548 1.00 90.62 225 LYS A C 1
ATOM 1789 O O . LYS A 1 225 ? -7.664 -2.777 14.608 1.00 90.62 225 LYS A O 1
ATOM 1794 N N . VAL A 1 226 ? -5.727 -1.882 13.891 1.00 93.88 226 VAL A N 1
ATOM 1795 C CA . VAL A 1 226 ? -6.309 -0.962 12.913 1.00 93.88 226 VAL A CA 1
ATOM 1796 C C . VAL A 1 226 ? -6.235 -1.673 11.565 1.00 93.88 226 VAL A C 1
ATOM 1798 O O . VAL A 1 226 ? -5.129 -1.974 11.122 1.00 93.88 226 VAL A O 1
ATOM 1801 N N . THR A 1 227 ? -7.379 -1.978 10.955 1.00 94.31 227 THR A N 1
ATOM 1802 C CA . THR A 1 227 ? -7.439 -2.666 9.651 1.00 94.31 227 THR A CA 1
ATOM 1803 C C . THR A 1 227 ? -7.991 -1.742 8.568 1.00 94.31 227 THR A C 1
ATOM 1805 O O . THR A 1 227 ? -8.643 -0.743 8.877 1.00 94.31 227 THR A O 1
ATOM 1808 N N . TYR A 1 228 ? -7.694 -2.050 7.309 1.00 95.31 228 TYR A N 1
ATOM 1809 C CA . TYR A 1 228 ? -8.035 -1.274 6.115 1.00 95.31 228 TYR A CA 1
ATOM 1810 C C . TYR A 1 228 ? -8.132 -2.214 4.904 1.00 95.31 228 TYR A C 1
ATOM 1812 O O . TYR A 1 228 ? -7.622 -3.329 4.966 1.00 95.31 228 TYR A O 1
ATOM 1820 N N . ALA A 1 229 ? -8.769 -1.763 3.820 1.00 92.12 229 ALA A N 1
ATOM 1821 C CA . ALA A 1 229 ? -9.007 -2.593 2.634 1.00 92.12 229 ALA A CA 1
ATOM 1822 C C . ALA A 1 229 ? -7.814 -2.686 1.668 1.00 92.12 229 ALA A C 1
ATOM 1824 O O . ALA A 1 229 ? -7.713 -3.620 0.884 1.00 92.12 229 ALA A O 1
ATOM 1825 N N . GLY A 1 230 ? -6.890 -1.733 1.738 1.00 88.31 230 GLY A N 1
ATOM 1826 C CA . GLY A 1 230 ? -5.650 -1.725 0.962 1.00 88.31 230 GLY A CA 1
ATOM 1827 C C . GLY A 1 230 ? -4.812 -0.511 1.328 1.00 88.31 230 GLY A C 1
ATOM 1828 O O . GLY A 1 230 ? -5.349 0.478 1.858 1.00 88.31 230 GLY A O 1
ATOM 1829 N N . THR A 1 231 ? -3.516 -0.555 1.050 1.00 88.81 231 THR A N 1
ATOM 1830 C CA . THR A 1 231 ? -2.655 0.608 1.254 1.00 88.81 231 THR A CA 1
ATOM 1831 C C . THR A 1 231 ? -2.886 1.641 0.150 1.00 88.81 231 THR A C 1
ATOM 1833 O O . THR A 1 231 ? -3.558 1.405 -0.855 1.00 88.81 231 THR A O 1
ATOM 1836 N N . LYS A 1 232 ? -2.456 2.873 0.404 1.00 92.94 232 LYS A N 1
ATOM 1837 C CA . LYS A 1 232 ? -2.625 4.029 -0.479 1.00 92.94 232 LYS A CA 1
ATOM 1838 C C . LYS A 1 232 ? -1.334 4.825 -0.482 1.00 92.94 232 LYS A C 1
ATOM 1840 O O . LYS A 1 232 ? -0.722 4.994 0.575 1.00 92.94 232 LYS A O 1
ATOM 1845 N N . ASP A 1 233 ? -1.004 5.430 -1.622 1.00 90.38 233 ASP A N 1
ATOM 1846 C CA . ASP A 1 233 ? 0.234 6.181 -1.834 1.00 90.38 233 ASP A CA 1
ATOM 1847 C C . ASP A 1 233 ? 0.646 7.065 -0.650 1.00 90.38 233 ASP A C 1
ATOM 1849 O O . ASP A 1 233 ? -0.102 7.946 -0.209 1.00 90.38 233 ASP A O 1
ATOM 1853 N N . ARG A 1 234 ? 1.899 6.906 -0.210 1.00 88.88 234 ARG A N 1
ATOM 1854 C CA . ARG A 1 234 ? 2.504 7.790 0.789 1.00 88.88 234 ARG A CA 1
ATOM 1855 C C . ARG A 1 234 ? 2.509 9.241 0.318 1.00 88.88 234 ARG A C 1
ATOM 1857 O O . ARG A 1 234 ? 2.021 10.122 1.010 1.00 88.88 234 ARG A O 1
ATOM 1864 N N . ARG A 1 235 ? 3.066 9.521 -0.870 1.00 91.50 235 ARG A N 1
ATOM 1865 C CA . ARG A 1 235 ? 3.185 10.886 -1.427 1.00 91.50 235 ARG A CA 1
ATOM 1866 C C . ARG A 1 235 ? 1.892 11.300 -2.137 1.00 91.50 235 ARG A C 1
ATOM 1868 O O . ARG A 1 235 ? 1.864 11.410 -3.362 1.00 91.50 235 ARG A O 1
ATOM 1875 N N . GLY A 1 236 ? 0.856 11.555 -1.351 1.00 94.88 236 GLY A N 1
ATOM 1876 C CA . GLY A 1 236 ? -0.449 11.990 -1.833 1.00 94.88 236 GLY A CA 1
ATOM 1877 C C . GLY A 1 236 ? -1.324 12.561 -0.720 1.00 94.88 236 GLY A C 1
ATOM 1878 O O . GLY A 1 236 ? -0.898 12.662 0.435 1.00 94.88 236 GLY A O 1
ATOM 1879 N N . LYS A 1 237 ? -2.552 12.923 -1.085 1.00 97.75 237 LYS A N 1
ATOM 1880 C CA . LYS A 1 237 ? -3.678 13.107 -0.161 1.00 97.75 237 LYS A CA 1
ATOM 1881 C C . LYS A 1 237 ? -4.643 11.956 -0.379 1.00 97.75 237 LYS A C 1
ATOM 1883 O O . LYS A 1 237 ? -5.174 11.825 -1.481 1.00 97.75 237 LYS A O 1
ATOM 1888 N N . THR A 1 238 ? -4.840 11.108 0.622 1.00 98.12 238 THR A N 1
ATOM 1889 C CA . THR A 1 238 ? -5.591 9.865 0.419 1.00 98.12 238 THR A CA 1
ATOM 1890 C C . THR A 1 238 ? -6.747 9.730 1.397 1.00 98.12 238 THR A C 1
ATOM 1892 O O . THR A 1 238 ? -6.569 10.015 2.580 1.00 98.12 238 THR A O 1
ATOM 1895 N N . THR A 1 239 ? -7.908 9.280 0.916 1.00 98.12 239 THR A N 1
ATOM 1896 C CA . THR A 1 239 ? -9.063 8.880 1.733 1.00 98.12 239 THR A CA 1
ATOM 1897 C C . THR A 1 239 ? -9.348 7.395 1.559 1.00 98.12 239 THR A C 1
ATOM 1899 O O . THR A 1 239 ? -9.403 6.895 0.436 1.00 98.12 239 THR A O 1
ATOM 1902 N N . GLN A 1 240 ? -9.537 6.689 2.668 1.00 98.06 240 GLN A N 1
ATOM 1903 C CA . GLN A 1 240 ? -9.842 5.257 2.679 1.00 98.06 240 GLN A CA 1
ATOM 1904 C C . GLN A 1 240 ? -10.684 4.876 3.892 1.00 98.06 240 GLN A C 1
ATOM 1906 O O . GLN A 1 240 ? -10.714 5.623 4.875 1.00 98.06 240 GLN A O 1
ATOM 1911 N N . LEU A 1 241 ? -11.353 3.724 3.845 1.00 97.75 241 LEU A N 1
ATOM 1912 C CA . LEU A 1 241 ? -11.973 3.162 5.038 1.00 97.75 241 LEU A CA 1
ATOM 1913 C C . LEU A 1 241 ? -10.920 2.471 5.905 1.00 97.75 241 LEU A C 1
ATOM 1915 O O . LEU A 1 241 ? -9.995 1.811 5.427 1.00 97.75 241 LEU A O 1
ATOM 1919 N N . ALA A 1 242 ? -11.084 2.628 7.211 1.00 97.50 242 ALA A N 1
ATOM 1920 C CA . ALA A 1 242 ? -10.347 1.890 8.218 1.00 97.50 242 ALA A CA 1
ATOM 1921 C C . ALA A 1 242 ? -11.293 1.487 9.350 1.00 97.50 242 ALA A C 1
ATOM 1923 O O . ALA A 1 242 ? -12.351 2.094 9.545 1.00 97.50 242 ALA A O 1
ATOM 1924 N N . CYS A 1 243 ? -10.918 0.465 10.118 1.00 95.62 243 CYS A N 1
ATOM 1925 C CA . CYS A 1 243 ? -11.699 0.055 11.275 1.00 95.62 243 CYS A CA 1
ATOM 1926 C C . CYS A 1 243 ? -10.847 -0.285 12.499 1.00 95.62 243 CYS A C 1
ATOM 1928 O O . CYS A 1 243 ? -9.684 -0.679 12.395 1.00 95.62 243 CYS A O 1
ATOM 1930 N N . VAL A 1 244 ? -11.450 -0.129 13.682 1.00 95.44 244 VAL A N 1
ATOM 1931 C CA . VAL A 1 244 ? -10.862 -0.518 14.971 1.00 95.44 244 VAL A CA 1
ATOM 1932 C C . VAL A 1 244 ? -11.859 -1.296 15.834 1.00 95.44 244 VAL A C 1
ATOM 1934 O O . VAL A 1 244 ? -13.038 -0.935 15.897 1.00 95.44 244 VAL A O 1
ATOM 1937 N N . PRO A 1 245 ? -11.417 -2.342 16.551 1.00 92.44 245 PRO A N 1
ATOM 1938 C CA . PRO A 1 245 ? -12.273 -3.090 17.459 1.00 92.44 245 PRO A CA 1
ATOM 1939 C C . PRO A 1 245 ? -12.405 -2.395 18.819 1.00 92.44 245 PRO A C 1
ATOM 1941 O O . PRO A 1 245 ? -11.416 -1.952 19.400 1.00 92.44 245 PRO A O 1
ATOM 1944 N N . HIS A 1 246 ? -13.614 -2.395 19.381 1.00 85.56 246 HIS A N 1
ATOM 1945 C CA . HIS A 1 246 ? -13.895 -2.045 20.780 1.00 85.56 246 HIS A CA 1
ATOM 1946 C C . HIS A 1 246 ? -13.409 -0.651 21.234 1.00 85.56 246 HIS A C 1
ATOM 1948 O O . HIS A 1 246 ? -13.136 -0.439 22.418 1.00 85.56 246 HIS A O 1
ATOM 1954 N N . ILE A 1 247 ? -13.330 0.320 20.320 1.00 89.81 247 ILE A N 1
ATOM 1955 C CA . ILE A 1 247 ? -12.984 1.714 20.630 1.00 89.81 247 ILE A CA 1
ATOM 1956 C C . ILE A 1 247 ? -14.212 2.599 20.470 1.00 89.81 247 ILE A C 1
ATOM 1958 O O . ILE A 1 247 ? -14.826 2.609 19.414 1.00 89.81 247 ILE A O 1
ATOM 1962 N N . HIS A 1 248 ? -14.541 3.382 21.498 1.00 88.56 248 HIS A N 1
ATOM 1963 C CA . HIS A 1 248 ? -15.608 4.375 21.400 1.00 88.56 248 HIS A CA 1
ATOM 1964 C C . HIS A 1 248 ? -15.221 5.480 20.388 1.00 88.56 248 HIS A C 1
ATOM 1966 O O . HIS A 1 248 ? -14.134 6.048 20.530 1.00 88.56 248 HIS A O 1
ATOM 1972 N N . PRO A 1 249 ? -16.093 5.865 19.436 1.00 90.62 249 PRO A N 1
ATOM 1973 C CA . PRO A 1 249 ? -15.767 6.815 18.366 1.00 90.62 249 PRO A CA 1
ATOM 1974 C C . PRO A 1 249 ? -15.277 8.191 18.847 1.00 90.62 249 PRO A C 1
ATOM 1976 O O . PRO A 1 249 ? -14.394 8.773 18.231 1.00 90.62 249 PRO A O 1
ATOM 1979 N N . LYS A 1 250 ? -15.747 8.686 20.004 1.00 89.50 250 LYS A N 1
ATOM 1980 C CA . LYS A 1 250 ? -15.180 9.891 20.660 1.00 89.50 250 LYS A CA 1
ATOM 1981 C C . LYS A 1 250 ? -13.645 9.857 20.799 1.00 89.50 250 LYS A C 1
ATOM 1983 O O . LYS A 1 250 ? -13.006 10.871 20.556 1.00 89.50 250 LYS A O 1
ATOM 1988 N N . LYS A 1 251 ? -13.044 8.694 21.091 1.00 91.44 251 LYS A N 1
ATOM 1989 C CA . LYS A 1 251 ? -11.576 8.550 21.160 1.00 91.44 251 LYS A CA 1
ATOM 1990 C C . LYS A 1 251 ? -10.898 8.677 19.796 1.00 91.44 251 LYS A C 1
ATOM 1992 O O . LYS A 1 251 ? -9.735 9.049 19.732 1.00 91.44 251 LYS A O 1
ATOM 1997 N N . LEU A 1 252 ? -11.601 8.338 18.714 1.00 94.12 252 LEU A N 1
ATOM 1998 C CA . LEU A 1 252 ? -11.104 8.552 17.357 1.00 94.12 252 LEU A CA 1
ATOM 1999 C C . LEU A 1 252 ? -11.150 10.040 17.003 1.00 94.12 252 LEU A C 1
ATOM 2001 O O . LEU A 1 252 ? -10.186 10.549 16.452 1.00 94.12 252 LEU A O 1
ATOM 2005 N N . VAL A 1 253 ? -12.208 10.759 17.391 1.00 93.94 253 VAL A N 1
ATOM 2006 C CA . VAL A 1 253 ? -12.304 12.217 17.179 1.00 93.94 253 VAL A CA 1
ATOM 2007 C C . VAL A 1 253 ? -11.129 12.964 17.824 1.00 93.94 253 VAL A C 1
ATOM 2009 O O . VAL A 1 253 ? -10.597 13.895 17.224 1.00 93.94 253 VAL A O 1
ATOM 2012 N N . GLU A 1 254 ? -10.666 12.530 19.002 1.00 93.50 254 GLU A N 1
ATOM 2013 C CA . GLU A 1 254 ? -9.483 13.095 19.677 1.00 93.50 254 GLU A CA 1
ATOM 2014 C C . GLU A 1 254 ? -8.194 13.009 18.831 1.00 93.50 254 GLU A C 1
ATOM 2016 O O . GLU A 1 254 ? -7.268 13.797 19.028 1.00 93.50 254 GLU A O 1
ATOM 2021 N N . LEU A 1 255 ? -8.117 12.096 17.854 1.00 94.00 255 LEU A N 1
ATOM 2022 C CA . LEU A 1 255 ? -6.958 11.973 16.964 1.00 94.00 255 LEU A CA 1
ATOM 2023 C C . LEU A 1 255 ? -6.801 13.186 16.040 1.00 94.00 255 LEU A C 1
ATOM 2025 O O . LEU A 1 255 ? -5.667 13.547 15.736 1.00 94.00 255 LEU A O 1
ATOM 2029 N N . ASN A 1 256 ? -7.904 13.848 15.664 1.00 95.38 256 ASN A N 1
ATOM 2030 C CA . ASN A 1 256 ? -7.901 14.996 14.745 1.00 95.38 256 ASN A CA 1
ATOM 2031 C C . ASN A 1 256 ? -7.107 16.194 15.278 1.00 95.38 256 ASN A C 1
ATOM 2033 O O . ASN A 1 256 ? -6.621 17.014 14.504 1.00 95.38 256 ASN A O 1
ATOM 2037 N N . THR A 1 257 ? -6.973 16.310 16.600 1.00 93.00 257 THR A N 1
ATOM 2038 C CA . THR A 1 257 ? -6.154 17.347 17.242 1.00 93.00 257 THR A CA 1
ATOM 2039 C C . THR A 1 257 ? -4.804 16.811 17.717 1.00 93.00 257 THR A C 1
ATOM 2041 O O . THR A 1 257 ? -3.849 17.577 17.841 1.00 93.00 257 THR A O 1
ATOM 2044 N N . ALA A 1 258 ? -4.697 15.503 17.974 1.00 91.88 258 ALA A N 1
ATOM 2045 C CA . ALA A 1 258 ? -3.512 14.880 18.559 1.00 91.88 258 ALA A CA 1
ATOM 2046 C C . ALA A 1 258 ? -2.480 14.372 17.540 1.00 91.88 258 ALA A C 1
ATOM 2048 O O . ALA A 1 258 ? -1.343 14.076 17.933 1.00 91.88 258 ALA A O 1
ATOM 2049 N N . VAL A 1 259 ? -2.862 14.209 16.270 1.00 92.62 259 VAL A N 1
ATOM 2050 C CA . VAL A 1 259 ? -2.011 13.643 15.219 1.00 92.62 259 VAL A CA 1
ATOM 2051 C C . VAL A 1 259 ? -2.030 14.544 13.991 1.00 92.62 259 VAL A C 1
ATOM 2053 O O . VAL A 1 259 ? -3.074 14.847 13.429 1.00 92.62 259 VAL A O 1
ATOM 2056 N N . ARG A 1 260 ? -0.847 14.988 13.565 1.00 94.31 260 ARG A N 1
ATOM 2057 C CA . ARG A 1 260 ? -0.696 15.807 12.361 1.00 94.31 260 ARG A CA 1
ATOM 2058 C C . ARG A 1 260 ? -0.826 14.931 11.111 1.00 94.31 260 ARG A C 1
ATOM 2060 O O . ARG A 1 260 ? -0.397 13.785 11.128 1.00 94.31 260 ARG A O 1
ATOM 2067 N N . ASN A 1 261 ? -1.330 15.509 10.019 1.00 95.44 261 ASN A N 1
ATOM 2068 C CA . ASN A 1 261 ? -1.469 14.868 8.703 1.00 95.44 261 ASN A CA 1
ATOM 2069 C C . ASN A 1 261 ? -2.419 13.657 8.674 1.00 95.44 261 ASN A C 1
ATOM 2071 O O . ASN A 1 261 ? -2.462 12.958 7.666 1.00 95.44 261 ASN A O 1
ATOM 2075 N N . ILE A 1 262 ? -3.184 13.434 9.744 1.00 96.81 262 ILE A N 1
ATOM 2076 C CA . ILE A 1 262 ? -4.262 12.453 9.819 1.00 96.81 262 ILE A CA 1
ATOM 2077 C C . ILE A 1 262 ? -5.534 13.191 10.220 1.00 96.81 262 ILE A C 1
ATOM 2079 O O . ILE A 1 262 ? -5.524 13.968 11.173 1.00 96.81 262 ILE A O 1
ATOM 2083 N N . THR A 1 263 ? -6.630 12.890 9.533 1.00 98.06 263 THR A N 1
ATOM 2084 C CA . THR A 1 263 ? -7.973 13.284 9.949 1.00 98.06 263 THR A CA 1
ATOM 2085 C C . THR A 1 263 ? -8.895 12.076 9.832 1.00 98.06 263 THR A C 1
ATOM 2087 O O . THR A 1 263 ? -8.862 11.359 8.835 1.00 98.06 263 THR A O 1
ATOM 2090 N N . VAL A 1 264 ? -9.721 11.838 10.844 1.00 97.88 264 VAL A N 1
ATOM 2091 C CA . VAL A 1 264 ? -10.696 10.749 10.900 1.00 97.88 264 VAL A CA 1
ATOM 2092 C C . VAL A 1 264 ? -12.111 11.283 11.092 1.00 97.88 264 VAL A C 1
ATOM 2094 O O . VAL A 1 264 ? -12.325 12.307 11.748 1.00 97.88 264 VAL A O 1
ATOM 2097 N N . GLY A 1 265 ? -13.084 10.576 10.529 1.00 96.81 265 GLY A N 1
ATOM 2098 C CA . GLY A 1 265 ? -14.488 10.973 10.575 1.00 96.81 265 GLY A CA 1
ATOM 2099 C C . GLY A 1 265 ? -15.421 9.911 10.009 1.00 96.81 265 GLY A C 1
ATOM 2100 O O . GLY A 1 265 ? -15.016 8.762 9.835 1.00 96.81 265 GLY A O 1
ATOM 2101 N N . ASN A 1 266 ? -16.665 10.297 9.713 1.00 95.50 266 ASN A N 1
ATOM 2102 C CA . ASN A 1 266 ? -17.674 9.426 9.094 1.00 95.50 266 ASN A CA 1
ATOM 2103 C C . ASN A 1 266 ? -17.829 8.079 9.828 1.00 95.50 266 ASN A C 1
ATOM 2105 O O . ASN A 1 266 ? -17.726 7.009 9.233 1.00 95.50 266 ASN A O 1
ATOM 2109 N N . PHE A 1 267 ? -18.029 8.137 11.145 1.00 93.75 267 PHE A N 1
ATOM 2110 C CA . PHE A 1 267 ? -18.028 6.948 11.993 1.00 93.75 267 PHE A CA 1
ATOM 2111 C C . PHE A 1 267 ? -19.288 6.088 11.814 1.00 93.75 267 PHE A C 1
ATOM 2113 O O . PHE A 1 267 ? -20.408 6.599 11.868 1.00 93.75 267 PHE A O 1
ATOM 2120 N N . SER A 1 268 ? -19.116 4.770 11.720 1.00 91.56 268 SER A N 1
ATOM 2121 C CA . SER A 1 268 ? -20.204 3.780 11.724 1.00 91.56 268 SER A CA 1
ATOM 2122 C C . SER A 1 268 ? -19.819 2.526 12.518 1.00 91.56 268 SER A C 1
ATOM 2124 O O . SER A 1 268 ? -18.647 2.293 12.811 1.00 91.56 268 SER A O 1
ATOM 2126 N N . ILE A 1 269 ? -20.803 1.712 12.916 1.00 90.81 269 ILE A N 1
ATOM 2127 C CA . ILE A 1 269 ? -20.583 0.487 13.706 1.00 90.81 269 ILE A CA 1
ATOM 2128 C C . ILE A 1 269 ? -20.926 -0.738 12.864 1.00 90.81 269 ILE A C 1
ATOM 2130 O O . ILE A 1 269 ? -22.022 -0.823 12.316 1.00 90.81 269 ILE A O 1
ATOM 2134 N N . HIS A 1 270 ? -20.010 -1.704 12.822 1.00 90.25 270 HIS A N 1
ATOM 2135 C CA . HIS A 1 270 ? -20.138 -2.933 12.043 1.00 90.25 270 HIS A CA 1
ATOM 2136 C C . HIS A 1 270 ? -19.805 -4.180 12.876 1.00 90.25 270 HIS A C 1
ATOM 2138 O O . HIS A 1 270 ? -19.091 -4.138 13.890 1.00 90.25 270 HIS A O 1
ATOM 2144 N N . LYS A 1 271 ? -20.344 -5.326 12.442 1.00 87.88 271 LYS A N 1
ATOM 2145 C CA . LYS A 1 271 ? -20.143 -6.632 13.095 1.00 87.88 271 LYS A CA 1
ATOM 2146 C C . LYS A 1 271 ? -18.785 -7.257 12.779 1.00 87.88 271 LYS A C 1
ATOM 2148 O O . LYS A 1 271 ? -18.194 -7.857 13.675 1.00 87.88 271 LYS A O 1
ATOM 2153 N N . ASN A 1 272 ? -18.304 -7.073 11.551 1.00 89.69 272 ASN A N 1
ATOM 2154 C CA . ASN A 1 272 ? -17.087 -7.685 11.019 1.00 89.69 272 ASN A CA 1
ATOM 2155 C C . ASN A 1 272 ? -15.995 -6.627 10.796 1.00 89.69 272 ASN A C 1
ATOM 2157 O O . ASN A 1 272 ? -16.336 -5.470 10.530 1.00 89.69 272 ASN A O 1
ATOM 2161 N N . PRO A 1 273 ? -14.705 -6.991 10.916 1.00 92.06 273 PRO A N 1
ATOM 2162 C CA . PRO A 1 273 ? -13.611 -6.099 10.551 1.00 92.06 273 PRO A CA 1
ATOM 2163 C C . PRO A 1 273 ? -13.574 -5.879 9.040 1.00 92.06 273 PRO A C 1
ATOM 2165 O O . PRO A 1 273 ? -14.068 -6.718 8.292 1.00 92.06 273 PRO A O 1
ATOM 2168 N N . LEU A 1 274 ? -12.936 -4.786 8.631 1.00 91.50 274 LEU A N 1
ATOM 2169 C CA . LEU A 1 274 ? -12.528 -4.573 7.248 1.00 91.50 274 LEU A CA 1
ATOM 2170 C C . LEU A 1 274 ? -11.308 -5.458 6.958 1.00 91.50 274 LEU A C 1
ATOM 2172 O O . LEU A 1 274 ? -10.369 -5.464 7.768 1.00 91.50 274 LEU A O 1
ATOM 2176 N N . ARG A 1 275 ? -11.344 -6.208 5.860 1.00 89.81 275 ARG A N 1
ATOM 2177 C CA . ARG A 1 275 ? -10.274 -7.082 5.370 1.00 89.81 275 ARG A CA 1
ATOM 2178 C C . ARG A 1 275 ? -9.608 -6.460 4.151 1.00 89.81 275 ARG A C 1
ATOM 2180 O O . ARG A 1 275 ? -10.182 -5.591 3.501 1.00 89.81 275 ARG A O 1
ATOM 2187 N N . LEU A 1 276 ? -8.392 -6.898 3.856 1.00 83.06 276 LEU A N 1
ATOM 2188 C CA . LEU A 1 276 ? -7.720 -6.521 2.617 1.00 83.06 276 LEU A CA 1
ATOM 2189 C C . LEU A 1 276 ? -8.497 -7.097 1.428 1.00 83.06 276 LEU A C 1
ATOM 2191 O O . LEU A 1 276 ? -9.097 -8.160 1.555 1.00 83.06 276 LEU A O 1
ATOM 2195 N N . GLY A 1 277 ? -8.576 -6.338 0.337 1.00 85.50 277 GLY A N 1
ATOM 2196 C CA . GLY A 1 277 ? -9.452 -6.654 -0.796 1.00 85.50 277 GLY A CA 1
ATOM 2197 C C . GLY A 1 277 ? -10.888 -6.126 -0.662 1.00 85.50 277 GLY A C 1
ATOM 2198 O O . GLY A 1 277 ? -11.609 -6.082 -1.655 1.00 85.50 277 GLY A O 1
ATOM 2199 N N . ASP A 1 278 ? -11.310 -5.605 0.504 1.00 89.69 278 ASP A N 1
ATOM 2200 C CA . ASP A 1 278 ? -12.663 -5.042 0.706 1.00 89.69 278 ASP A CA 1
ATOM 2201 C C . ASP A 1 278 ? -12.876 -3.657 0.032 1.00 89.69 278 ASP A C 1
ATOM 2203 O O . ASP A 1 278 ? -13.457 -2.726 0.602 1.00 89.69 278 ASP A O 1
ATOM 2207 N N . LEU A 1 279 ? -12.411 -3.488 -1.207 1.00 91.06 279 LEU A N 1
ATOM 2208 C CA . LEU A 1 279 ? -12.624 -2.317 -2.054 1.00 91.06 279 LEU A CA 1
ATOM 2209 C C . LEU A 1 279 ? -12.871 -2.735 -3.508 1.00 91.06 279 LEU A C 1
ATOM 2211 O O . LEU A 1 279 ? -12.409 -3.771 -3.961 1.00 91.06 279 LEU A O 1
ATOM 2215 N N . ARG A 1 280 ? -13.550 -1.884 -4.279 1.00 91.94 280 ARG A N 1
ATOM 2216 C CA . ARG A 1 280 ? -13.697 -2.077 -5.734 1.00 91.94 280 ARG A CA 1
ATOM 2217 C C . ARG A 1 280 ? -12.611 -1.392 -6.550 1.00 91.94 280 ARG A C 1
ATOM 2219 O O . ARG A 1 280 ? -12.457 -1.677 -7.732 1.00 91.94 280 ARG A O 1
ATOM 2226 N N . GLY A 1 281 ? -11.908 -0.432 -5.957 1.00 92.94 281 GLY A N 1
ATOM 2227 C CA . GLY A 1 281 ? -10.858 0.310 -6.639 1.00 92.94 281 GLY A CA 1
ATOM 2228 C C . GLY A 1 281 ? -10.615 1.680 -6.028 1.00 92.94 281 GLY A C 1
ATOM 2229 O O . GLY A 1 281 ? -11.005 1.965 -4.897 1.00 92.94 281 GLY A O 1
ATOM 2230 N N . ASN A 1 282 ? -9.960 2.546 -6.796 1.00 96.25 282 ASN A N 1
ATOM 2231 C CA . ASN A 1 282 ? -9.550 3.869 -6.350 1.00 96.25 282 ASN A CA 1
ATOM 2232 C C . ASN A 1 282 ? -9.885 4.919 -7.407 1.00 96.25 282 ASN A C 1
ATOM 2234 O O . ASN A 1 282 ? -9.635 4.732 -8.597 1.00 96.25 282 ASN A O 1
ATOM 2238 N N . ARG A 1 283 ? -10.395 6.065 -6.962 1.00 97.38 283 ARG A N 1
ATOM 2239 C CA . ARG A 1 283 ? -10.517 7.267 -7.778 1.00 97.38 283 ARG A CA 1
ATOM 2240 C C . ARG A 1 283 ? -9.257 8.103 -7.627 1.00 97.38 283 ARG A C 1
ATOM 2242 O O . ARG A 1 283 ? -8.955 8.594 -6.540 1.00 97.38 283 ARG A O 1
ATOM 2249 N N . PHE A 1 284 ? -8.572 8.324 -8.740 1.00 97.19 284 PHE A N 1
ATOM 2250 C CA . PHE A 1 284 ? -7.409 9.198 -8.796 1.00 97.19 284 PHE A CA 1
ATOM 2251 C C . PHE A 1 284 ? -7.799 10.589 -9.290 1.00 97.19 284 PHE A C 1
ATOM 2253 O O . PHE A 1 284 ? -8.552 10.742 -10.253 1.00 97.19 284 PHE A O 1
ATOM 2260 N N . ARG A 1 285 ? -7.245 11.620 -8.651 1.00 97.38 285 ARG A N 1
ATOM 2261 C CA . ARG A 1 285 ? -7.193 12.979 -9.198 1.00 97.38 285 ARG A CA 1
ATOM 2262 C C . ARG A 1 285 ? -5.735 13.414 -9.221 1.00 97.38 285 ARG A C 1
ATOM 2264 O O . ARG A 1 285 ? -5.115 13.594 -8.174 1.00 97.38 285 ARG A O 1
ATOM 2271 N N . ILE A 1 286 ? -5.205 13.560 -10.429 1.00 97.19 286 ILE A N 1
ATOM 2272 C CA . ILE A 1 286 ? -3.785 13.789 -10.688 1.00 97.19 286 ILE A CA 1
ATOM 2273 C C . ILE A 1 286 ? -3.633 15.128 -11.402 1.00 97.19 286 ILE A C 1
ATOM 2275 O O . ILE A 1 286 ? -4.361 15.420 -12.346 1.00 97.19 286 ILE A O 1
ATOM 2279 N N . VAL A 1 287 ? -2.683 15.939 -10.947 1.00 97.56 287 VAL A N 1
ATOM 2280 C CA . VAL A 1 287 ? -2.272 17.174 -11.615 1.00 97.56 287 VAL A CA 1
ATOM 2281 C C . VAL A 1 287 ? -0.912 16.942 -12.258 1.00 97.56 287 VAL A C 1
ATOM 2283 O O . VAL A 1 287 ? 0.074 16.660 -11.574 1.00 97.56 287 VAL A O 1
ATOM 2286 N N . LEU A 1 288 ? -0.865 17.090 -13.579 1.00 96.75 288 LEU A N 1
ATOM 2287 C CA . LEU A 1 288 ? 0.368 17.114 -14.355 1.00 96.75 288 LEU A CA 1
ATOM 2288 C C . LEU A 1 288 ? 0.860 18.563 -14.452 1.00 96.75 288 LEU A C 1
ATOM 2290 O O . LEU A 1 288 ? 0.111 19.462 -14.830 1.00 96.75 288 LEU A O 1
ATOM 2294 N N . ARG A 1 289 ? 2.107 18.812 -14.047 1.00 96.50 289 ARG A N 1
ATOM 2295 C CA . ARG A 1 289 ? 2.727 20.149 -14.033 1.00 96.50 289 ARG A CA 1
ATOM 2296 C C . ARG A 1 289 ? 3.742 20.265 -15.165 1.00 96.50 289 ARG A C 1
ATOM 2298 O O . ARG A 1 289 ? 4.322 19.261 -15.554 1.00 96.50 289 ARG A O 1
ATOM 2305 N N . ASN A 1 290 ? 4.012 21.481 -15.639 1.00 96.81 290 ASN A N 1
ATOM 2306 C CA . ASN A 1 290 ? 4.996 21.744 -16.701 1.00 96.81 290 ASN A CA 1
ATOM 2307 C C . ASN A 1 290 ? 4.788 20.855 -17.942 1.00 96.81 290 ASN A C 1
ATOM 2309 O O . ASN A 1 290 ? 5.730 20.229 -18.423 1.00 96.81 290 ASN A O 1
ATOM 2313 N N . VAL A 1 291 ? 3.542 20.762 -18.408 1.00 97.00 291 V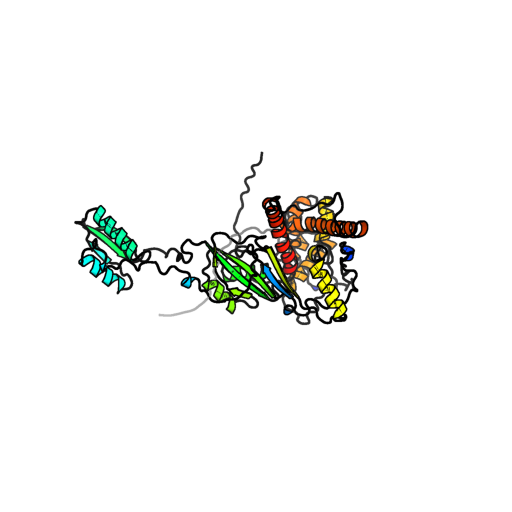AL A N 1
ATOM 2314 C CA . VAL A 1 291 ? 3.190 20.000 -19.610 1.00 97.00 291 VAL A CA 1
ATOM 2315 C C . VAL A 1 291 ? 3.809 20.685 -20.831 1.00 97.00 291 VAL A C 1
ATOM 2317 O O . VAL A 1 291 ? 3.674 21.896 -20.986 1.00 97.00 291 VAL A O 1
ATOM 2320 N N . THR A 1 292 ? 4.519 19.924 -21.668 1.00 95.94 292 THR A N 1
ATOM 2321 C CA . THR A 1 292 ? 5.233 20.448 -22.852 1.00 95.94 292 THR A CA 1
ATOM 2322 C C . THR A 1 292 ? 4.447 20.326 -24.163 1.00 95.94 292 THR A C 1
ATOM 2324 O O . THR A 1 292 ? 5.005 20.590 -25.225 1.00 95.94 292 THR A O 1
ATOM 2327 N N . ALA A 1 293 ? 3.206 19.850 -24.100 1.00 95.25 293 ALA A N 1
ATOM 2328 C CA . ALA A 1 293 ? 2.321 19.604 -25.238 1.00 95.25 293 ALA A CA 1
ATOM 2329 C C . ALA A 1 293 ? 1.327 20.754 -25.464 1.00 95.25 293 ALA A C 1
ATOM 2331 O O . ALA A 1 293 ? 1.130 21.585 -24.576 1.00 95.25 293 ALA A O 1
ATOM 2332 N N . SER A 1 294 ? 0.711 20.784 -26.649 1.00 96.25 294 SER A N 1
ATOM 2333 C CA . SER A 1 294 ? -0.470 21.610 -26.920 1.00 96.25 294 SER A CA 1
ATOM 2334 C C . SER A 1 294 ? -1.716 21.030 -26.241 1.00 96.25 294 SER A C 1
ATOM 2336 O O . SER A 1 294 ? -1.729 19.865 -25.840 1.00 96.25 294 SER A O 1
ATOM 2338 N N . ASP A 1 295 ? -2.781 21.829 -26.146 1.00 96.06 295 ASP A N 1
ATOM 2339 C CA . ASP A 1 295 ? -4.068 21.360 -25.617 1.00 96.06 295 ASP A CA 1
ATOM 2340 C C . ASP A 1 295 ? -4.644 20.210 -26.466 1.00 96.06 295 ASP A C 1
ATOM 2342 O O . ASP A 1 295 ? -5.170 19.249 -25.910 1.00 96.06 295 ASP A O 1
ATOM 2346 N N . ASP A 1 296 ? -4.461 20.253 -27.791 1.00 95.56 296 ASP A N 1
ATOM 2347 C CA . ASP A 1 296 ? -4.922 19.205 -28.714 1.00 95.56 296 ASP A CA 1
ATOM 2348 C C . ASP A 1 296 ? -4.222 17.856 -28.464 1.00 95.56 296 ASP A C 1
ATOM 2350 O O . ASP A 1 296 ? -4.886 16.824 -28.370 1.00 95.56 296 ASP A O 1
ATOM 2354 N N . ASP A 1 297 ? -2.891 17.858 -28.292 1.00 94.69 297 ASP A N 1
ATOM 2355 C CA . ASP A 1 297 ? -2.103 16.648 -28.001 1.00 94.69 297 ASP A CA 1
ATOM 2356 C C . ASP A 1 297 ? -2.534 16.016 -26.657 1.00 94.69 297 ASP A C 1
ATOM 2358 O O . ASP A 1 297 ? -2.579 14.791 -26.500 1.00 94.69 297 ASP A O 1
ATOM 2362 N N . VAL A 1 298 ? -2.857 16.855 -25.663 1.00 95.38 298 VAL A N 1
ATOM 2363 C CA . VAL A 1 298 ? -3.331 16.410 -24.343 1.00 95.38 298 VAL A CA 1
ATOM 2364 C C . VAL A 1 298 ? -4.746 15.836 -24.428 1.00 95.38 298 VAL A C 1
ATOM 2366 O O . VAL A 1 298 ? -5.012 14.797 -23.819 1.00 95.38 298 VAL A O 1
ATOM 2369 N N . GLU A 1 299 ? -5.644 16.477 -25.177 1.00 95.31 299 GLU A N 1
ATOM 2370 C CA . GLU A 1 299 ? -7.020 16.007 -25.365 1.00 95.31 299 GLU A CA 1
ATOM 2371 C C . GLU A 1 299 ? -7.057 14.673 -26.127 1.00 95.31 299 GLU A C 1
ATOM 2373 O O . GLU A 1 299 ? -7.813 13.770 -25.756 1.00 95.31 299 GLU A O 1
ATOM 2378 N N . GLU A 1 300 ? -6.188 14.492 -27.129 1.00 95.19 300 GLU A N 1
ATOM 2379 C CA . GLU A 1 300 ? -6.035 13.219 -27.845 1.00 95.19 300 GLU A CA 1
ATOM 2380 C C . GLU A 1 300 ? -5.554 12.097 -26.904 1.00 95.19 300 GLU A C 1
ATOM 2382 O O . GLU A 1 300 ? -6.111 10.989 -26.904 1.00 95.19 300 GLU A O 1
ATOM 2387 N N . ALA A 1 301 ? -4.564 12.385 -26.049 1.00 94.81 301 ALA A N 1
ATOM 2388 C CA . ALA A 1 301 ? -4.069 11.446 -25.040 1.00 94.81 301 ALA A CA 1
ATOM 2389 C C . ALA A 1 301 ? -5.162 11.040 -24.042 1.00 94.81 301 ALA A C 1
ATOM 2391 O O . ALA A 1 301 ? -5.364 9.854 -23.761 1.00 94.81 301 ALA A O 1
ATOM 2392 N N . ALA A 1 302 ? -5.886 12.030 -23.513 1.00 94.56 302 ALA A N 1
ATOM 2393 C CA . ALA A 1 302 ? -6.946 11.828 -22.534 1.00 94.56 302 ALA A CA 1
ATOM 2394 C C . ALA A 1 302 ? -8.127 11.046 -23.127 1.00 94.56 302 ALA A C 1
ATOM 2396 O O . ALA A 1 302 ? -8.644 10.127 -22.484 1.00 94.56 302 ALA A O 1
ATOM 2397 N N . SER A 1 303 ? -8.510 11.360 -24.366 1.00 95.31 303 SER A N 1
ATOM 2398 C CA . SER A 1 303 ? -9.555 10.643 -25.101 1.00 95.31 303 SER A CA 1
ATOM 2399 C C . SER A 1 303 ? -9.159 9.190 -25.351 1.00 95.31 303 SER A C 1
ATOM 2401 O O . SER A 1 303 ? -9.940 8.282 -25.066 1.00 95.31 303 SER A O 1
ATOM 2403 N N . THR A 1 304 ? -7.911 8.944 -25.762 1.00 94.38 304 THR A N 1
ATOM 2404 C CA . THR A 1 304 ? -7.390 7.582 -25.953 1.00 94.38 304 THR A CA 1
ATOM 2405 C C . THR A 1 304 ? -7.434 6.772 -24.657 1.00 94.38 304 THR A C 1
ATOM 2407 O O . THR A 1 304 ? -7.904 5.634 -24.663 1.00 94.38 304 THR A O 1
ATOM 2410 N N . LEU A 1 305 ? -6.993 7.355 -23.537 1.00 94.56 305 LEU A N 1
ATOM 2411 C CA . LEU A 1 305 ? -7.043 6.703 -22.226 1.00 94.56 305 LEU A CA 1
ATOM 2412 C C . LEU A 1 305 ? -8.486 6.398 -21.796 1.00 94.56 305 LEU A C 1
ATOM 2414 O O . LEU A 1 305 ? -8.748 5.341 -21.227 1.00 94.56 305 LEU A O 1
ATOM 2418 N N . LYS A 1 306 ? -9.428 7.304 -22.074 1.00 95.38 306 LYS A N 1
ATOM 2419 C CA . LYS A 1 306 ? -10.846 7.130 -21.739 1.00 95.38 306 LYS A CA 1
ATOM 2420 C C . LYS A 1 306 ? -11.509 6.020 -22.557 1.00 95.38 306 LYS A C 1
ATOM 2422 O O . LYS A 1 306 ? -12.301 5.262 -22.009 1.00 95.38 306 LYS A O 1
ATOM 2427 N N . GLU A 1 307 ? -11.218 5.947 -23.852 1.00 93.88 307 GLU A N 1
ATOM 2428 C CA . GLU A 1 307 ? -11.873 5.012 -24.774 1.00 93.88 307 GLU A CA 1
ATOM 2429 C C . GLU A 1 307 ? -11.229 3.627 -24.785 1.00 93.88 307 GLU A C 1
ATOM 2431 O O . GLU A 1 307 ? -11.925 2.622 -24.907 1.00 93.88 307 GLU A O 1
ATOM 2436 N N . ARG A 1 308 ? -9.896 3.569 -24.690 1.00 91.69 308 ARG A N 1
ATOM 2437 C CA . ARG A 1 308 ? -9.122 2.330 -24.864 1.00 91.69 308 ARG A CA 1
ATOM 2438 C C . ARG A 1 308 ? -8.387 1.884 -23.606 1.00 91.69 308 ARG A C 1
ATOM 2440 O O . ARG A 1 308 ? -7.847 0.781 -23.589 1.00 91.69 308 ARG A O 1
ATOM 2447 N N . GLY A 1 309 ? -8.354 2.715 -22.568 1.00 93.69 309 GLY A N 1
ATOM 2448 C CA . GLY A 1 309 ? -7.635 2.418 -21.338 1.00 93.69 309 GLY A CA 1
ATOM 2449 C C . GLY A 1 309 ? -6.117 2.479 -21.504 1.00 93.69 309 GLY A C 1
ATOM 2450 O O . GLY A 1 309 ? -5.570 3.238 -22.306 1.00 93.69 309 GLY A O 1
ATOM 2451 N N . PHE A 1 310 ? -5.433 1.676 -20.697 1.00 95.25 310 PHE A N 1
ATOM 2452 C CA . PHE A 1 310 ? -3.981 1.541 -20.658 1.00 95.25 310 PHE A CA 1
ATOM 2453 C C . PHE A 1 310 ? -3.614 0.063 -20.475 1.00 95.25 310 PHE A C 1
ATOM 2455 O O . PHE A 1 310 ? -4.452 -0.760 -20.109 1.00 95.25 310 PHE A O 1
ATOM 2462 N N . ILE A 1 311 ? -2.354 -0.285 -20.731 1.00 95.94 311 ILE A N 1
ATOM 2463 C CA . ILE A 1 311 ? -1.859 -1.651 -20.533 1.00 95.94 311 ILE A CA 1
ATOM 2464 C C . ILE A 1 311 ? -1.598 -1.850 -19.044 1.00 95.94 311 ILE A C 1
ATOM 2466 O O . ILE A 1 311 ? -0.879 -1.057 -18.438 1.00 95.94 311 ILE A O 1
ATOM 2470 N N . ASN A 1 312 ? -2.156 -2.910 -18.461 1.00 95.06 312 ASN A N 1
ATOM 2471 C CA . ASN A 1 312 ? -2.130 -3.160 -17.018 1.00 95.06 312 ASN A CA 1
ATOM 2472 C C . ASN A 1 312 ? -0.763 -3.652 -16.483 1.00 95.06 312 ASN A C 1
ATOM 2474 O O . ASN A 1 312 ? -0.684 -4.686 -15.832 1.00 95.06 312 ASN A O 1
ATOM 2478 N N . TYR A 1 313 ? 0.329 -2.948 -16.782 1.00 97.12 313 TYR A N 1
ATOM 2479 C CA . TYR A 1 313 ? 1.673 -3.295 -16.318 1.00 97.12 313 TYR A CA 1
ATOM 2480 C C . TYR A 1 313 ? 1.844 -3.211 -14.803 1.00 97.12 313 TYR A C 1
ATOM 2482 O O . TYR A 1 313 ? 1.352 -2.295 -14.143 1.00 97.12 313 TYR A O 1
ATOM 2490 N N . TYR A 1 314 ? 2.697 -4.087 -14.272 1.00 94.31 314 TYR A N 1
ATOM 2491 C CA . TYR A 1 314 ? 3.313 -3.855 -12.974 1.00 94.31 314 TYR A CA 1
ATOM 2492 C C . TYR A 1 314 ? 4.379 -2.765 -13.106 1.00 94.31 314 TYR A C 1
ATOM 2494 O O . TYR A 1 314 ? 5.381 -2.951 -13.796 1.00 94.31 314 TYR A O 1
ATOM 2502 N N . GLY A 1 315 ? 4.174 -1.627 -12.440 1.00 90.50 315 GLY A N 1
ATOM 2503 C CA . GLY A 1 315 ? 5.097 -0.488 -12.482 1.00 90.50 315 GLY A CA 1
ATOM 2504 C C . GLY A 1 315 ? 6.406 -0.699 -11.706 1.00 90.50 315 GLY A C 1
ATOM 2505 O O . GLY A 1 315 ? 6.565 -1.650 -10.940 1.00 90.50 315 GLY A O 1
ATOM 2506 N N . LEU A 1 316 ? 7.342 0.251 -11.838 1.00 87.75 316 LEU A N 1
ATOM 2507 C CA . LEU A 1 316 ? 8.691 0.177 -11.244 1.00 87.75 316 LEU A CA 1
ATOM 2508 C C . LEU A 1 316 ? 8.713 -0.059 -9.723 1.00 87.75 316 LEU A C 1
ATOM 2510 O O . LEU A 1 316 ? 9.631 -0.712 -9.223 1.00 87.75 316 LEU A O 1
ATOM 2514 N N . GLN A 1 317 ? 7.701 0.425 -8.994 1.00 82.50 317 GLN A N 1
ATOM 2515 C CA . GLN A 1 317 ? 7.563 0.220 -7.546 1.00 82.50 317 GLN A CA 1
ATOM 2516 C C . GLN A 1 317 ? 7.521 -1.273 -7.173 1.00 82.50 317 GLN A C 1
ATOM 2518 O O . GLN A 1 317 ? 8.113 -1.673 -6.171 1.00 82.50 317 GLN A O 1
ATOM 2523 N N . ARG A 1 318 ? 6.927 -2.122 -8.023 1.00 86.94 318 ARG A N 1
ATOM 2524 C CA . ARG A 1 318 ? 6.832 -3.580 -7.822 1.00 86.94 318 ARG A CA 1
ATOM 2525 C C . ARG A 1 318 ? 8.191 -4.287 -7.833 1.00 86.94 318 ARG A C 1
ATOM 2527 O O . ARG A 1 318 ? 8.346 -5.385 -7.299 1.00 86.94 318 ARG A O 1
ATOM 2534 N N . PHE A 1 319 ? 9.199 -3.655 -8.427 1.00 87.25 319 PHE A N 1
ATOM 2535 C CA . PHE A 1 319 ? 10.561 -4.182 -8.534 1.00 87.25 319 PHE A CA 1
ATOM 2536 C C . PHE A 1 319 ? 11.514 -3.552 -7.505 1.00 87.25 319 PHE A C 1
ATOM 2538 O O . PHE A 1 319 ? 12.733 -3.728 -7.597 1.00 87.25 319 PHE A O 1
ATOM 2545 N N . GLY A 1 320 ? 10.957 -2.831 -6.522 1.00 78.44 320 GLY A N 1
ATOM 2546 C CA . GLY A 1 320 ? 11.666 -2.109 -5.467 1.00 78.44 320 GLY A CA 1
ATOM 2547 C C . GLY A 1 320 ? 12.298 -0.810 -5.965 1.00 78.44 320 GLY A C 1
ATOM 2548 O O . GLY A 1 320 ? 12.409 -0.580 -7.163 1.00 78.44 320 GLY A O 1
ATOM 2549 N N . SER A 1 321 ? 12.808 0.023 -5.061 1.00 66.81 321 SER A N 1
ATOM 2550 C CA . SER A 1 321 ? 13.460 1.310 -5.381 1.00 66.81 321 SER A CA 1
ATOM 2551 C C . SER A 1 321 ? 14.988 1.304 -5.203 1.00 66.81 321 SER A C 1
ATOM 2553 O O . SER A 1 321 ? 15.657 2.289 -5.500 1.00 66.81 321 SER A O 1
ATOM 2555 N N . THR A 1 322 ? 15.563 0.189 -4.738 1.00 69.81 322 THR A N 1
ATOM 2556 C CA . THR A 1 322 ? 16.991 0.101 -4.366 1.00 69.81 322 THR A CA 1
ATOM 2557 C C . THR A 1 322 ? 17.904 -0.375 -5.503 1.00 69.81 322 THR A C 1
ATOM 2559 O O . THR A 1 322 ? 17.433 -0.822 -6.539 1.00 69.81 322 TH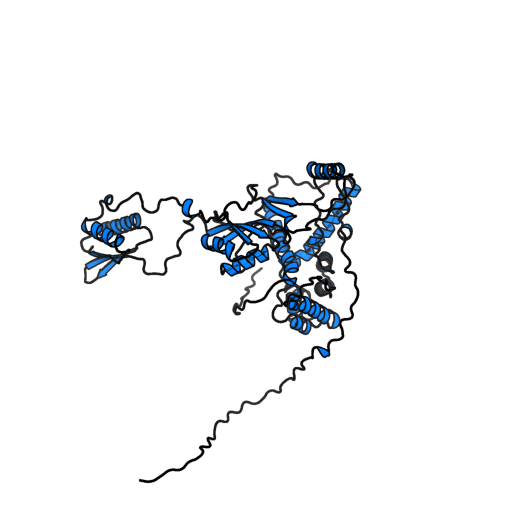R A O 1
ATOM 2562 N N . SER A 1 323 ? 19.227 -0.343 -5.347 1.00 72.38 323 SER A N 1
ATOM 2563 C CA . SER A 1 323 ? 20.142 -0.806 -6.409 1.00 72.38 323 SER A CA 1
ATOM 2564 C C . SER A 1 323 ? 20.001 -2.294 -6.770 1.00 72.38 323 SER A C 1
ATOM 2566 O O . SER A 1 323 ? 20.396 -2.696 -7.862 1.00 72.38 323 SER A O 1
ATOM 2568 N N . VAL A 1 324 ? 19.435 -3.119 -5.881 1.00 81.38 324 VAL A N 1
ATOM 2569 C CA . VAL A 1 324 ? 19.150 -4.535 -6.147 1.00 81.38 324 VAL A CA 1
ATOM 2570 C C . VAL A 1 324 ? 17.689 -4.681 -6.580 1.00 81.38 324 VAL A C 1
ATOM 2572 O O . VAL A 1 324 ? 16.802 -4.338 -5.793 1.00 81.38 324 VAL A O 1
ATOM 2575 N N . PRO A 1 325 ? 17.414 -5.185 -7.797 1.00 85.94 325 PRO A N 1
ATOM 2576 C CA . PRO A 1 325 ? 16.049 -5.440 -8.237 1.00 85.94 325 PRO A CA 1
ATOM 2577 C C . PRO A 1 325 ? 15.434 -6.627 -7.489 1.00 85.94 325 PRO A C 1
ATOM 2579 O O . PRO A 1 325 ? 16.019 -7.710 -7.432 1.00 85.94 325 PRO A O 1
ATOM 2582 N N . THR A 1 326 ? 14.226 -6.445 -6.959 1.00 89.62 326 THR A N 1
ATOM 2583 C CA . THR A 1 326 ? 13.514 -7.460 -6.159 1.00 89.62 326 THR A CA 1
ATOM 2584 C C . THR A 1 326 ? 13.303 -8.771 -6.932 1.00 89.62 326 THR A C 1
ATOM 2586 O O . THR A 1 326 ? 13.485 -9.858 -6.382 1.00 89.62 326 THR A O 1
ATOM 2589 N N . HIS A 1 327 ? 13.022 -8.688 -8.234 1.00 91.81 327 HIS A N 1
ATOM 2590 C CA . HIS A 1 327 ? 12.812 -9.852 -9.098 1.00 91.81 327 HIS A CA 1
ATOM 2591 C C . HIS A 1 327 ? 14.079 -10.705 -9.313 1.00 91.81 327 HIS A C 1
ATOM 2593 O O . HIS A 1 327 ? 13.965 -11.896 -9.597 1.00 91.81 327 HIS A O 1
ATOM 2599 N N . HIS A 1 328 ? 15.289 -10.155 -9.134 1.00 93.56 328 HIS A N 1
ATOM 2600 C CA . HIS A 1 328 ? 16.521 -10.958 -9.174 1.00 93.56 328 HIS A CA 1
ATOM 2601 C C . HIS A 1 328 ? 16.611 -11.909 -7.977 1.00 93.56 328 HIS A C 1
ATOM 2603 O O . HIS A 1 328 ? 17.006 -13.061 -8.142 1.00 93.56 328 HIS A O 1
ATOM 2609 N N . ILE A 1 329 ? 16.195 -11.446 -6.793 1.00 93.69 329 ILE A N 1
ATOM 2610 C CA . ILE A 1 329 ? 16.120 -12.283 -5.589 1.00 93.69 329 ILE A CA 1
ATOM 2611 C C . ILE A 1 329 ? 15.075 -13.384 -5.809 1.00 93.69 329 ILE A C 1
ATOM 2613 O O . ILE A 1 329 ? 15.351 -14.551 -5.547 1.00 93.69 329 ILE A O 1
ATOM 2617 N N . GLY A 1 330 ? 13.914 -13.037 -6.379 1.00 94.94 330 GLY A N 1
ATOM 2618 C CA . GLY A 1 330 ? 12.871 -14.006 -6.734 1.00 94.94 330 GLY A CA 1
ATOM 2619 C C . GLY A 1 330 ? 13.360 -15.103 -7.672 1.00 94.94 330 GLY A C 1
ATOM 2620 O O . GLY A 1 330 ? 13.143 -16.285 -7.419 1.00 94.94 330 GLY A O 1
ATOM 2621 N N . ARG A 1 331 ? 14.095 -14.719 -8.721 1.00 96.81 331 ARG A N 1
ATOM 2622 C CA . ARG A 1 331 ? 14.722 -15.655 -9.662 1.00 96.81 331 ARG A CA 1
ATOM 2623 C C . ARG A 1 331 ? 15.686 -16.619 -8.967 1.00 96.81 331 ARG A C 1
ATOM 2625 O O . ARG A 1 331 ? 15.660 -17.810 -9.269 1.00 96.81 331 ARG A O 1
ATOM 2632 N N . ALA A 1 332 ? 16.536 -16.115 -8.071 1.00 96.38 332 ALA A N 1
ATOM 2633 C CA . ALA A 1 332 ? 17.479 -16.940 -7.316 1.00 96.38 332 ALA A CA 1
ATOM 2634 C C . ALA A 1 332 ? 16.743 -17.955 -6.424 1.00 96.38 332 ALA A C 1
ATOM 2636 O O . ALA A 1 332 ? 17.057 -19.145 -6.453 1.00 96.38 332 ALA A O 1
ATOM 2637 N N . LEU A 1 333 ? 15.694 -17.513 -5.718 1.00 94.38 333 LEU A N 1
ATOM 2638 C CA . LEU A 1 333 ? 14.856 -18.382 -4.886 1.00 94.38 333 LEU A CA 1
ATOM 2639 C C . LEU A 1 333 ? 14.171 -19.491 -5.702 1.00 94.38 333 LEU A C 1
ATOM 2641 O O . LEU A 1 333 ? 14.222 -20.651 -5.302 1.00 94.38 333 LEU A O 1
ATOM 2645 N N . LEU A 1 334 ? 13.593 -19.175 -6.868 1.00 95.25 334 LEU A N 1
ATOM 2646 C CA . LEU A 1 334 ? 12.960 -20.178 -7.743 1.00 95.25 334 LEU A CA 1
ATOM 2647 C C . LEU A 1 334 ? 13.952 -21.211 -8.288 1.00 95.25 334 LEU A C 1
ATOM 2649 O O . LEU A 1 334 ? 13.596 -22.367 -8.497 1.00 95.25 334 LEU A O 1
ATOM 2653 N N . ARG A 1 335 ? 15.210 -20.811 -8.497 1.00 96.94 335 ARG A N 1
ATOM 2654 C CA . ARG A 1 335 ? 16.295 -21.715 -8.907 1.00 96.94 335 ARG A CA 1
ATOM 2655 C C . ARG A 1 335 ? 16.864 -22.539 -7.754 1.00 96.94 335 ARG A C 1
ATOM 2657 O O . ARG A 1 335 ? 17.777 -23.325 -7.983 1.00 96.94 335 ARG A O 1
ATOM 2664 N N . SER A 1 336 ? 16.347 -22.363 -6.536 1.00 95.31 336 SER A N 1
ATOM 2665 C CA . SER A 1 336 ? 16.939 -22.905 -5.309 1.00 95.31 336 SER A CA 1
ATOM 2666 C C . SER A 1 336 ? 18.401 -22.474 -5.103 1.00 95.31 336 SER A C 1
ATOM 2668 O O . SER A 1 336 ? 19.156 -23.146 -4.401 1.00 95.31 336 SER A O 1
ATOM 2670 N N . ASP A 1 337 ? 18.815 -21.340 -5.686 1.00 95.75 337 ASP A N 1
ATOM 2671 C CA . ASP A 1 337 ? 20.121 -20.732 -5.427 1.00 95.75 337 ASP A CA 1
ATOM 2672 C C . ASP A 1 337 ? 20.028 -19.845 -4.179 1.00 95.75 337 ASP A C 1
ATOM 2674 O O . ASP A 1 337 ? 19.947 -18.613 -4.218 1.00 95.75 337 ASP A O 1
ATOM 2678 N N . TRP A 1 338 ? 19.988 -20.512 -3.025 1.00 94.19 338 TRP A N 1
ATOM 2679 C CA . TRP A 1 338 ? 19.858 -19.864 -1.718 1.00 94.19 338 TRP A CA 1
ATOM 2680 C C . TRP A 1 338 ? 21.025 -18.926 -1.422 1.00 94.19 338 TRP A C 1
ATOM 2682 O O . TRP A 1 338 ? 20.858 -17.922 -0.729 1.00 94.19 338 TRP A O 1
ATOM 2692 N N . LYS A 1 339 ? 22.211 -19.242 -1.953 1.00 93.94 339 LYS A N 1
ATOM 2693 C CA . LYS A 1 339 ? 23.407 -18.426 -1.770 1.00 93.94 339 LYS A CA 1
ATOM 2694 C C . LYS A 1 339 ? 23.271 -17.109 -2.528 1.00 93.94 339 LYS A C 1
ATOM 2696 O O . LYS A 1 339 ? 23.448 -16.062 -1.907 1.00 93.94 339 LYS A O 1
ATOM 2701 N N . GLU A 1 340 ? 22.906 -17.150 -3.813 1.00 94.94 340 GLU A N 1
ATOM 2702 C CA . GLU A 1 340 ? 22.664 -15.941 -4.611 1.00 94.94 340 GLU A CA 1
ATOM 2703 C C . GLU A 1 340 ? 21.566 -15.081 -3.964 1.00 94.94 340 GLU A C 1
ATOM 2705 O O . GLU A 1 340 ? 21.747 -13.874 -3.806 1.00 94.94 340 GLU A O 1
ATOM 2710 N N . ALA A 1 341 ? 20.467 -15.687 -3.497 1.00 94.56 341 ALA A N 1
ATOM 2711 C CA . ALA A 1 341 ? 19.380 -14.953 -2.843 1.00 94.56 341 ALA A CA 1
ATOM 2712 C C . ALA A 1 341 ? 19.853 -14.181 -1.594 1.00 94.56 341 ALA A C 1
ATOM 2714 O O . ALA A 1 341 ? 19.563 -12.991 -1.446 1.00 94.56 341 ALA A O 1
ATOM 2715 N N . ILE A 1 342 ? 20.623 -14.831 -0.716 1.00 93.19 342 ILE A N 1
ATOM 2716 C CA . ILE A 1 342 ? 21.173 -14.215 0.503 1.00 93.19 342 ILE A CA 1
ATOM 2717 C C . ILE A 1 342 ? 22.168 -13.106 0.158 1.00 93.19 342 ILE A C 1
ATOM 2719 O O . ILE A 1 342 ? 22.133 -12.027 0.758 1.00 93.19 342 ILE A O 1
ATOM 2723 N N . GLU A 1 343 ? 23.047 -13.352 -0.816 1.00 92.81 343 GLU A N 1
ATOM 2724 C CA . GLU A 1 343 ? 24.022 -12.359 -1.259 1.00 92.81 343 GLU A CA 1
ATOM 2725 C C . GLU A 1 343 ? 23.346 -11.139 -1.883 1.00 92.81 343 GLU A C 1
ATOM 2727 O O . GLU A 1 343 ? 23.760 -10.021 -1.591 1.00 92.81 343 GLU A O 1
ATOM 2732 N N . LEU A 1 344 ? 22.277 -11.315 -2.665 1.00 92.56 344 LEU A N 1
ATOM 2733 C CA . LEU A 1 344 ? 21.504 -10.210 -3.234 1.00 92.56 344 LEU A CA 1
ATOM 2734 C C . LEU A 1 344 ? 20.794 -9.378 -2.155 1.00 92.56 344 LEU A C 1
ATOM 2736 O O . LEU A 1 344 ? 20.823 -8.148 -2.229 1.00 92.56 344 LEU A O 1
ATOM 2740 N N . ILE A 1 345 ? 20.202 -10.013 -1.136 1.00 90.38 345 ILE A N 1
ATOM 2741 C CA . ILE A 1 345 ? 19.546 -9.304 -0.021 1.00 90.38 345 ILE A CA 1
ATOM 2742 C C . ILE A 1 345 ? 20.563 -8.437 0.737 1.00 90.38 345 ILE A C 1
ATOM 2744 O O . ILE A 1 345 ? 20.321 -7.246 0.969 1.00 90.38 345 ILE A O 1
ATOM 2748 N N . LEU A 1 346 ? 21.718 -9.018 1.077 1.00 90.81 346 LEU A N 1
ATOM 2749 C CA . LEU A 1 346 ? 22.753 -8.388 1.904 1.00 90.81 346 LEU A CA 1
ATOM 2750 C C . LEU A 1 346 ? 23.799 -7.597 1.102 1.00 90.81 346 LEU A C 1
ATOM 2752 O O . LEU A 1 346 ? 24.739 -7.059 1.692 1.00 90.81 346 LEU A O 1
ATOM 2756 N N . LYS A 1 347 ? 23.649 -7.500 -0.224 1.00 89.88 347 LYS A N 1
ATOM 2757 C CA . LYS A 1 347 ? 24.569 -6.762 -1.094 1.00 89.88 347 LYS A CA 1
ATOM 2758 C C . LYS A 1 347 ? 24.649 -5.294 -0.659 1.00 89.88 347 LYS A C 1
ATOM 2760 O O . LYS A 1 347 ? 23.596 -4.661 -0.518 1.00 89.88 347 LYS A O 1
ATOM 2765 N N . PRO A 1 348 ? 25.855 -4.718 -0.487 1.00 86.56 348 PRO A N 1
ATOM 2766 C CA . PRO A 1 348 ? 26.021 -3.289 -0.270 1.00 86.56 348 PRO A CA 1
ATOM 2767 C C . PRO A 1 348 ? 25.293 -2.488 -1.348 1.00 86.56 348 PRO A C 1
ATOM 2769 O O . PRO A 1 348 ? 25.353 -2.807 -2.538 1.00 86.56 348 PRO A O 1
ATOM 2772 N N . ARG A 1 349 ? 24.574 -1.454 -0.919 1.00 79.94 349 ARG A N 1
ATOM 2773 C CA . ARG A 1 349 ? 23.812 -0.571 -1.804 1.00 79.94 349 ARG A CA 1
ATOM 2774 C C . ARG A 1 349 ? 24.414 0.821 -1.689 1.00 79.94 349 ARG A C 1
ATOM 2776 O O . ARG A 1 349 ? 24.768 1.221 -0.581 1.00 79.94 349 ARG A O 1
ATOM 2783 N N . ALA A 1 350 ? 24.543 1.524 -2.813 1.00 62.41 350 ALA A N 1
ATOM 2784 C CA . ALA A 1 350 ? 24.958 2.920 -2.797 1.00 62.41 350 ALA A CA 1
ATOM 2785 C C . ALA A 1 350 ? 23.975 3.697 -1.915 1.00 62.41 350 ALA A C 1
ATOM 2787 O O . ALA A 1 350 ? 22.758 3.545 -2.073 1.00 62.41 350 ALA A O 1
ATOM 2788 N N . GLN A 1 351 ? 24.490 4.474 -0.961 1.00 53.56 351 GLN A N 1
ATOM 2789 C CA . GLN A 1 351 ? 23.647 5.380 -0.195 1.00 53.56 351 GLN A CA 1
ATOM 2790 C C . GLN A 1 351 ? 23.040 6.362 -1.193 1.00 53.56 351 GLN A C 1
ATOM 2792 O O . GLN A 1 351 ? 23.760 7.082 -1.885 1.00 53.56 351 GLN A O 1
ATOM 2797 N N . VAL A 1 352 ? 21.711 6.383 -1.306 1.00 44.12 352 VAL A N 1
ATOM 2798 C CA . VAL A 1 352 ? 21.064 7.493 -1.996 1.00 44.12 352 VAL A CA 1
ATOM 2799 C C . VAL A 1 352 ? 21.311 8.685 -1.092 1.00 44.12 352 VAL A C 1
ATOM 2801 O O . VAL A 1 352 ? 20.693 8.789 -0.037 1.00 44.12 352 VAL A O 1
ATOM 2804 N N . ALA A 1 353 ? 22.246 9.557 -1.471 1.00 35.31 353 ALA A N 1
ATOM 2805 C CA . ALA A 1 353 ? 22.435 10.834 -0.809 1.00 35.31 353 ALA A CA 1
ATOM 2806 C C . ALA A 1 353 ? 21.113 11.601 -0.919 1.00 35.31 353 ALA A C 1
ATOM 2808 O O . ALA A 1 353 ? 20.831 12.287 -1.907 1.00 35.31 353 ALA A O 1
ATOM 2809 N N . VAL A 1 354 ? 20.246 11.445 0.079 1.00 35.16 354 VAL A N 1
ATOM 2810 C CA . VAL A 1 354 ? 19.073 12.287 0.220 1.00 35.16 354 VAL A CA 1
ATOM 2811 C C . VAL A 1 354 ? 19.649 13.663 0.503 1.00 35.16 354 VAL A C 1
ATOM 2813 O O . VAL A 1 354 ? 20.132 13.929 1.600 1.00 35.16 354 VAL A O 1
ATOM 2816 N N . HIS A 1 355 ? 19.632 14.529 -0.509 1.00 30.91 355 HIS A N 1
ATOM 2817 C CA . HIS A 1 355 ? 20.038 15.931 -0.444 1.00 30.91 355 HIS A CA 1
ATOM 2818 C C . HIS A 1 355 ? 19.065 16.741 0.437 1.00 30.91 355 HIS A C 1
ATOM 2820 O O . HIS A 1 355 ? 18.563 17.798 0.055 1.00 30.91 355 HIS A O 1
ATOM 2826 N N . SER A 1 356 ? 18.749 16.249 1.634 1.00 34.88 356 SER A N 1
ATOM 2827 C CA . SER A 1 356 ? 18.086 17.031 2.656 1.00 34.88 356 SER A CA 1
ATOM 2828 C C . SER A 1 356 ? 19.145 17.940 3.264 1.00 34.88 356 SER A C 1
ATOM 2830 O O . SER A 1 356 ? 19.892 17.543 4.153 1.00 34.88 356 SER A O 1
ATOM 2832 N N . LYS A 1 357 ? 19.174 19.201 2.818 1.00 31.78 357 LYS A N 1
ATOM 2833 C CA . LYS A 1 357 ? 19.920 20.300 3.466 1.00 31.78 357 LYS A CA 1
ATOM 2834 C C . LYS A 1 357 ? 19.560 20.490 4.954 1.00 31.78 357 LYS A C 1
ATOM 2836 O O . LYS A 1 357 ? 20.176 21.299 5.638 1.00 31.78 357 LYS A O 1
ATOM 2841 N N . PHE A 1 358 ? 18.599 19.724 5.468 1.00 35.56 358 PHE A N 1
ATOM 2842 C CA . PHE A 1 358 ? 18.302 19.565 6.880 1.00 35.56 358 PHE A CA 1
ATOM 2843 C C . PHE A 1 358 ? 18.771 18.180 7.339 1.00 35.56 358 PHE A C 1
ATOM 2845 O O . PHE A 1 358 ? 18.060 17.185 7.170 1.00 35.56 358 PHE A O 1
ATOM 2852 N N . LYS A 1 359 ? 19.974 18.130 7.921 1.00 36.22 359 LYS A N 1
ATOM 2853 C CA . LYS A 1 359 ? 20.493 16.983 8.679 1.00 36.22 359 LYS A CA 1
ATOM 2854 C C . LYS A 1 359 ? 19.527 16.722 9.843 1.00 36.22 359 LYS A C 1
ATOM 2856 O O . LYS A 1 359 ? 19.579 17.417 10.857 1.00 36.22 359 LYS A O 1
ATOM 2861 N N . LYS A 1 360 ? 18.598 15.770 9.703 1.00 37.75 360 LYS A N 1
ATOM 2862 C CA . LYS A 1 360 ? 17.850 15.273 10.867 1.00 37.75 360 LYS A CA 1
ATOM 2863 C C . LYS A 1 360 ? 18.828 14.451 11.727 1.00 37.75 360 LYS A C 1
ATOM 2865 O O . LYS A 1 360 ? 19.582 13.660 11.170 1.00 37.75 360 LYS A O 1
ATOM 2870 N N . PRO A 1 361 ? 18.818 14.570 13.063 1.00 35.50 361 PRO A N 1
ATOM 2871 C CA . PRO A 1 361 ? 19.756 13.865 13.948 1.00 35.50 361 PRO A CA 1
ATOM 2872 C C . PRO A 1 361 ? 19.573 12.328 14.026 1.00 35.50 361 PRO A C 1
ATOM 2874 O O . PRO A 1 361 ? 20.272 11.682 14.797 1.00 35.50 361 PRO A O 1
ATOM 2877 N N . ASN A 1 362 ? 18.682 11.725 13.225 1.00 41.62 362 ASN A N 1
ATOM 2878 C CA . ASN A 1 362 ? 18.318 10.299 13.272 1.00 41.62 362 ASN A CA 1
ATOM 2879 C C . ASN A 1 362 ? 18.813 9.477 12.054 1.00 41.62 362 ASN A C 1
ATOM 2881 O O . ASN A 1 362 ? 18.148 8.530 11.651 1.00 41.62 362 ASN A O 1
ATOM 2885 N N . HIS A 1 363 ? 19.979 9.786 11.475 1.00 48.44 363 HIS A N 1
ATOM 2886 C CA . HIS A 1 363 ? 20.587 8.979 10.391 1.00 48.44 363 HIS A CA 1
ATOM 2887 C C . HIS A 1 363 ? 21.119 7.592 10.831 1.00 48.44 363 HIS A C 1
ATOM 2889 O O . HIS A 1 363 ? 21.642 6.843 10.015 1.00 48.44 363 HIS A O 1
ATOM 2895 N N . SER A 1 364 ? 20.959 7.189 12.099 1.00 59.34 364 SER A N 1
ATOM 2896 C CA . SER A 1 364 ? 21.662 6.016 12.635 1.00 59.34 364 SER A CA 1
ATOM 2897 C C . SER A 1 364 ? 21.252 4.668 12.034 1.00 59.34 364 SER A C 1
ATOM 2899 O O . SER A 1 364 ? 22.071 3.759 12.047 1.00 59.34 364 SER A O 1
ATOM 2901 N N . LEU A 1 365 ? 20.028 4.504 11.515 1.00 56.59 365 LEU A N 1
ATOM 2902 C CA . LEU A 1 365 ? 19.545 3.192 11.062 1.00 56.59 365 LEU A CA 1
ATOM 2903 C C . LEU A 1 365 ? 19.988 2.843 9.635 1.00 56.59 365 LEU A C 1
ATOM 2905 O O . LEU A 1 365 ? 20.458 1.730 9.410 1.00 56.59 365 LEU A O 1
ATOM 2909 N N . GLU A 1 366 ? 19.876 3.780 8.691 1.00 62.41 366 GLU A N 1
ATOM 2910 C CA . GLU A 1 366 ? 20.332 3.582 7.306 1.00 62.41 366 GLU A CA 1
ATOM 2911 C C . GLU A 1 366 ? 21.861 3.429 7.261 1.00 62.41 366 GLU A C 1
ATOM 2913 O O . GLU A 1 366 ? 22.381 2.536 6.589 1.00 62.41 366 GLU A O 1
ATOM 2918 N N . ASP A 1 367 ? 22.572 4.201 8.090 1.00 70.19 367 ASP A N 1
ATOM 2919 C CA . ASP A 1 367 ? 24.015 4.063 8.292 1.00 70.19 367 ASP A CA 1
ATOM 2920 C C . ASP A 1 367 ? 24.375 2.720 8.951 1.00 70.19 367 ASP A C 1
ATOM 2922 O O . ASP A 1 367 ? 25.301 2.036 8.506 1.00 70.19 367 ASP A O 1
ATOM 2926 N N . SER A 1 368 ? 23.617 2.280 9.965 1.00 78.56 368 SER A N 1
ATOM 2927 C CA . SER A 1 368 ? 23.781 0.952 10.575 1.00 78.56 368 SER A CA 1
ATOM 2928 C C . SER A 1 368 ? 23.545 -0.183 9.580 1.00 78.56 368 SER A C 1
ATOM 2930 O O . SER A 1 368 ? 24.292 -1.163 9.590 1.00 78.56 368 SER A O 1
ATOM 2932 N N . LEU A 1 369 ? 22.537 -0.070 8.712 1.00 82.56 369 LEU A N 1
ATOM 2933 C CA . LEU A 1 369 ? 22.221 -1.076 7.699 1.00 82.56 369 LEU A CA 1
ATOM 2934 C C . LEU A 1 369 ? 23.297 -1.132 6.613 1.00 82.56 369 LEU A C 1
ATOM 2936 O O . LEU A 1 369 ? 23.748 -2.219 6.248 1.00 82.56 369 LEU A O 1
ATOM 2940 N N . ALA A 1 370 ? 23.753 0.027 6.132 1.00 83.56 370 ALA A N 1
ATOM 2941 C CA . ALA A 1 370 ? 24.868 0.118 5.196 1.00 83.56 370 ALA A CA 1
ATOM 2942 C C . ALA A 1 370 ? 26.143 -0.502 5.793 1.00 83.56 370 ALA A C 1
ATOM 2944 O O . ALA A 1 370 ? 26.792 -1.329 5.147 1.00 83.56 370 ALA A O 1
ATOM 2945 N N . LYS A 1 371 ? 26.449 -0.190 7.060 1.00 85.81 371 LYS A N 1
ATOM 2946 C CA . LYS A 1 371 ? 27.575 -0.772 7.802 1.00 85.81 371 LYS A CA 1
ATOM 2947 C C . LYS A 1 371 ? 27.437 -2.287 7.959 1.00 85.81 371 LYS A C 1
ATOM 2949 O O . LYS A 1 371 ? 28.400 -3.008 7.713 1.00 85.81 371 LYS A O 1
ATOM 2954 N N . ALA A 1 372 ? 26.253 -2.784 8.316 1.00 87.94 372 ALA A N 1
ATOM 2955 C CA . ALA A 1 372 ? 25.991 -4.216 8.450 1.00 87.94 372 ALA A CA 1
ATOM 2956 C C . ALA A 1 372 ? 26.177 -4.965 7.121 1.00 87.94 372 ALA A C 1
ATOM 2958 O O . ALA A 1 372 ? 26.852 -5.996 7.091 1.00 87.94 372 ALA A O 1
ATOM 2959 N N . ARG A 1 373 ? 25.646 -4.423 6.015 1.00 89.44 373 ARG A N 1
ATOM 2960 C CA . ARG A 1 373 ? 25.844 -4.977 4.665 1.00 89.44 373 ARG A CA 1
ATOM 2961 C C . ARG A 1 373 ? 27.318 -4.974 4.267 1.00 89.44 373 ARG A C 1
ATOM 2963 O O . ARG A 1 373 ? 27.787 -5.977 3.743 1.00 89.44 373 ARG A O 1
ATOM 2970 N N . LYS A 1 374 ? 28.064 -3.899 4.556 1.00 90.50 374 LYS A N 1
ATOM 2971 C CA . LYS A 1 374 ? 29.513 -3.823 4.294 1.00 90.50 374 LYS A CA 1
ATOM 2972 C C . LYS A 1 374 ? 30.286 -4.894 5.068 1.00 90.50 374 LYS A C 1
ATOM 2974 O O . LYS A 1 374 ? 31.026 -5.658 4.457 1.00 90.50 374 LYS A O 1
ATOM 2979 N N . ILE A 1 375 ? 30.043 -5.016 6.376 1.00 90.69 375 ILE A N 1
ATOM 2980 C CA . ILE A 1 375 ? 30.677 -6.041 7.222 1.00 90.69 375 ILE A CA 1
ATOM 2981 C C . ILE A 1 375 ? 30.389 -7.438 6.670 1.00 90.69 375 ILE A C 1
ATOM 2983 O O . ILE A 1 375 ? 31.319 -8.216 6.465 1.00 90.69 375 ILE A O 1
ATOM 2987 N N . TRP A 1 376 ? 29.124 -7.757 6.380 1.00 91.62 376 TRP A N 1
ATOM 2988 C CA . TRP A 1 376 ? 28.767 -9.035 5.762 1.00 91.62 376 TRP A CA 1
ATOM 2989 C C . TRP A 1 376 ? 29.468 -9.245 4.410 1.00 91.62 376 TRP A C 1
ATOM 2991 O O . TRP A 1 376 ? 29.950 -10.344 4.119 1.00 91.62 376 TRP A O 1
ATOM 3001 N N . TRP A 1 377 ? 29.547 -8.201 3.582 1.00 92.69 377 TRP A N 1
ATOM 3002 C CA . TRP A 1 377 ? 30.131 -8.288 2.248 1.00 92.69 377 TRP A CA 1
ATOM 3003 C C . TRP A 1 377 ? 31.634 -8.589 2.263 1.00 92.69 377 TRP A C 1
ATOM 3005 O O . TRP A 1 377 ? 32.112 -9.342 1.418 1.00 92.69 377 TRP A O 1
ATOM 3015 N N . GLU A 1 378 ? 32.357 -8.048 3.239 1.00 92.31 378 GLU A N 1
ATOM 3016 C CA . GLU A 1 378 ? 33.804 -8.232 3.383 1.00 92.31 378 GLU A CA 1
ATOM 3017 C C . GLU A 1 378 ? 34.159 -9.508 4.157 1.00 92.31 378 GLU A C 1
ATOM 3019 O O . GLU A 1 378 ? 35.130 -10.184 3.830 1.00 92.31 378 GLU A O 1
ATOM 3024 N N . THR A 1 379 ? 33.372 -9.856 5.179 1.00 91.69 379 THR A N 1
ATOM 3025 C CA . THR A 1 379 ? 33.770 -10.877 6.167 1.00 91.69 379 THR A CA 1
ATOM 3026 C C . THR A 1 379 ? 32.911 -12.135 6.156 1.00 91.69 379 THR A C 1
ATOM 3028 O O . THR A 1 379 ? 33.336 -13.162 6.678 1.00 91.69 379 THR A O 1
ATOM 3031 N N . ARG A 1 380 ? 31.688 -12.060 5.608 1.00 90.94 380 ARG A N 1
ATOM 3032 C CA . ARG A 1 380 ? 30.629 -13.076 5.769 1.00 90.94 380 ARG A CA 1
ATOM 3033 C C . ARG A 1 380 ? 30.349 -13.439 7.241 1.00 90.94 380 ARG A C 1
ATOM 3035 O O . ARG A 1 380 ? 29.795 -14.498 7.528 1.00 90.94 380 ARG A O 1
ATOM 3042 N N . ASP A 1 381 ? 30.687 -12.553 8.183 1.00 90.25 381 ASP A N 1
ATOM 3043 C CA . ASP A 1 381 ? 30.415 -12.727 9.610 1.00 90.25 381 ASP A CA 1
ATOM 3044 C C . ASP A 1 381 ? 29.025 -12.170 9.962 1.00 90.25 381 ASP A C 1
ATOM 3046 O O . ASP A 1 381 ? 28.815 -10.959 10.099 1.00 90.25 381 ASP A O 1
ATOM 3050 N N . SER A 1 382 ? 28.056 -13.075 10.136 1.00 89.75 382 SER A N 1
ATOM 3051 C CA . SER A 1 382 ? 26.684 -12.724 10.524 1.00 89.75 382 SER A CA 1
ATOM 3052 C C . SER A 1 382 ? 26.594 -12.140 11.937 1.00 89.75 382 SER A C 1
ATOM 3054 O O . SER A 1 382 ? 25.695 -11.347 12.219 1.00 89.75 382 SER A O 1
ATOM 3056 N N . HIS A 1 383 ? 27.525 -12.480 12.833 1.00 89.56 383 HIS A N 1
ATOM 3057 C CA . HIS A 1 383 ? 27.554 -11.959 14.193 1.00 89.56 383 HIS A CA 1
ATOM 3058 C C . HIS A 1 383 ? 27.986 -10.494 14.216 1.00 89.56 383 HIS A C 1
ATOM 3060 O O . HIS A 1 383 ? 27.292 -9.669 14.814 1.00 89.56 383 HIS A O 1
ATOM 3066 N N . ALA A 1 384 ? 29.097 -10.173 13.550 1.00 89.44 384 ALA A N 1
ATOM 3067 C CA . ALA A 1 384 ? 29.608 -8.808 13.460 1.00 89.44 384 ALA A CA 1
ATOM 3068 C C . ALA A 1 384 ? 28.633 -7.889 12.703 1.00 89.44 384 ALA A C 1
ATOM 3070 O O . ALA A 1 384 ? 28.340 -6.783 13.165 1.00 89.44 384 ALA A O 1
ATOM 3071 N N . ALA A 1 385 ? 28.057 -8.370 11.595 1.00 89.69 385 ALA A N 1
ATOM 3072 C CA . ALA A 1 385 ? 27.056 -7.621 10.838 1.00 89.69 385 ALA A CA 1
ATOM 3073 C C . ALA A 1 385 ? 25.789 -7.342 11.671 1.00 89.69 385 ALA A C 1
ATOM 3075 O O . ALA A 1 385 ? 25.286 -6.220 11.676 1.00 89.69 385 ALA A O 1
ATOM 3076 N N . LEU A 1 386 ? 25.306 -8.323 12.444 1.00 87.88 386 LEU A N 1
ATOM 3077 C CA . LEU A 1 386 ? 24.143 -8.141 13.320 1.00 87.88 386 LEU A CA 1
ATOM 3078 C C . LEU A 1 386 ? 24.420 -7.151 14.463 1.00 87.88 386 LEU A C 1
ATOM 3080 O O . LEU A 1 386 ? 23.532 -6.384 14.827 1.00 87.88 386 LEU A O 1
ATOM 3084 N N . GLN A 1 387 ? 25.636 -7.133 15.022 1.00 87.56 387 GLN A N 1
ATOM 3085 C CA . GLN A 1 387 ? 26.010 -6.146 16.043 1.00 87.56 387 GLN A CA 1
ATOM 3086 C C . GLN A 1 387 ? 25.955 -4.709 15.505 1.00 87.56 387 GLN A C 1
ATOM 3088 O O . GLN A 1 387 ? 25.553 -3.804 16.237 1.00 87.56 387 GLN A O 1
ATOM 3093 N N . ALA A 1 388 ? 26.294 -4.498 14.229 1.00 86.38 388 ALA A N 1
ATOM 3094 C CA . ALA A 1 388 ? 26.216 -3.182 13.596 1.00 86.38 388 ALA A CA 1
ATOM 3095 C C . ALA A 1 388 ? 24.773 -2.654 13.446 1.00 86.38 388 ALA A C 1
ATOM 3097 O O . ALA A 1 388 ? 24.575 -1.438 13.426 1.00 86.38 388 ALA A O 1
ATOM 3098 N N . LEU A 1 389 ? 23.769 -3.543 13.420 1.00 80.31 389 LEU A N 1
ATOM 3099 C CA . LEU A 1 389 ? 22.341 -3.184 13.432 1.00 80.31 389 LEU A CA 1
ATOM 3100 C C . LEU A 1 389 ? 21.817 -2.789 14.829 1.00 80.31 389 LEU A C 1
ATOM 3102 O O . LEU A 1 389 ? 20.689 -2.309 14.965 1.00 80.31 389 LEU A O 1
ATOM 3106 N N . GLY A 1 390 ? 22.610 -2.988 15.887 1.00 76.88 390 GLY A N 1
ATOM 3107 C CA . GLY A 1 390 ? 22.230 -2.667 17.261 1.00 76.88 390 GLY A CA 1
ATOM 3108 C C . GLY A 1 390 ? 21.017 -3.464 17.767 1.00 76.88 390 GLY A C 1
ATOM 3109 O O . GLY A 1 390 ? 20.835 -4.641 17.465 1.00 76.88 390 GLY A O 1
ATOM 3110 N N . ASN A 1 391 ? 20.163 -2.822 18.570 1.00 64.44 391 ASN A N 1
ATOM 3111 C CA . ASN A 1 391 ? 19.056 -3.483 19.281 1.00 64.44 391 ASN A CA 1
ATOM 3112 C C . ASN A 1 391 ? 17.788 -3.728 18.428 1.00 64.44 391 ASN A C 1
ATOM 3114 O O . ASN A 1 391 ? 16.741 -4.059 18.988 1.00 64.44 391 ASN A O 1
ATOM 3118 N N . LYS A 1 392 ? 17.831 -3.540 17.100 1.00 61.28 392 LYS A N 1
ATOM 3119 C CA . LYS A 1 392 ? 16.632 -3.563 16.237 1.00 61.28 392 LYS A CA 1
ATOM 3120 C C . LYS A 1 392 ? 16.801 -4.389 14.942 1.00 61.28 392 LYS A C 1
ATOM 3122 O O . LYS A 1 392 ? 16.667 -3.831 13.858 1.00 61.28 392 LYS A O 1
ATOM 3127 N N . PRO A 1 393 ? 17.002 -5.718 14.990 1.00 60.12 393 PRO A N 1
ATOM 3128 C CA . PRO A 1 393 ? 17.056 -6.538 13.777 1.00 60.12 393 PRO A CA 1
ATOM 3129 C C . PRO A 1 393 ? 15.644 -6.902 13.283 1.00 60.12 393 PRO A C 1
ATOM 3131 O O . PRO A 1 393 ? 15.317 -8.080 13.164 1.00 60.12 393 PRO A O 1
ATOM 3134 N N . ARG A 1 394 ? 14.764 -5.909 13.094 1.00 66.94 394 ARG A N 1
ATOM 3135 C CA . ARG A 1 394 ? 13.375 -6.171 12.670 1.00 66.94 394 ARG A CA 1
ATOM 3136 C C . ARG A 1 394 ? 13.218 -6.281 11.156 1.00 66.94 394 ARG A C 1
ATOM 3138 O O . ARG A 1 394 ? 12.332 -7.017 10.740 1.00 66.94 394 ARG A O 1
ATOM 3145 N N . GLY A 1 395 ? 14.113 -5.656 10.396 1.00 75.31 395 GLY A N 1
ATOM 3146 C CA . GLY A 1 395 ? 14.111 -5.731 8.940 1.00 75.31 395 GLY A CA 1
ATOM 3147 C C . GLY A 1 395 ? 14.623 -7.021 8.353 1.00 75.31 395 GLY A C 1
ATOM 3148 O O . GLY A 1 395 ? 15.202 -7.848 9.062 1.00 75.31 395 GLY A O 1
ATOM 3149 N N . ILE A 1 396 ? 14.411 -7.173 7.046 1.00 86.19 396 ILE A N 1
ATOM 3150 C CA . ILE A 1 396 ? 14.725 -8.396 6.296 1.00 86.19 396 ILE A CA 1
ATOM 3151 C C . ILE A 1 396 ? 16.182 -8.800 6.516 1.00 86.19 396 ILE A C 1
ATOM 3153 O O . ILE A 1 396 ? 16.463 -9.947 6.858 1.00 86.19 396 ILE A O 1
ATOM 3157 N N . GLU A 1 397 ? 17.113 -7.851 6.402 1.00 87.25 397 GLU A N 1
ATOM 3158 C CA . GLU A 1 397 ? 18.537 -8.095 6.618 1.00 87.25 397 GLU A CA 1
ATOM 3159 C C . GLU A 1 397 ? 18.825 -8.519 8.060 1.00 87.25 397 GLU A C 1
ATOM 3161 O O . GLU A 1 397 ? 19.629 -9.418 8.290 1.00 87.25 397 GLU A O 1
ATOM 3166 N N . GLY A 1 398 ? 18.152 -7.917 9.041 1.00 87.62 398 GLY A N 1
ATOM 3167 C CA . GLY A 1 398 ? 18.306 -8.274 10.450 1.00 87.62 398 GLY A CA 1
ATOM 3168 C C . GLY A 1 398 ? 17.788 -9.677 10.764 1.00 87.62 398 GLY A C 1
ATOM 3169 O O . GLY A 1 398 ? 18.478 -10.446 11.437 1.00 87.62 398 GLY A O 1
ATOM 3170 N N . GLN A 1 399 ? 16.605 -10.024 10.250 1.00 88.19 399 GLN A N 1
ATOM 3171 C CA . GLN A 1 399 ? 16.012 -11.358 10.374 1.00 88.19 399 GLN A CA 1
ATOM 3172 C C . GLN A 1 399 ? 16.900 -12.411 9.703 1.00 88.19 399 GLN A C 1
ATOM 3174 O O . GLN A 1 399 ? 17.195 -13.444 10.307 1.00 88.19 399 GLN A O 1
ATOM 3179 N N . LEU A 1 400 ? 17.410 -12.105 8.508 1.00 91.00 400 LEU A N 1
ATOM 3180 C CA . LEU A 1 400 ? 18.304 -12.985 7.768 1.00 91.00 400 LEU A CA 1
ATOM 3181 C C . LEU A 1 400 ? 19.640 -13.194 8.487 1.00 91.00 400 LEU A C 1
ATOM 3183 O O . LEU A 1 400 ? 20.068 -14.329 8.676 1.00 91.00 400 LEU A O 1
ATOM 3187 N N . LEU A 1 401 ? 20.289 -12.120 8.948 1.00 90.75 401 LEU A N 1
ATOM 3188 C CA . LEU A 1 401 ? 21.537 -12.204 9.716 1.00 90.75 401 LEU A CA 1
ATOM 3189 C C . LEU A 1 401 ? 21.340 -12.966 11.035 1.00 90.75 401 LEU A C 1
ATOM 3191 O O . LEU A 1 401 ? 22.218 -13.721 11.458 1.00 90.75 401 LEU A O 1
ATOM 3195 N N . LEU A 1 402 ? 20.177 -12.818 11.676 1.00 89.00 402 LEU A N 1
ATOM 3196 C CA . LEU A 1 402 ? 19.818 -13.595 12.859 1.00 89.00 402 LEU A CA 1
ATOM 3197 C C . LEU A 1 402 ? 19.647 -15.087 12.536 1.00 89.00 402 LEU A C 1
ATOM 3199 O O . LEU A 1 402 ? 20.122 -15.919 13.312 1.00 89.00 402 LEU A O 1
ATOM 3203 N N . GLY A 1 403 ? 19.016 -15.422 11.408 1.00 88.44 403 GLY A N 1
ATOM 3204 C CA . GLY A 1 403 ? 18.928 -16.789 10.889 1.00 88.44 403 GLY A CA 1
ATOM 3205 C C . GLY A 1 403 ? 20.315 -17.375 10.618 1.00 88.44 403 GLY A C 1
ATOM 3206 O O . GLY A 1 403 ? 20.686 -18.396 11.195 1.00 88.44 403 GLY A O 1
ATOM 3207 N N . LEU A 1 404 ? 21.146 -16.659 9.861 1.00 89.88 404 LEU A N 1
ATOM 3208 C CA . LEU A 1 404 ? 22.525 -17.044 9.539 1.00 89.88 404 LEU A CA 1
ATOM 3209 C C . LEU A 1 404 ? 23.413 -17.240 10.775 1.00 89.88 404 LEU A C 1
ATOM 3211 O O . LEU A 1 404 ? 24.353 -18.025 10.743 1.00 89.88 404 LEU A O 1
ATOM 3215 N N . LYS A 1 405 ? 23.143 -16.527 11.873 1.00 88.31 405 LYS A N 1
ATOM 3216 C CA . LYS A 1 405 ? 23.847 -16.710 13.151 1.00 88.31 405 LYS A CA 1
ATOM 3217 C C . LYS A 1 405 ? 23.404 -17.974 13.897 1.00 88.31 405 LYS A C 1
ATOM 3219 O O . LYS A 1 405 ? 24.190 -18.547 14.650 1.00 88.31 405 LYS A O 1
ATOM 3224 N N . ARG A 1 406 ? 22.126 -18.346 13.789 1.00 87.06 406 ARG A N 1
ATOM 3225 C CA . ARG A 1 406 ? 21.531 -19.481 14.520 1.00 87.06 406 ARG A CA 1
ATOM 3226 C C . ARG A 1 406 ? 21.820 -20.819 13.850 1.00 87.06 406 ARG A C 1
ATOM 3228 O O . ARG A 1 406 ? 21.949 -21.821 14.549 1.00 87.06 406 ARG A O 1
ATOM 3235 N N . HIS A 1 407 ? 21.909 -20.817 12.526 1.00 84.00 407 HIS A N 1
ATOM 3236 C CA . HIS A 1 407 ? 22.061 -22.013 11.709 1.00 84.00 407 HIS A CA 1
ATOM 3237 C C . HIS A 1 407 ? 23.517 -22.233 11.279 1.00 84.00 407 HIS A C 1
ATOM 3239 O O . HIS A 1 407 ? 24.373 -21.357 11.407 1.00 84.00 407 HIS A O 1
ATOM 3245 N N . LYS A 1 408 ? 23.829 -23.450 10.818 1.00 78.12 408 LYS A N 1
ATOM 3246 C CA . LYS A 1 408 ? 25.171 -23.780 10.314 1.00 78.12 408 LYS A CA 1
ATOM 3247 C C . LYS A 1 408 ? 25.425 -23.045 8.985 1.00 78.12 408 LYS A C 1
ATOM 3249 O O . LYS A 1 408 ? 24.469 -22.811 8.255 1.00 78.12 408 LYS A O 1
ATOM 3254 N N . PRO A 1 409 ? 26.686 -22.771 8.598 1.00 74.75 409 PRO A N 1
ATOM 3255 C CA . PRO A 1 409 ? 27.000 -22.042 7.360 1.00 74.75 409 PRO A CA 1
ATOM 3256 C C . PRO A 1 409 ? 26.407 -22.631 6.069 1.00 74.75 409 PRO A C 1
ATOM 3258 O O . PRO A 1 409 ? 26.151 -21.893 5.126 1.00 74.75 409 PRO A O 1
ATOM 3261 N N . ASN A 1 410 ? 26.162 -23.945 6.029 1.00 79.56 410 ASN A N 1
ATOM 3262 C CA . ASN A 1 410 ? 25.572 -24.626 4.869 1.00 79.56 410 ASN A CA 1
ATOM 3263 C C . ASN A 1 410 ? 24.038 -24.716 4.931 1.00 79.56 410 ASN A C 1
ATOM 3265 O O . ASN A 1 410 ? 23.412 -25.189 3.989 1.00 79.56 410 ASN A O 1
ATOM 3269 N N . ASP A 1 411 ? 23.430 -24.286 6.034 1.00 86.31 411 ASP A N 1
ATOM 3270 C CA . ASP A 1 411 ? 21.996 -24.380 6.289 1.00 86.31 411 ASP A CA 1
ATOM 3271 C C . ASP A 1 411 ? 21.293 -23.057 5.936 1.00 86.31 411 ASP A C 1
ATOM 3273 O O . ASP A 1 411 ? 20.720 -22.355 6.772 1.00 86.31 411 ASP A O 1
ATOM 3277 N N . LEU A 1 412 ? 21.430 -22.679 4.662 1.00 89.19 412 LEU A N 1
ATOM 3278 C CA . LEU A 1 412 ? 20.977 -21.393 4.125 1.00 89.19 412 LEU A CA 1
ATOM 3279 C C . LEU A 1 412 ? 19.448 -21.290 4.043 1.00 89.19 412 LEU A C 1
ATOM 3281 O O . LEU A 1 412 ? 18.897 -20.199 4.184 1.00 89.19 412 LEU A O 1
ATOM 3285 N N . VAL A 1 413 ? 18.763 -22.421 3.850 1.00 90.19 413 VAL A N 1
ATOM 3286 C CA . VAL A 1 413 ? 17.297 -22.480 3.763 1.00 90.19 413 VAL A CA 1
ATOM 3287 C C . VAL A 1 413 ? 16.675 -22.073 5.094 1.00 90.19 413 VAL A C 1
ATOM 3289 O O . VAL A 1 413 ? 15.894 -21.127 5.131 1.00 90.19 413 VAL A O 1
ATOM 3292 N N . ASN A 1 414 ? 17.101 -22.691 6.199 1.00 87.94 414 ASN A N 1
ATOM 3293 C CA . ASN A 1 414 ? 16.594 -22.341 7.526 1.00 87.94 414 ASN A CA 1
ATOM 3294 C C . ASN A 1 414 ? 16.943 -20.894 7.920 1.00 87.94 414 ASN A C 1
ATOM 3296 O O . ASN A 1 414 ? 16.187 -20.233 8.632 1.00 87.94 414 ASN A O 1
ATOM 3300 N N . ALA A 1 415 ? 18.069 -20.358 7.432 1.00 88.88 415 ALA A N 1
ATOM 3301 C CA . ALA A 1 415 ? 18.397 -18.949 7.628 1.00 88.88 415 ALA A CA 1
ATOM 3302 C C . ALA A 1 415 ? 17.407 -18.009 6.911 1.00 88.88 415 ALA A C 1
ATOM 3304 O O . ALA A 1 415 ? 16.982 -17.014 7.502 1.00 88.88 415 ALA A O 1
ATOM 3305 N N . LEU A 1 416 ? 17.010 -18.339 5.676 1.00 88.12 416 LEU A N 1
ATOM 3306 C CA . LEU A 1 416 ? 15.977 -17.614 4.926 1.00 88.12 416 LEU A CA 1
ATOM 3307 C C . LEU A 1 416 ? 14.585 -17.783 5.546 1.00 88.12 416 LEU A C 1
ATOM 3309 O O . LEU A 1 416 ? 13.815 -16.829 5.555 1.00 88.12 416 LEU A O 1
ATOM 3313 N N . GLU A 1 417 ? 14.262 -18.949 6.105 1.00 87.94 417 GLU A N 1
ATOM 3314 C CA . GLU A 1 417 ? 12.998 -19.191 6.820 1.00 87.94 417 GLU A CA 1
ATOM 3315 C C . GLU A 1 417 ? 12.843 -18.367 8.102 1.00 87.94 417 GLU A C 1
ATOM 3317 O O . GLU A 1 417 ? 11.728 -18.195 8.594 1.00 87.94 417 GLU A O 1
ATOM 3322 N N . GLY A 1 418 ? 13.934 -17.785 8.610 1.00 84.56 418 GLY A N 1
ATOM 3323 C CA . GLY A 1 418 ? 13.873 -16.755 9.644 1.00 84.56 418 GLY A CA 1
ATOM 3324 C C . GLY A 1 418 ? 13.130 -15.488 9.201 1.00 84.56 418 GLY A C 1
ATOM 3325 O O . GLY A 1 418 ? 12.663 -14.734 10.056 1.00 84.56 418 GLY A O 1
ATOM 3326 N N . ILE A 1 419 ? 13.005 -15.268 7.887 1.00 87.19 419 ILE A N 1
ATOM 3327 C CA . ILE A 1 419 ? 12.178 -14.224 7.285 1.00 87.19 419 ILE A CA 1
ATOM 3328 C C . ILE A 1 419 ? 10.746 -14.748 7.140 1.00 87.19 419 ILE A C 1
ATOM 3330 O O . ILE A 1 419 ? 10.520 -15.862 6.650 1.00 87.19 419 ILE A O 1
ATOM 3334 N N . SER A 1 420 ? 9.765 -13.920 7.512 1.00 83.19 420 SER A N 1
ATOM 3335 C CA . SER A 1 420 ? 8.347 -14.274 7.366 1.00 83.19 420 SER A CA 1
ATOM 3336 C C . SER A 1 420 ? 8.017 -14.726 5.932 1.00 83.19 420 SER A C 1
ATOM 3338 O O . SER A 1 420 ? 8.591 -14.220 4.964 1.00 83.19 420 SER A O 1
ATOM 3340 N N . LEU A 1 421 ? 7.105 -15.695 5.786 1.00 83.19 421 LEU A N 1
ATOM 3341 C CA . LEU A 1 421 ? 6.698 -16.218 4.473 1.00 83.19 421 LEU A CA 1
ATOM 3342 C C . LEU A 1 421 ? 6.241 -15.084 3.545 1.00 83.19 421 LEU A C 1
ATOM 3344 O O . LEU A 1 421 ? 6.735 -14.950 2.433 1.00 83.19 421 LEU A O 1
ATOM 3348 N N . ASN A 1 422 ? 5.388 -14.219 4.073 1.00 76.44 422 ASN A N 1
ATOM 3349 C CA . ASN A 1 422 ? 4.781 -13.069 3.412 1.00 76.44 422 ASN A CA 1
ATOM 3350 C C . ASN A 1 422 ? 5.834 -12.117 2.829 1.00 76.44 422 ASN A C 1
ATOM 3352 O O . ASN A 1 422 ? 5.771 -11.726 1.667 1.00 76.44 422 ASN A O 1
ATOM 3356 N N . THR A 1 423 ? 6.887 -11.843 3.598 1.00 80.50 423 THR A N 1
ATOM 3357 C CA . THR A 1 423 ? 8.030 -11.053 3.135 1.00 80.50 423 THR A CA 1
ATOM 3358 C C . THR A 1 423 ? 8.827 -11.750 2.031 1.00 80.50 423 THR A C 1
ATOM 3360 O O . THR A 1 423 ? 9.307 -11.091 1.110 1.00 80.50 423 THR A O 1
ATOM 3363 N N . ARG A 1 424 ? 8.980 -13.079 2.096 1.00 87.94 424 ARG A N 1
ATOM 3364 C CA . ARG A 1 424 ? 9.693 -13.847 1.062 1.00 87.94 424 ARG A CA 1
ATOM 3365 C C . ARG A 1 424 ? 8.905 -13.938 -0.246 1.00 87.94 424 ARG A C 1
ATOM 3367 O O . ARG A 1 424 ? 9.520 -13.884 -1.311 1.00 87.94 424 ARG A O 1
ATOM 3374 N N . LEU A 1 425 ? 7.577 -14.048 -0.174 1.00 88.50 425 LEU A N 1
ATOM 3375 C CA . LEU A 1 425 ? 6.700 -14.167 -1.344 1.00 88.50 425 LEU A CA 1
ATOM 3376 C C . LEU A 1 425 ? 6.814 -12.967 -2.290 1.00 88.50 425 LEU A C 1
ATOM 3378 O O . LEU A 1 425 ? 6.813 -13.157 -3.501 1.00 88.50 425 LEU A O 1
ATOM 3382 N N . ILE A 1 426 ? 7.062 -11.764 -1.770 1.00 86.12 426 ILE A N 1
ATOM 3383 C CA . ILE A 1 426 ? 7.285 -10.555 -2.584 1.00 86.12 426 ILE A CA 1
ATOM 3384 C C . ILE A 1 426 ? 8.387 -10.739 -3.618 1.00 86.12 426 ILE A C 1
ATOM 3386 O O . ILE A 1 426 ? 8.276 -10.243 -4.737 1.00 86.12 426 ILE A O 1
ATOM 3390 N N . TYR A 1 427 ? 9.470 -11.437 -3.266 1.00 91.44 427 TYR A N 1
ATOM 3391 C CA . TYR A 1 427 ? 10.548 -11.691 -4.216 1.00 91.44 427 TYR A CA 1
ATOM 3392 C C . TYR A 1 427 ? 10.049 -12.546 -5.381 1.00 91.44 427 TYR A C 1
ATOM 3394 O O . TYR A 1 427 ? 10.291 -12.208 -6.541 1.00 91.44 427 TYR A O 1
ATOM 3402 N N . LEU A 1 428 ? 9.310 -13.614 -5.074 1.00 93.00 428 LEU A N 1
ATOM 3403 C CA . LEU A 1 428 ? 8.740 -14.526 -6.064 1.00 93.00 428 LEU A CA 1
ATOM 3404 C C . LEU A 1 428 ? 7.712 -13.816 -6.948 1.00 93.00 428 LEU A C 1
ATOM 3406 O O . LEU A 1 428 ? 7.803 -13.884 -8.173 1.00 93.00 428 LEU A O 1
ATOM 3410 N N . HIS A 1 429 ? 6.792 -13.070 -6.346 1.00 90.62 429 HIS A N 1
ATOM 3411 C CA . HIS A 1 429 ? 5.758 -12.344 -7.072 1.00 90.62 429 HIS A CA 1
ATOM 3412 C C . HIS A 1 429 ? 6.322 -11.184 -7.894 1.00 90.62 429 HIS A C 1
ATOM 3414 O O . HIS A 1 429 ? 5.840 -10.910 -8.992 1.00 90.62 429 HIS A O 1
ATOM 3420 N N . SER A 1 430 ? 7.391 -10.529 -7.431 1.00 92.31 430 SER A N 1
ATOM 3421 C CA . SER A 1 430 ? 8.127 -9.554 -8.239 1.00 92.31 430 SER A CA 1
ATOM 3422 C C . SER A 1 430 ? 8.717 -10.214 -9.491 1.00 92.31 430 SER A C 1
ATOM 3424 O O . SER A 1 430 ? 8.677 -9.631 -10.571 1.00 92.31 430 SER A O 1
ATOM 3426 N N . TYR A 1 431 ? 9.200 -11.459 -9.397 1.00 96.19 431 TYR A N 1
ATOM 3427 C CA . TYR A 1 431 ? 9.645 -12.208 -10.576 1.00 96.19 431 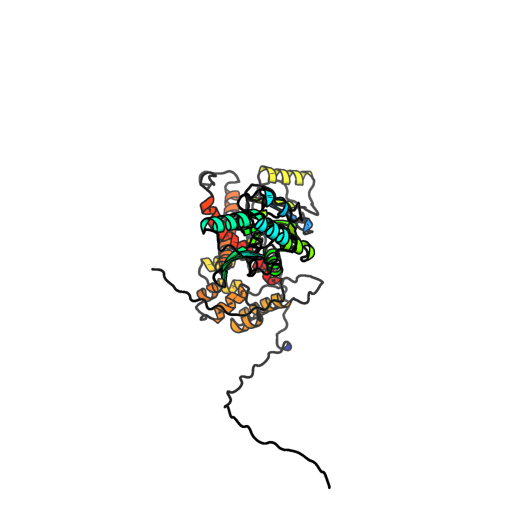TYR A CA 1
ATOM 3428 C C . TYR A 1 431 ? 8.488 -12.637 -11.492 1.00 96.19 431 TYR A C 1
ATOM 3430 O O . TYR A 1 431 ? 8.607 -12.517 -12.709 1.00 96.19 431 TYR A O 1
ATOM 3438 N N . GLN A 1 432 ? 7.344 -13.055 -10.942 1.00 96.25 432 GLN A N 1
ATOM 3439 C CA . GLN A 1 432 ? 6.135 -13.303 -11.742 1.00 96.25 432 GLN A CA 1
ATOM 3440 C C . GLN A 1 432 ? 5.682 -12.037 -12.481 1.00 96.25 432 GLN A C 1
ATOM 3442 O O . GLN A 1 432 ? 5.422 -12.090 -13.678 1.00 96.25 432 GLN A O 1
ATOM 3447 N N . SER A 1 433 ? 5.681 -10.890 -11.795 1.00 95.75 433 SER A N 1
ATOM 3448 C CA . SER A 1 433 ? 5.354 -9.573 -12.361 1.00 95.75 433 SER A CA 1
ATOM 3449 C C . SER A 1 433 ? 6.302 -9.205 -13.510 1.00 95.75 433 SER A C 1
ATOM 3451 O O . SER A 1 433 ? 5.874 -8.688 -14.538 1.00 95.75 433 SER A O 1
ATOM 3453 N N . TYR A 1 434 ? 7.595 -9.515 -13.356 1.00 96.69 434 TYR A N 1
ATOM 3454 C CA . TYR A 1 434 ? 8.610 -9.306 -14.391 1.00 96.69 434 TYR A CA 1
ATOM 3455 C C . TYR A 1 434 ? 8.301 -10.136 -15.642 1.00 96.69 434 TYR A C 1
ATOM 3457 O O . TYR A 1 434 ? 8.252 -9.600 -16.749 1.00 96.69 434 TYR A O 1
ATOM 3465 N N . VAL A 1 435 ? 8.030 -11.434 -15.471 1.00 98.00 435 VAL A N 1
ATOM 3466 C CA . VAL A 1 435 ? 7.648 -12.317 -16.582 1.00 98.00 435 VAL A CA 1
ATOM 3467 C C . VAL A 1 435 ? 6.353 -11.835 -17.239 1.00 98.00 435 VAL A C 1
ATOM 3469 O O . VAL A 1 435 ? 6.291 -11.762 -18.464 1.00 98.00 435 VAL A O 1
ATOM 3472 N N . TRP A 1 436 ? 5.351 -11.452 -16.444 1.00 97.81 436 TRP A N 1
ATOM 3473 C CA . TRP A 1 436 ? 4.064 -10.956 -16.929 1.00 97.81 436 TRP A CA 1
ATOM 3474 C C . TRP A 1 436 ? 4.230 -9.727 -17.826 1.00 97.81 436 TRP A C 1
ATOM 3476 O O . TRP A 1 436 ? 3.738 -9.734 -18.953 1.00 97.81 436 TRP A O 1
ATOM 3486 N N . ASN A 1 437 ? 4.999 -8.720 -17.391 1.00 97.94 437 ASN A N 1
ATOM 3487 C CA . ASN A 1 437 ? 5.254 -7.519 -18.194 1.00 97.94 437 ASN A CA 1
ATOM 3488 C C . ASN A 1 437 ? 5.869 -7.875 -19.558 1.00 97.94 437 ASN A C 1
ATOM 3490 O O . ASN A 1 437 ? 5.395 -7.413 -20.595 1.00 97.94 437 ASN A O 1
ATOM 3494 N N . HIS A 1 438 ? 6.884 -8.747 -19.575 1.00 98.12 438 HIS A N 1
ATOM 3495 C CA . HIS A 1 438 ? 7.522 -9.186 -20.818 1.00 98.12 438 HIS A CA 1
ATOM 3496 C C . HIS A 1 438 ? 6.576 -9.971 -21.736 1.00 98.12 438 HIS A C 1
ATOM 3498 O O . HIS A 1 438 ? 6.601 -9.772 -22.953 1.00 98.12 438 HIS A O 1
ATOM 3504 N N . VAL A 1 439 ? 5.740 -10.850 -21.176 1.00 97.56 439 VAL A N 1
ATOM 3505 C CA . VAL A 1 439 ? 4.748 -11.620 -21.941 1.00 97.56 439 VAL A CA 1
ATOM 3506 C C . VAL A 1 439 ? 3.696 -10.696 -22.547 1.00 97.56 439 VAL A C 1
ATOM 3508 O O . VAL A 1 439 ? 3.391 -10.832 -23.730 1.00 97.56 439 VAL A O 1
ATOM 3511 N N . VAL A 1 440 ? 3.189 -9.725 -21.786 1.00 97.00 440 VAL A N 1
ATOM 3512 C CA . VAL A 1 440 ? 2.189 -8.760 -22.266 1.00 97.00 440 VAL A CA 1
ATOM 3513 C C . VAL A 1 440 ? 2.746 -7.882 -23.375 1.00 97.00 440 VAL A C 1
ATOM 3515 O O . VAL A 1 440 ? 2.123 -7.766 -24.430 1.00 97.00 440 VAL A O 1
ATOM 3518 N N . SER A 1 441 ? 3.953 -7.345 -23.198 1.00 97.50 441 SER A N 1
ATOM 3519 C CA . SER A 1 441 ? 4.629 -6.574 -24.246 1.00 97.50 441 SER A CA 1
ATOM 3520 C C . SER A 1 441 ? 4.820 -7.391 -25.518 1.00 97.50 441 SER A C 1
ATOM 3522 O O . SER A 1 441 ? 4.505 -6.929 -26.613 1.00 97.50 441 SER A O 1
ATOM 3524 N N . ARG A 1 442 ? 5.254 -8.650 -25.390 1.00 97.12 442 ARG A N 1
ATOM 3525 C CA . ARG A 1 442 ? 5.390 -9.554 -26.535 1.00 97.12 442 ARG A CA 1
ATOM 3526 C C . ARG A 1 442 ? 4.045 -9.833 -27.214 1.00 97.12 442 ARG A C 1
ATOM 3528 O O . ARG A 1 442 ? 3.965 -9.753 -28.437 1.00 97.12 442 ARG A O 1
ATOM 3535 N N . ARG A 1 443 ? 2.990 -10.119 -26.444 1.00 96.44 443 ARG A N 1
ATOM 3536 C CA . ARG A 1 443 ? 1.634 -10.397 -26.952 1.00 96.44 443 ARG A CA 1
ATOM 3537 C C . ARG A 1 443 ? 1.066 -9.209 -27.726 1.00 96.44 443 ARG A C 1
ATOM 3539 O O . ARG A 1 443 ? 0.453 -9.413 -28.774 1.00 96.44 443 ARG A O 1
ATOM 3546 N N . LEU A 1 444 ? 1.265 -7.990 -27.231 1.00 94.69 444 LEU A N 1
ATOM 3547 C CA . LEU A 1 444 ? 0.811 -6.771 -27.901 1.00 94.69 444 LEU A CA 1
ATOM 3548 C C . LEU A 1 444 ? 1.624 -6.480 -29.162 1.00 94.69 444 LEU A C 1
ATOM 3550 O O . LEU A 1 444 ? 1.044 -6.151 -30.194 1.00 94.69 444 LEU A O 1
ATOM 3554 N N . LYS A 1 445 ? 2.943 -6.670 -29.106 1.00 94.88 445 LYS A N 1
ATOM 3555 C CA . LYS A 1 445 ? 3.832 -6.461 -30.250 1.00 94.88 445 LYS A CA 1
ATOM 3556 C C . LYS A 1 445 ? 3.574 -7.440 -31.398 1.00 94.88 445 LYS A C 1
ATOM 3558 O O . LYS A 1 445 ? 3.633 -7.044 -32.557 1.00 94.88 445 LYS A O 1
ATOM 3563 N N . GLU A 1 446 ? 3.314 -8.711 -31.090 1.00 95.75 446 GLU A N 1
ATOM 3564 C CA . GLU A 1 446 ? 3.119 -9.755 -32.106 1.00 95.75 446 GLU A CA 1
ATOM 3565 C C . GLU A 1 446 ? 1.697 -9.767 -32.693 1.00 95.75 446 GLU A C 1
ATOM 3567 O O . GLU A 1 446 ? 1.543 -9.995 -33.891 1.00 95.75 446 GLU A O 1
ATOM 3572 N N . TYR A 1 447 ? 0.662 -9.505 -31.885 1.00 94.81 447 TYR A N 1
ATOM 3573 C CA . TYR A 1 447 ? -0.735 -9.735 -32.292 1.00 94.81 447 TYR A CA 1
ATOM 3574 C C . TYR A 1 447 ? -1.661 -8.517 -32.108 1.00 94.81 447 TYR A C 1
ATOM 3576 O O . TYR A 1 447 ? -2.844 -8.578 -32.444 1.00 94.81 447 TYR A O 1
ATOM 3584 N N . GLY A 1 448 ? -1.154 -7.393 -31.595 1.00 92.19 448 GLY A N 1
ATOM 3585 C CA . GLY A 1 448 ? -1.941 -6.186 -31.340 1.00 92.19 448 GLY A CA 1
ATOM 3586 C C . GLY A 1 448 ? -2.891 -6.310 -30.143 1.00 92.19 448 GLY A C 1
ATOM 3587 O O . GLY A 1 448 ? -2.824 -7.251 -29.361 1.00 92.19 448 GLY A O 1
ATOM 3588 N N . TYR A 1 449 ? -3.796 -5.345 -29.980 1.00 88.44 449 TYR A N 1
ATOM 3589 C CA . TYR A 1 449 ? -4.679 -5.240 -28.805 1.00 88.44 449 TYR A CA 1
ATOM 3590 C C . TYR A 1 449 ? -6.034 -5.954 -28.956 1.00 88.44 449 TYR A C 1
ATOM 3592 O O . TYR A 1 449 ? -6.858 -5.901 -28.046 1.00 88.44 449 TYR A O 1
ATOM 3600 N N . LYS A 1 450 ? -6.308 -6.588 -30.103 1.00 91.19 450 LYS A N 1
ATOM 3601 C CA . LYS A 1 450 ? -7.563 -7.324 -30.315 1.00 91.19 450 LYS A CA 1
ATOM 3602 C C . LYS A 1 450 ? -7.430 -8.767 -29.805 1.00 91.19 450 LYS A C 1
ATOM 3604 O O . LYS A 1 450 ? -6.357 -9.352 -29.993 1.00 91.19 450 LYS A O 1
ATOM 3609 N N . PRO A 1 451 ? -8.488 -9.345 -29.205 1.00 93.25 451 PRO A N 1
ATOM 3610 C CA . PRO A 1 451 ? -8.494 -10.756 -28.834 1.00 93.25 451 PRO A CA 1
ATOM 3611 C C . PRO A 1 451 ? -8.314 -11.657 -30.059 1.00 93.25 451 PRO A C 1
ATOM 3613 O O . PRO A 1 451 ? -8.885 -11.388 -31.121 1.00 93.25 451 PRO A O 1
ATOM 3616 N N . ILE A 1 452 ? -7.543 -12.729 -29.902 1.00 95.75 452 ILE A N 1
ATOM 3617 C CA . ILE A 1 452 ? -7.345 -13.775 -30.910 1.00 95.75 452 ILE A CA 1
ATOM 3618 C C . ILE A 1 452 ? -7.745 -15.144 -30.349 1.00 95.75 452 ILE A C 1
ATOM 3620 O O . ILE A 1 452 ? -7.822 -15.342 -29.137 1.00 95.75 452 ILE A O 1
ATOM 3624 N N . VAL A 1 453 ? -7.996 -16.110 -31.236 1.00 95.75 453 VAL A N 1
ATOM 3625 C CA . VAL A 1 453 ? -8.284 -17.494 -30.828 1.00 95.75 453 VAL A CA 1
ATOM 3626 C C . VAL A 1 453 ? -7.101 -18.042 -30.027 1.00 95.75 453 VAL A C 1
ATOM 3628 O O . VAL A 1 453 ? -5.974 -18.050 -30.518 1.00 95.75 453 VAL A O 1
ATOM 3631 N N . GLY A 1 454 ? -7.376 -18.511 -28.809 1.00 93.81 454 GLY A N 1
ATOM 3632 C CA . GLY A 1 454 ? -6.372 -19.016 -27.870 1.00 93.81 454 GLY A CA 1
ATOM 3633 C C . GLY A 1 454 ? -6.016 -18.050 -26.737 1.00 93.81 454 GLY A C 1
ATOM 3634 O O . GLY A 1 454 ? -5.368 -18.482 -25.786 1.00 93.81 454 GLY A O 1
ATOM 3635 N N . ASP A 1 455 ? -6.451 -16.784 -26.791 1.00 94.62 455 ASP A N 1
ATOM 3636 C CA . ASP A 1 455 ? -6.338 -15.885 -25.639 1.00 94.62 455 ASP A CA 1
ATOM 3637 C C . ASP A 1 455 ? -7.233 -16.352 -24.482 1.00 94.62 455 ASP A C 1
ATOM 3639 O O . ASP A 1 455 ? -8.348 -16.841 -24.683 1.00 94.62 455 ASP A O 1
ATOM 3643 N N . LEU A 1 456 ? -6.745 -16.146 -23.260 1.00 93.25 456 LEU A N 1
ATOM 3644 C CA . LEU A 1 456 ? -7.518 -16.349 -22.040 1.00 93.25 456 LEU A CA 1
ATOM 3645 C C . LEU A 1 456 ? -8.366 -15.105 -21.760 1.00 93.25 456 LEU A C 1
ATOM 3647 O O . LEU A 1 456 ? -7.859 -13.982 -21.788 1.00 93.25 456 LEU A O 1
ATOM 3651 N N . VAL A 1 457 ? -9.646 -15.318 -21.463 1.00 89.88 457 VAL A N 1
ATOM 3652 C CA . VAL A 1 457 ? -10.607 -14.271 -21.100 1.00 89.88 457 VAL A CA 1
ATOM 3653 C C . VAL A 1 457 ? -11.241 -14.605 -19.756 1.00 89.88 457 VAL A C 1
ATOM 3655 O O . VAL A 1 457 ? -11.399 -15.777 -19.421 1.00 89.88 457 VAL A O 1
ATOM 3658 N N . PHE A 1 458 ? -11.586 -13.578 -18.985 1.00 84.19 458 PHE A N 1
ATOM 3659 C CA . PHE A 1 458 ? -12.355 -13.747 -17.756 1.00 84.19 458 PHE A CA 1
ATOM 3660 C C . PHE A 1 458 ? -13.845 -13.841 -18.100 1.00 84.19 458 PHE A C 1
ATOM 3662 O O . PHE A 1 458 ? -14.358 -12.962 -18.794 1.00 84.19 458 PHE A O 1
ATOM 3669 N N . ASP A 1 459 ? -14.526 -14.882 -17.618 1.00 83.00 459 ASP A N 1
ATOM 3670 C CA . ASP A 1 459 ? -15.989 -14.933 -17.600 1.00 83.00 459 ASP A CA 1
ATOM 3671 C C . ASP A 1 459 ? -16.477 -14.298 -16.293 1.00 83.00 459 ASP A C 1
ATOM 3673 O O . ASP A 1 459 ? -16.132 -14.744 -15.199 1.00 83.00 459 ASP A O 1
ATOM 3677 N N . GLU A 1 460 ? -17.266 -13.230 -16.397 1.00 65.38 460 GLU A N 1
ATOM 3678 C CA . GLU A 1 460 ? -17.831 -12.535 -15.236 1.00 65.38 460 GLU A CA 1
ATOM 3679 C C . GLU A 1 460 ? -18.808 -13.423 -14.437 1.00 65.38 460 GLU A C 1
ATOM 3681 O O . GLU A 1 460 ? -19.111 -13.112 -13.285 1.00 65.38 460 GLU A O 1
ATOM 3686 N N . ASN A 1 461 ? -19.280 -14.535 -15.017 1.00 59.25 461 ASN A N 1
ATOM 3687 C CA . ASN A 1 461 ? -20.208 -15.470 -14.376 1.00 59.25 461 ASN A CA 1
ATOM 3688 C C . ASN A 1 461 ? -19.526 -16.579 -13.559 1.00 59.25 461 ASN A C 1
ATOM 3690 O O . ASN A 1 461 ? -20.213 -17.251 -12.790 1.00 59.25 461 ASN A O 1
ATOM 3694 N N . ASP A 1 462 ? -18.208 -16.766 -13.679 1.00 56.00 462 ASP A N 1
ATOM 3695 C CA . ASP A 1 462 ? -17.489 -17.898 -13.068 1.00 56.00 462 ASP A CA 1
ATOM 3696 C C . ASP A 1 462 ? -17.143 -17.708 -11.576 1.00 56.00 462 ASP A C 1
ATOM 3698 O O . ASP A 1 462 ? -16.354 -18.464 -11.020 1.00 56.00 462 ASP A O 1
ATOM 3702 N N . GLY A 1 463 ? -17.767 -16.745 -10.887 1.00 47.62 463 GLY A N 1
ATOM 3703 C CA . GLY A 1 463 ? -17.635 -16.592 -9.435 1.00 47.62 463 GLY A CA 1
ATOM 3704 C C . GLY A 1 463 ? -16.202 -16.263 -9.009 1.00 47.62 463 GLY A C 1
ATOM 3705 O O . GLY A 1 463 ? -15.450 -17.118 -8.554 1.00 47.62 463 GLY A O 1
ATOM 3706 N N . LEU A 1 464 ? -15.837 -14.983 -9.101 1.00 48.97 464 LEU A N 1
ATOM 3707 C CA . LEU A 1 464 ? -14.528 -14.447 -8.694 1.00 48.97 464 LEU A CA 1
ATOM 3708 C C . LEU A 1 464 ? -14.187 -14.643 -7.201 1.00 48.97 464 LEU A C 1
ATOM 3710 O O . LEU A 1 464 ? -13.071 -14.323 -6.798 1.00 48.97 464 LEU A O 1
ATOM 3714 N N . ASP A 1 465 ? -15.102 -15.173 -6.392 1.00 49.22 465 ASP A N 1
ATOM 3715 C CA . ASP A 1 465 ? -14.973 -15.225 -4.936 1.00 49.22 465 ASP A CA 1
ATOM 3716 C C . ASP A 1 465 ? -13.836 -16.159 -4.464 1.00 49.22 465 ASP A C 1
ATOM 3718 O O . ASP A 1 465 ? -13.103 -15.795 -3.549 1.00 49.22 465 ASP A O 1
ATOM 3722 N N . GLU A 1 466 ? -13.589 -17.308 -5.114 1.00 43.03 466 GLU A N 1
ATOM 3723 C CA . GLU A 1 466 ? -12.530 -18.245 -4.668 1.00 43.03 466 GLU A CA 1
ATOM 3724 C C . GLU A 1 466 ? -11.108 -17.814 -5.085 1.00 43.03 466 GLU A C 1
ATOM 3726 O O . GLU A 1 466 ? -10.132 -18.046 -4.363 1.00 43.03 466 GLU A O 1
ATOM 3731 N N . VAL A 1 467 ? -10.962 -17.156 -6.241 1.00 45.78 467 VAL A N 1
ATOM 3732 C CA . VAL A 1 467 ? -9.652 -16.676 -6.720 1.00 45.78 467 VAL A CA 1
ATOM 3733 C C . VAL A 1 467 ? -9.290 -15.339 -6.065 1.00 45.78 467 VAL A C 1
ATOM 3735 O O . VAL A 1 467 ? -8.114 -15.121 -5.762 1.00 45.78 467 VAL A O 1
ATOM 3738 N N . SER A 1 468 ? -10.281 -14.478 -5.790 1.00 43.56 468 SER A N 1
ATOM 3739 C CA . SER A 1 468 ? -10.083 -13.207 -5.078 1.00 43.56 468 SER A CA 1
ATOM 3740 C C . SER A 1 468 ? -9.532 -13.445 -3.681 1.00 43.56 468 SER A C 1
ATOM 3742 O O . SER A 1 468 ? -8.490 -12.888 -3.377 1.00 43.56 468 SER A O 1
ATOM 3744 N N . GLU A 1 469 ? -10.110 -14.349 -2.876 1.00 42.00 469 GLU A N 1
ATOM 3745 C CA . GLU A 1 469 ? -9.628 -14.592 -1.503 1.00 42.00 469 GLU A CA 1
ATOM 3746 C C . GLU A 1 469 ? -8.148 -15.018 -1.460 1.00 42.00 469 GLU A C 1
ATOM 3748 O O . GLU A 1 469 ? -7.380 -14.546 -0.620 1.00 42.00 469 GLU A O 1
ATOM 3753 N N . THR A 1 470 ? -7.712 -15.844 -2.416 1.00 40.78 470 THR A N 1
ATOM 3754 C CA . THR A 1 470 ? -6.313 -16.298 -2.498 1.00 40.78 470 THR A CA 1
ATOM 3755 C C . THR A 1 470 ? -5.370 -15.179 -2.967 1.00 40.78 470 THR A C 1
ATOM 3757 O O . THR A 1 470 ? -4.237 -15.075 -2.498 1.00 40.78 470 THR A O 1
ATOM 3760 N N . ILE A 1 471 ? -5.816 -14.324 -3.897 1.00 44.56 471 ILE A N 1
ATOM 3761 C CA . ILE A 1 471 ? -5.053 -13.158 -4.373 1.00 44.56 471 ILE A CA 1
ATOM 3762 C C . ILE A 1 471 ? -5.026 -12.051 -3.310 1.00 44.56 471 ILE A C 1
ATOM 3764 O O . ILE A 1 471 ? -3.996 -11.399 -3.148 1.00 44.56 471 ILE A O 1
ATOM 3768 N N . ASP A 1 472 ? -6.106 -11.864 -2.559 1.00 40.94 472 ASP A N 1
ATOM 3769 C CA . ASP A 1 472 ? -6.255 -10.865 -1.502 1.00 40.94 472 ASP A CA 1
ATOM 3770 C C . ASP A 1 472 ? -5.355 -11.199 -0.304 1.00 40.94 472 ASP A C 1
ATOM 3772 O O . ASP A 1 472 ? -4.656 -10.313 0.179 1.00 40.94 472 ASP A O 1
ATOM 3776 N N . GLU A 1 473 ? -5.235 -12.473 0.101 1.00 44.00 473 GLU A N 1
ATOM 3777 C CA . GLU A 1 473 ? -4.244 -12.912 1.107 1.00 44.00 473 GLU A CA 1
ATOM 3778 C C . GLU A 1 473 ? -2.786 -12.760 0.620 1.00 44.00 473 GLU A C 1
ATOM 3780 O O . GLU A 1 473 ? -1.867 -12.476 1.399 1.00 44.00 473 GLU A O 1
ATOM 3785 N N . LEU A 1 474 ? -2.527 -12.937 -0.681 1.00 41.88 474 LEU A N 1
ATOM 3786 C CA . LEU A 1 474 ? -1.186 -12.779 -1.256 1.00 41.88 474 LEU A CA 1
ATOM 3787 C C . LEU A 1 474 ? -0.805 -11.301 -1.434 1.00 41.88 474 LEU A C 1
ATOM 3789 O O . LEU A 1 474 ? 0.336 -10.940 -1.146 1.00 41.88 474 LEU A O 1
ATOM 3793 N N . THR A 1 475 ? -1.741 -10.441 -1.842 1.00 43.00 475 THR A N 1
ATOM 3794 C CA . THR A 1 475 ? -1.559 -8.982 -1.983 1.00 43.00 475 THR A CA 1
ATOM 3795 C C . THR A 1 475 ? -1.557 -8.261 -0.634 1.00 43.00 475 THR A C 1
ATOM 3797 O O . THR A 1 475 ? -0.766 -7.326 -0.465 1.00 43.00 475 THR A O 1
ATOM 3800 N N . GLU A 1 476 ? -2.316 -8.767 0.355 1.00 45.16 476 GLU A N 1
ATOM 3801 C CA . GLU A 1 476 ? -2.318 -8.348 1.769 1.00 45.16 476 GLU A CA 1
ATOM 3802 C C . GLU A 1 476 ? -0.894 -8.203 2.301 1.00 45.16 476 GLU A C 1
ATOM 3804 O O . GLU A 1 476 ? -0.550 -7.271 3.022 1.00 45.16 476 GLU A O 1
ATOM 3809 N N . ASN A 1 477 ? -0.028 -9.107 1.875 1.00 45.56 477 ASN A N 1
ATOM 3810 C CA . ASN A 1 477 ? 1.317 -9.250 2.384 1.00 45.56 477 ASN A CA 1
ATOM 3811 C C . ASN A 1 477 ? 2.371 -8.476 1.596 1.00 45.56 477 ASN A C 1
ATOM 3813 O O . ASN A 1 477 ? 3.432 -8.147 2.130 1.00 45.56 477 ASN A O 1
ATOM 3817 N N . GLU A 1 478 ? 2.078 -8.148 0.343 1.00 47.88 478 GLU A N 1
ATOM 3818 C CA . GLU A 1 478 ? 2.998 -7.437 -0.533 1.00 47.88 478 GLU A CA 1
ATOM 3819 C C . GLU A 1 478 ? 2.944 -5.935 -0.359 1.00 47.88 478 GLU A C 1
ATOM 3821 O O . GLU A 1 478 ? 4.000 -5.309 -0.325 1.00 47.88 478 GLU A O 1
ATOM 3826 N N . GLU A 1 479 ? 1.747 -5.358 -0.238 1.00 44.78 479 GLU A N 1
ATOM 3827 C CA . GLU A 1 479 ? 1.593 -3.927 0.027 1.00 44.78 479 GLU A CA 1
ATOM 3828 C C . GLU A 1 479 ? 2.177 -3.575 1.398 1.00 44.78 479 GLU A C 1
ATOM 3830 O O . GLU A 1 479 ? 3.001 -2.665 1.500 1.00 44.78 479 GLU A O 1
ATOM 3835 N N . ILE A 1 480 ? 1.849 -4.377 2.421 1.00 43.88 480 ILE A N 1
ATOM 3836 C CA . ILE A 1 480 ? 2.349 -4.219 3.791 1.00 43.88 480 ILE A CA 1
ATOM 3837 C C . ILE A 1 480 ? 3.880 -4.272 3.827 1.00 43.88 480 ILE A C 1
ATOM 3839 O O . ILE A 1 480 ? 4.546 -3.482 4.500 1.00 43.88 480 ILE A O 1
ATOM 3843 N N . VAL A 1 481 ? 4.489 -5.209 3.106 1.00 44.38 481 VAL A N 1
ATOM 3844 C CA . VAL A 1 481 ? 5.932 -5.395 3.223 1.00 44.38 481 VAL A CA 1
ATOM 3845 C C . VAL A 1 481 ? 6.724 -4.527 2.236 1.00 44.38 481 VAL A C 1
ATOM 3847 O O . VAL A 1 481 ? 7.809 -4.074 2.601 1.00 44.38 481 VAL A O 1
ATOM 3850 N N . ALA A 1 482 ? 6.207 -4.218 1.042 1.00 40.84 482 ALA A N 1
ATOM 3851 C CA . ALA A 1 482 ? 6.818 -3.238 0.140 1.00 40.84 482 ALA A CA 1
ATOM 3852 C C . ALA A 1 482 ? 6.875 -1.843 0.786 1.00 40.84 482 ALA A C 1
ATOM 3854 O O . ALA A 1 482 ? 7.915 -1.188 0.717 1.00 40.84 482 ALA A O 1
ATOM 3855 N N . GLU A 1 483 ? 5.817 -1.437 1.497 1.00 43.66 483 GLU A N 1
ATOM 3856 C CA . GLU A 1 483 ? 5.827 -0.230 2.332 1.00 43.66 483 GLU A CA 1
ATOM 3857 C C . GLU A 1 483 ? 6.766 -0.393 3.538 1.00 43.66 483 GLU A C 1
ATOM 3859 O O . GLU A 1 483 ? 7.555 0.507 3.816 1.00 43.66 483 GLU A O 1
ATOM 3864 N N . SER A 1 484 ? 6.807 -1.552 4.214 1.00 39.41 484 SER A N 1
ATOM 3865 C CA . SER A 1 484 ? 7.780 -1.781 5.299 1.00 39.41 484 SER A CA 1
ATOM 3866 C C . SER A 1 484 ? 9.244 -1.690 4.836 1.00 39.41 484 SER A C 1
ATOM 3868 O O . SER A 1 484 ? 10.071 -1.142 5.555 1.00 39.41 484 SER A O 1
ATOM 3870 N N . LEU A 1 485 ? 9.564 -2.118 3.611 1.00 38.38 485 LEU A N 1
ATOM 3871 C CA . LEU A 1 485 ? 10.885 -1.974 2.990 1.00 38.38 485 LEU A CA 1
ATOM 3872 C C . LEU A 1 485 ? 11.234 -0.510 2.678 1.00 38.38 485 LEU A C 1
ATOM 3874 O O . LEU A 1 485 ? 12.407 -0.126 2.700 1.00 38.38 485 LEU A O 1
ATOM 3878 N N . GLU A 1 486 ? 10.230 0.320 2.392 1.00 37.62 486 GLU A N 1
ATOM 3879 C CA . GLU A 1 486 ? 10.395 1.766 2.220 1.00 37.62 486 GLU A CA 1
ATOM 3880 C C . GLU A 1 486 ? 10.456 2.520 3.564 1.00 37.62 486 GLU A C 1
ATOM 3882 O O . GLU A 1 486 ? 11.212 3.493 3.680 1.00 37.62 486 GLU A O 1
ATOM 3887 N N . ASN A 1 487 ? 9.731 2.044 4.584 1.00 35.44 487 ASN A N 1
ATOM 3888 C CA . ASN A 1 487 ? 9.578 2.660 5.908 1.00 35.44 487 ASN A CA 1
ATOM 3889 C C . ASN A 1 487 ? 10.659 2.241 6.919 1.00 35.44 487 ASN A C 1
ATOM 3891 O O . ASN A 1 487 ? 11.020 3.036 7.789 1.00 35.44 487 ASN A O 1
ATOM 3895 N N . GLU A 1 488 ? 11.260 1.053 6.785 1.00 38.97 488 GLU A N 1
ATOM 3896 C CA . GLU A 1 488 ? 12.420 0.623 7.587 1.00 38.97 488 GLU A CA 1
ATOM 3897 C C . GLU A 1 488 ? 13.643 1.514 7.377 1.00 38.97 488 GLU A C 1
ATOM 3899 O O . GLU A 1 488 ? 14.517 1.586 8.238 1.00 38.97 488 GLU A O 1
ATOM 3904 N N . ASN A 1 489 ? 13.673 2.267 6.279 1.00 36.62 489 ASN A N 1
ATOM 3905 C CA . ASN A 1 489 ? 14.692 3.279 6.050 1.00 36.62 489 ASN A CA 1
ATOM 3906 C C . ASN A 1 489 ? 14.382 4.622 6.743 1.00 36.62 489 ASN A C 1
ATOM 3908 O O . ASN A 1 489 ? 15.172 5.551 6.584 1.00 36.62 489 ASN A O 1
ATOM 3912 N N . LYS A 1 490 ? 13.243 4.796 7.450 1.00 38.78 490 LYS A N 1
ATOM 3913 C CA . LYS A 1 490 ? 12.762 6.152 7.804 1.00 38.78 490 LYS A CA 1
ATOM 3914 C C . LYS A 1 490 ? 12.176 6.419 9.199 1.00 38.78 490 LYS A C 1
ATOM 3916 O O . LYS A 1 490 ? 12.182 7.594 9.558 1.00 38.78 490 LYS A O 1
ATOM 3921 N N . GLU A 1 491 ? 11.777 5.452 10.031 1.00 33.88 491 GLU A N 1
ATOM 3922 C CA . GLU A 1 491 ? 11.185 5.761 11.360 1.00 33.88 491 GLU A CA 1
ATOM 3923 C C . GLU A 1 491 ? 11.490 4.697 12.440 1.00 33.88 491 GLU A C 1
ATOM 3925 O O . GLU A 1 491 ? 11.700 3.532 12.134 1.00 33.88 491 GLU A O 1
ATOM 3930 N N . GLU A 1 492 ? 11.524 4.914 13.759 1.00 34.59 492 GLU A N 1
ATOM 3931 C CA . GLU A 1 492 ? 11.541 6.072 14.657 1.00 34.59 492 GLU A CA 1
ATOM 3932 C C . GLU A 1 492 ? 11.935 5.562 16.072 1.00 34.59 492 GLU A C 1
ATOM 3934 O O . GLU A 1 492 ? 12.156 4.363 16.320 1.00 34.59 492 GLU A O 1
ATOM 3939 N N . GLY A 1 493 ? 12.096 6.498 17.010 1.00 30.72 493 GLY A N 1
ATOM 3940 C CA . GLY A 1 493 ? 12.409 6.261 18.414 1.00 30.72 493 GLY A CA 1
ATOM 3941 C C . GLY A 1 493 ? 11.235 5.744 19.255 1.00 30.72 493 GLY A C 1
ATOM 3942 O O . GLY A 1 493 ? 10.068 5.948 18.957 1.00 30.72 493 GLY A O 1
ATOM 3943 N N . THR A 1 494 ? 11.617 5.109 20.365 1.00 31.08 494 THR A N 1
ATOM 3944 C CA . THR A 1 494 ? 10.829 4.841 21.582 1.00 31.08 494 THR A CA 1
ATOM 3945 C C . THR A 1 494 ? 9.572 3.966 21.470 1.00 31.08 494 THR A C 1
ATOM 3947 O O . THR A 1 494 ? 8.471 4.453 21.271 1.00 31.08 494 THR A O 1
ATOM 3950 N N . SER A 1 495 ? 9.706 2.685 21.823 1.00 28.75 495 SER A N 1
ATOM 3951 C CA . SER A 1 495 ? 8.936 2.118 22.942 1.00 28.75 495 SER A CA 1
ATOM 3952 C C . SER A 1 495 ? 9.580 0.819 23.440 1.00 28.75 495 SER A C 1
ATOM 3954 O O . SER A 1 495 ? 10.029 -0.034 22.674 1.00 28.75 495 SER A O 1
ATOM 3956 N N . SER A 1 496 ? 9.690 0.716 24.761 1.00 31.41 496 SER A N 1
ATOM 3957 C CA . SER A 1 496 ? 10.196 -0.423 25.519 1.00 31.41 496 SER A CA 1
ATOM 3958 C C . SER A 1 496 ? 9.015 -1.233 26.040 1.00 31.41 496 SER A C 1
ATOM 3960 O O . SER A 1 496 ? 8.268 -0.699 26.855 1.00 31.41 496 SER A O 1
ATOM 3962 N N . VAL A 1 497 ? 8.862 -2.502 25.652 1.00 27.94 497 VAL A N 1
ATOM 3963 C CA . VAL A 1 497 ? 8.051 -3.459 26.425 1.00 27.94 497 VAL A CA 1
ATOM 3964 C C . VAL A 1 497 ? 8.674 -4.856 26.375 1.00 27.94 497 VAL A C 1
ATOM 3966 O O . VAL A 1 497 ? 9.178 -5.316 25.353 1.00 27.94 497 VAL A O 1
ATOM 3969 N N . SER A 1 498 ? 8.640 -5.456 27.559 1.00 25.62 498 SER A N 1
ATOM 3970 C CA . SER A 1 498 ? 9.177 -6.707 28.076 1.00 25.62 498 SER A CA 1
ATOM 3971 C C . SER A 1 498 ? 8.873 -7.977 27.280 1.00 25.62 498 SER A C 1
ATOM 3973 O O . SER A 1 498 ? 7.757 -8.205 26.815 1.00 25.62 498 SER A O 1
ATOM 3975 N N . GLN A 1 499 ? 9.891 -8.838 27.240 1.00 26.23 499 GLN A N 1
ATOM 3976 C CA . GLN A 1 499 ? 9.835 -10.243 26.856 1.00 26.23 499 GLN A CA 1
ATOM 3977 C C . GLN A 1 499 ? 9.015 -11.039 27.873 1.00 26.23 499 GLN A C 1
ATOM 3979 O O . GLN A 1 499 ? 9.277 -10.932 29.063 1.00 26.23 499 GLN A O 1
ATOM 3984 N N . ASP A 1 500 ? 8.060 -11.830 27.386 1.00 27.70 500 ASP A N 1
ATOM 3985 C CA . ASP A 1 500 ? 7.808 -13.197 27.859 1.00 27.70 500 ASP A CA 1
ATOM 3986 C C . ASP A 1 500 ? 6.655 -13.808 27.059 1.00 27.70 500 ASP A C 1
ATOM 3988 O O . ASP A 1 500 ? 5.491 -13.589 27.383 1.00 27.70 500 ASP A O 1
ATOM 3992 N N . ARG A 1 501 ? 6.971 -14.598 26.021 1.00 28.67 501 ARG A N 1
ATOM 3993 C CA . ARG A 1 501 ? 6.110 -15.698 25.549 1.00 28.67 501 ARG A CA 1
ATOM 3994 C C . ARG A 1 501 ? 6.962 -16.834 24.985 1.00 28.67 501 ARG A C 1
ATOM 3996 O O . ARG A 1 501 ? 7.558 -16.712 23.919 1.00 28.67 501 ARG A O 1
ATOM 4003 N N . LYS A 1 502 ? 6.991 -17.947 25.723 1.00 24.36 502 LYS A N 1
ATOM 4004 C CA . LYS A 1 502 ? 7.335 -19.282 25.219 1.00 24.36 502 LYS A CA 1
ATOM 4005 C C . LYS A 1 502 ? 6.187 -19.749 24.322 1.00 24.36 502 LYS A C 1
ATOM 4007 O O . LYS A 1 502 ? 5.065 -19.858 24.808 1.00 24.36 502 LYS A O 1
ATOM 4012 N N . TYR A 1 503 ? 6.465 -20.045 23.057 1.00 26.52 503 TYR A N 1
ATOM 4013 C CA . TYR A 1 503 ? 5.550 -20.805 22.207 1.00 26.52 503 TYR A CA 1
ATOM 4014 C C . TYR A 1 503 ? 6.000 -22.268 22.201 1.00 26.52 503 TYR A C 1
ATOM 4016 O O . TYR A 1 503 ? 7.116 -22.583 21.794 1.00 26.52 503 TYR A O 1
ATOM 4024 N N . LEU A 1 504 ? 5.137 -23.137 22.727 1.00 22.02 504 LEU A N 1
ATOM 4025 C CA . LEU A 1 504 ? 5.186 -24.584 22.547 1.00 22.02 504 LEU A CA 1
ATOM 4026 C C . LEU A 1 504 ? 4.535 -24.883 21.195 1.00 22.02 504 LEU A C 1
ATOM 4028 O O . LEU A 1 504 ? 3.350 -24.614 21.017 1.00 22.02 504 LEU A O 1
ATOM 4032 N N . VAL A 1 505 ? 5.319 -25.399 20.254 1.00 26.22 505 VAL A N 1
ATOM 4033 C CA . VAL A 1 505 ? 4.830 -25.928 18.979 1.00 26.22 505 VAL A CA 1
ATOM 4034 C C . VAL A 1 505 ? 4.628 -27.426 19.169 1.00 26.22 505 VAL A C 1
ATOM 4036 O O . VAL A 1 505 ? 5.591 -28.159 19.386 1.00 26.22 505 VAL A O 1
ATOM 4039 N N . THR A 1 506 ? 3.380 -27.879 19.132 1.00 24.11 506 THR A N 1
ATOM 4040 C CA . THR A 1 506 ? 3.045 -29.296 18.964 1.00 24.11 506 THR A CA 1
ATOM 4041 C C . THR A 1 506 ? 2.854 -29.555 17.476 1.00 24.11 506 THR A C 1
ATOM 4043 O O . THR A 1 506 ? 1.870 -29.102 16.895 1.00 24.11 506 THR A O 1
ATOM 4046 N N . ASN A 1 507 ? 3.810 -30.259 16.871 1.00 24.52 507 ASN A N 1
ATOM 4047 C CA . ASN A 1 507 ? 3.684 -30.822 15.531 1.00 24.52 507 ASN A CA 1
ATOM 4048 C C . ASN A 1 507 ? 2.730 -32.014 15.581 1.00 24.52 507 ASN A C 1
ATOM 4050 O O . ASN A 1 507 ? 2.977 -32.940 16.346 1.00 24.52 507 ASN A O 1
ATOM 4054 N N . ASN A 1 508 ? 1.702 -32.007 14.738 1.00 21.59 508 ASN A N 1
ATOM 4055 C CA . ASN A 1 508 ? 0.989 -33.208 14.317 1.00 21.59 508 ASN A CA 1
ATOM 4056 C C . ASN A 1 508 ? 0.543 -33.001 12.869 1.00 21.59 508 ASN A C 1
ATOM 4058 O O . ASN A 1 508 ? -0.413 -32.271 12.629 1.00 21.59 508 ASN A O 1
ATOM 4062 N N . PHE A 1 509 ? 1.224 -33.658 11.935 1.00 27.30 509 PHE A N 1
ATOM 4063 C CA . PHE A 1 509 ? 0.652 -34.056 10.653 1.00 27.30 509 PHE A CA 1
ATOM 4064 C C . PHE A 1 509 ? 1.165 -35.462 10.335 1.00 27.30 509 PHE A C 1
ATOM 4066 O O . PHE A 1 509 ? 2.376 -35.696 10.344 1.00 27.30 509 PHE A O 1
ATOM 4073 N N . ASN A 1 510 ? 0.206 -36.373 10.158 1.00 27.77 510 ASN A N 1
ATOM 4074 C CA . ASN A 1 510 ? 0.352 -37.598 9.375 1.00 27.77 510 ASN A CA 1
ATOM 4075 C C . ASN A 1 510 ? 0.262 -37.249 7.893 1.00 27.77 510 ASN A C 1
ATOM 4077 O O . ASN A 1 510 ? -0.495 -36.297 7.586 1.00 27.77 510 ASN A O 1
#

Secondary structure (DSSP, 8-state):
---------------------PPP------GGGSPP------------SGGGT----S--SPP---B-SSSGGGEEEEEEETTS-B------S-GGGTTS-S-SS-S--GGG-TTS-HHHHHHHHHHHHTTT--EEEE-TTS-HHHHHHHHHHHHHHHGGG-EEEEEEETTEEEEEEES-SSS-----TTTTS-SEEEEEEEEES--HHHHHHHHHHHTTPPTT-SEESS---SSSEEEEEEEEES--HHHHHTHHHHSTTEEEEEEEEESS---TT-EEEEEEEE--BS--S-HHHHHHHHHHHHHH-------GGGG-SSSS-HHHHHHHHHTT-HHHHHHHHH----------SS--TTTHHHHHHHHHHHHHHHH--HHHHHHHTTT-TTSHHHHHHHHHHHS-TT-HHHHHHTS-HHHHHHHHHHHHHHHHHHHHHHHHHHH-SS--TT-----TTS-THHHHHHHHHHHHHHHHHHHHHHHTTT--------------------

Organism: Ladona fulva (NCBI:txid123851)

InterPro domains:
  IPR001374 R3H domain [PS51061] (114-181)
  IPR001656 Pseudouridine synthase, TruD [PF01142] (190-483)
  IPR001656 Pseudouridine synthase, TruD [PIRSF037016] (39-495)
  IPR001656 Pseudouridine synthase, TruD [PTHR13326] (41-488)
  IPR001656 Pseudouridine synthase, TruD [TIGR00094] (191-485)
  IPR011760 Pseudouridine synthase, TruD, insertion domain [PS50984] (309-510)
  IPR020103 Pseudouridine synthase, catalytic domain superfamily [SSF55120] (50-469)
  IPR042214 Pseudouridine synthase, TruD, catalytic domain [G3DSA:3.30.2350.20] (53-347)
  IPR042214 Pseudouridine synthase, TruD, catalytic domain [G3DSA:3.30.2350.20] (370-500)

pLDDT: mean 74.18, std 24.07, range [21.59, 98.44]

Radius of gyration: 34.03 Å; chains: 1; bounding box: 90×59×120 Å

Sequence (510 aa):
MSGRFKSSKVTRGGVYKRRGRPGRKITQIKDSDLPPVEDVEMEALKRTEADVGITEYIGAHKGFSAVIKQRYSDFHVSEINQEGRLVELTSLSCDIESQAPKTFGKDVTLDDCNDLTPEVKDKLIQMEKSDFSNVEIEVTNMSKDERKRIHETIKNVFGARVVSNTIEKEEKKIMVIGKPKGKQRVDDWTQGKGRYVYFVLYKENMDTMEAANIISHKLRLAPGKVTYAGTKDRRGKTTQLACVPHIHPKKLVELNTAVRNITVGNFSIHKNPLRLGDLRGNRFRIVLRNVTASDDDVEEAASTLKERGFINYYGLQRFGSTSVPTHHIGRALLRSDWKEAIELILKPRAQVAVHSKFKKPNHSLEDSLAKARKIWWETRDSHAALQALGNKPRGIEGQLLLGLKRHKPNDLVNALEGISLNTRLIYLHSYQSYVWNHVVSRRLKEYGYKPIVGDLVFDENDGLDEVSETIDELTENEEIVAESLENENKEEGTSSVSQDRKYLVTNNFN

Foldseek 3Di:
DDDDDDDDDDDDDDDDDDDDDDDDDDPDDDPVNDPPPPPPPDDLPQDDCVNLQQDDKQDPFDDWDWDWLPAQAQKEKWFQFPVRDTFDFDFLDPCLVVPDPPDQADPDDLVNDPLDDPVRSVQVVVCVVVVFDKDKDWCQVPDPVSVVSVQVVCCSHVPQQKHWDWDQDPNTIIIIIGGDPDPPPPPCSVVPQAFKKKKKKWFALAKPQRVQVVLCVLQVHDRPQWDFQFIDDNSHTYIGMIMHGNDDVVSVSVCCVVPPRIGIGPIDHHHDGHAHNRTPDMDMRHDIHPIPDDPVSVVSVVVSCVPPNIDPADDPLLLPDFSQGLLQLLVCVVVVVLVSNLCSVLAQTPPPPPPPPDPDVPQQQVVLSNVLSVCCVVPVQLVVSLVSNPPDLPDQSSLLSVQCVVDDVVPSVSSNVSDPPLLSVSSNVSNVSSVVSNVSSVCCVPPNDDDDPPDDDDDPPPDCPVVSVVVSVNSVSNSVVSVVVVCSSPDDDDDDDDDDDDDDDDDDDD